Protein 5WX8 (pdb70)

InterPro domains:
  IPR005028 Herpesvirus intermediate/early protein 2/3, DNA-binding domain [PF03361] (1279-1440)
  IPR005507 Human herpesvirus 6 immediate early protein [PF03753] (4-92)

Solvent-accessible surface area: 30828 Å² total

Radius of gyration: 32.52 Å; Cα contacts (8 Å, |Δi|>4): 1127; chains: 4; bounding box: 101×60×52 Å

Secondary structure (DSSP, 8-state):
-HHHHHHHHHHHTS--TTEEE--B-S-TTHHHHHH-------TTEEEPPP---B----PPPHHHHHHHHHHHTTHHHHHHHH--------SPPBPPS-B--EEESSHHHHHHHHHHHHHHHHHSTTTB---EEEEET---SSGGGHHHHHHHHHHHHT--/-HHHHHHHHHHTTS--TTEEE--B-S-HHHHHHHH-------TTEEEPPP---B----PPPHHHHHHHHHHHTT-HHHHHHH-------SS--B----B--EEESSHHHHHHHHHHHHHHHHTSTTTB---EEEETT---SSGGGHHHHHHHHHHHHHH-/-HHHHHHHHHHHTT--TTEEE--B---HHHHHHHH-------TTEEEPPP---B----PPPHHHHHHHHHHHTTHHHHHHHH--------S--B--S-B--EEESSHHHHHHHHHHHHHHHHHSTTTB---EEEETT---SSGGGHHHHHHHHHHHHHT-/-HHHHHHHHHHTTS--TTEEE--B---HHHHHHHH-------TTEEEPPP---BPPP-PPPHHHHHHHHHHHTT-HHHHHHH--------S--B----B--EEESSHHHHHHHHHHHHHHHHHSTTTB---EEEETT---SSGGGHHHHHHHHHHHHHT-

Foldseek 3Di:
DVQVVVLCVCPVLFWFQQKKKKKFADDPCGVVLVVVVVVLVDPQKDDDPWDWKADDDDDDDPVVVVVLVVQVVVDDVSNVPVDDDDDDDPDDIHIDRMIMIMGGGTSVSSVVSLVVVVVVCVVCVVTDDMDMGGHDPGGHPPCVSVVVSVVSSVVVVVPD/DVVVVLLCVCQVQWFQQQKKKKKFALDPVLVVVVVCVVVLVDPQKDDDDWAWKDDDDDDDDPVNVVVLVVQVVVHDVSSVVPDDDDDDDDDDMDIDRMIMIMGGLTSVSSVVVCVVVVVSCVVPVPGDDMDMDGHVVGGNPPCVSVVVSVVSSVVVVVVD/DVLVVVLVVCPVLWFFQQKKKKKFFQPVVVVVVVVVVVVLVDPQKDDDDWDWKDDDDDDDDPVVVVVLVVQCVVDDVSNVVVDDDDDDDPDDMDIDRMIMIMGGLTSVSVVVSSVVVVVSCVVPVVTDDMDMDGHVVGGHPPCVSVVVSVVSSVVVVVVD/DVVVVVLCVCPVLFFFQQKKKKKFAQDPVVVVLVVVVVVLVDPQKDDDPWDWKDDDDDDDDPVVVVVLCVQCVVHDVSNVPVDDDDDDRPDDMGIDRMIMIMGGLTSVSSVVSVVVVVVSCVVCVVGDDMDMDGHVVGGHPDCVSVVVSVVSSVVVVVVD

Nearest PDB structures (foldseek):
  5wx8-assembly2_D  TM=9.947E-01  e=5.385E-28  Human herpesvirus 6 (strain Uganda-1102)
  6wi5-assembly2_B  TM=5.794E-01  e=1.045E-01  synthetic construct
  4blg-assembly1_B  TM=4.871E-01  e=3.235E-01  Murid gammaherpesvirus 4
  2yq1-assembly2_A  TM=4.935E-01  e=3.445E-01  Murid gammaherpesvirus 4
  5wx8-assembly2_D  TM=1.001E+00  e=2.521E-30  Human herpesvirus 6 (strain Uganda-1102)

Sequence (640 aa):
KNLKEAVYDICCNGLSNNAAIIYFTRSKKVAQIIKIQKELIRPNITVSEAFKNHAPPKYYDKDEIKRFIQLQKQGPQELWDKFENNTTHDLFTRHSDVKTIIYAATPIDFVGAVKTCNKYAKDNPKEIVLRVCSIIDGDNPISIYNPISKEFKSKFSTLSKNLKEAVYDICCNGLSNNAAIIYFTRSKKVAQIIKIQKELIRPNITVSEAFKNHAPPKYYDKDEIKRFIQLQKQGPQELWDKFENNTTHDLFTRHSDVKTIIYAATPIDFVGAVKTCNKYAKDNPKEIVLRVCSIIDGDNPISIYNPISKEFKSKFSTLSKNLKEAVYDICCNGLSNNAAIIYFTRSKKVAQIIKIQKELIRPNITVSEAFKNHAPPKYYDKDEIKRFIQLQKQGPQELWDKFENNTTHDLFTRHSDVKTIIYAATPIDFVGAVKTCNKYAKDNPKEIVLRVCSIIDGDNPISIYNPISKEFKSKFSTLSKNLKEAVYDICCNGLSNNAAIIYFTRSKKVAQIIKIQKELIRPNITVSEAFKNHAPPKYYDKDEIKRFIQLQKQGPQELWDKFENNTTHDLFTRHSDVKTIIYAATPIDFVGAVKTCNKYAKDNPKEIVLRVCSIIDGDNPISIYNPISKEFKSKFSTLS

B-factor: mean 27.69, std 9.18, range [7.68, 124.69]

Organism: Human herpesvirus 6A (strain Uganda-1102) (NCBI:txid10370)

Structure (mmCIF, N/CA/C/O backbone):
data_5WX8
#
_entry.id   5WX8
#
_cell.length_a   102.840
_cell.length_b   39.710
_cell.length_c   103.730
_cell.angle_alpha   90.00
_cell.angle_beta   110.80
_cell.angle_gamma   90.00
#
_symmetry.space_group_name_H-M   'P 1 21 1'
#
loop_
_entity.id
_entity.type
_entity.pdbx_description
1 polymer 'Immediate-early protein 2'
2 water water
#
loop_
_atom_site.group_PDB
_atom_site.id
_atom_site.type_symbol
_atom_site.label_atom_id
_atom_site.label_alt_id
_atom_site.label_comp_id
_atom_site.label_asym_id
_atom_site.label_entity_id
_atom_site.label_seq_id
_atom_site.pdbx_PDB_ins_code
_atom_site.Cartn_x
_atom_site.Cartn_y
_atom_site.Cartn_z
_atom_site.occupancy
_atom_site.B_iso_or_equiv
_atom_site.auth_seq_id
_atom_site.auth_comp_id
_atom_site.auth_asym_id
_atom_site.auth_atom_id
_atom_site.pdbx_PDB_model_num
ATOM 1 N N . LYS A 1 13 ? 10.948 15.647 38.368 1.00 28.45 1334 LYS A N 1
ATOM 2 C CA . LYS A 1 13 ? 11.841 14.621 37.816 1.00 38.77 1334 LYS A CA 1
ATOM 3 C C . LYS A 1 13 ? 12.345 15.016 36.431 1.00 34.54 1334 LYS A C 1
ATOM 4 O O . LYS A 1 13 ? 13.521 14.818 36.114 1.00 33.19 1334 LYS A O 1
ATOM 10 N N . ASN A 1 14 ? 11.448 15.571 35.611 1.00 35.16 1335 ASN A N 1
ATOM 11 C CA . ASN A 1 14 ? 11.845 16.068 34.292 1.00 39.43 1335 ASN A CA 1
ATOM 12 C C . ASN A 1 14 ? 12.895 17.164 34.382 1.00 29.89 1335 ASN A C 1
ATOM 13 O O . ASN A 1 14 ? 13.679 17.336 33.445 1.00 28.32 1335 ASN A O 1
ATOM 18 N N . LEU A 1 15 ? 12.902 17.931 35.481 1.00 31.62 1336 LEU A N 1
ATOM 19 C CA . LEU A 1 15 ? 13.849 19.031 35.624 1.00 22.81 1336 LEU A CA 1
ATOM 20 C C . LEU A 1 15 ? 15.246 18.504 35.883 1.00 26.04 1336 LEU A C 1
ATOM 21 O O . LEU A 1 15 ? 16.221 19.033 35.339 1.00 23.74 1336 LEU A O 1
ATOM 26 N N . LYS A 1 16 ? 15.354 17.454 36.704 1.00 25.54 1337 LYS A N 1
ATOM 27 C CA . LYS A 1 16 ? 16.646 16.832 36.973 1.00 23.41 1337 LYS A CA 1
ATOM 28 C C . LYS A 1 16 ? 17.248 16.238 35.709 1.00 26.60 1337 LYS A C 1
ATOM 29 O O . LYS A 1 16 ? 18.441 16.417 35.431 1.00 24.40 1337 LYS A O 1
ATOM 35 N N . GLU A 1 17 ? 16.438 15.511 34.936 1.00 26.44 1338 GLU A N 1
ATOM 36 C CA . GLU A 1 17 ? 16.937 14.957 33.685 1.00 21.90 1338 GLU A CA 1
ATOM 37 C C . GLU A 1 17 ? 17.344 16.068 32.726 1.00 25.54 1338 GLU A C 1
ATOM 38 O O . GLU A 1 17 ? 18.390 15.982 32.071 1.00 22.79 1338 GLU A O 1
ATOM 44 N N . ALA A 1 18 ? 16.545 17.135 32.649 1.00 22.74 1339 ALA A N 1
ATOM 45 C CA . ALA A 1 18 ? 16.858 18.216 31.720 1.00 26.57 1339 ALA A CA 1
ATOM 46 C C . ALA A 1 18 ? 18.163 18.922 32.095 1.00 18.03 1339 ALA A C 1
ATOM 47 O O . ALA A 1 18 ? 18.985 19.210 31.225 1.00 20.97 1339 ALA A O 1
ATOM 49 N N . VAL A 1 19 ? 18.372 19.187 33.384 1.00 20.21 1340 VAL A N 1
ATOM 50 C CA . VAL A 1 19 ? 19.604 19.814 33.859 1.00 24.44 1340 VAL A CA 1
ATOM 51 C C . VAL A 1 19 ? 20.805 18.893 33.632 1.00 20.90 1340 VAL A C 1
ATOM 52 O O . VAL A 1 19 ? 21.885 19.343 33.231 1.00 21.62 1340 VAL A O 1
ATOM 56 N N . TYR A 1 20 ? 20.624 17.592 33.854 1.00 19.04 1341 TYR A N 1
ATOM 57 C CA . TYR A 1 20 ? 21.653 16.606 33.517 1.00 19.55 1341 TYR A CA 1
ATOM 58 C C . TYR A 1 20 ? 22.021 16.644 32.034 1.00 20.81 1341 TYR A C 1
ATOM 59 O O . TYR A 1 20 ? 23.204 16.631 31.665 1.00 16.93 1341 TYR A O 1
ATOM 68 N N . ASP A 1 21 ? 21.025 16.659 31.166 1.00 20.35 1342 ASP A N 1
ATOM 69 C CA . ASP A 1 21 ? 21.337 16.675 29.745 1.00 20.51 1342 ASP A CA 1
ATOM 70 C C . ASP A 1 21 ? 22.087 17.941 29.355 1.00 28.34 1342 ASP A C 1
ATOM 71 O O . ASP A 1 21 ? 23.016 17.894 28.536 1.00 23.86 1342 ASP A O 1
ATOM 76 N N . ILE A 1 22 ? 21.698 19.083 29.925 1.00 21.85 1343 ILE A N 1
ATOM 77 C CA . ILE A 1 22 ? 22.373 20.338 29.596 1.00 18.83 1343 ILE A CA 1
ATOM 78 C C . ILE A 1 22 ? 23.849 20.260 29.973 1.00 15.32 1343 ILE A C 1
ATOM 79 O O . ILE A 1 22 ? 24.732 20.633 29.192 1.00 16.19 1343 ILE A O 1
ATOM 84 N N . CYS A 1 23 ? 24.133 19.753 31.177 1.00 18.97 1344 CYS A N 1
ATOM 85 C CA . CYS A 1 23 ? 25.496 19.668 31.703 1.00 22.00 1344 CYS A CA 1
ATOM 86 C C . CYS A 1 23 ? 26.336 18.585 31.046 1.00 20.92 1344 CYS A C 1
ATOM 87 O O . CYS A 1 23 ? 27.562 18.639 31.140 1.00 23.98 1344 CYS A O 1
ATOM 90 N N . CYS A 1 24 ? 25.700 17.594 30.427 1.00 23.89 1345 CYS A N 1
ATOM 91 C CA . CYS A 1 24 ? 26.386 16.371 30.016 1.00 24.55 1345 CYS A CA 1
ATOM 92 C C . CYS A 1 24 ? 27.645 16.651 29.191 1.00 26.47 1345 CYS A C 1
ATOM 93 O O . CYS A 1 24 ? 28.691 16.039 29.431 1.00 22.74 1345 CYS A O 1
ATOM 96 N N . ASN A 1 25 ? 27.575 17.585 28.228 1.00 30.74 1346 ASN A N 1
ATOM 97 C CA . ASN A 1 25 ? 28.704 17.907 27.346 1.00 23.72 1346 ASN A CA 1
ATOM 98 C C . ASN A 1 25 ? 29.721 18.893 27.962 1.00 21.07 1346 ASN A C 1
ATOM 99 O O . ASN A 1 25 ? 30.610 19.356 27.246 1.00 21.51 1346 ASN A O 1
ATOM 104 N N . GLY A 1 26 ? 29.611 19.233 29.245 1.00 22.28 1347 GLY A N 1
ATOM 105 C CA . GLY A 1 26 ? 30.510 20.171 29.887 1.00 19.49 1347 GLY A CA 1
ATOM 106 C C . GLY A 1 26 ? 30.237 21.631 29.592 1.00 22.20 1347 GLY A C 1
ATOM 107 O O . GLY A 1 26 ? 30.913 22.495 30.170 1.00 15.54 1347 GLY A O 1
ATOM 108 N N . LEU A 1 27 ? 29.267 21.929 28.723 1.00 17.35 1348 LEU A N 1
ATOM 109 C CA . LEU A 1 27 ? 28.939 23.283 28.304 1.00 19.38 1348 LEU A CA 1
ATOM 110 C C . LEU A 1 27 ? 27.533 23.677 28.752 1.00 24.43 1348 LEU A C 1
ATOM 111 O O . LEU A 1 27 ? 26.567 22.919 28.563 1.00 22.41 1348 LEU A O 1
ATOM 116 N N . SER A 1 28 ? 27.428 24.873 29.336 1.00 19.26 1349 SER A N 1
ATOM 117 C CA . SER A 1 28 ? 26.159 25.460 29.732 1.00 18.71 1349 SER A CA 1
ATOM 118 C C . SER A 1 28 ? 26.020 26.892 29.241 1.00 23.86 1349 SER A C 1
ATOM 119 O O . SER A 1 28 ? 25.099 27.597 29.674 1.00 22.53 1349 SER A O 1
ATOM 122 N N . ASN A 1 29 ? 26.924 27.349 28.375 1.00 20.39 1350 ASN A N 1
ATOM 123 C CA . ASN A 1 29 ? 26.879 28.690 27.819 1.00 18.39 1350 ASN A CA 1
ATOM 124 C C . ASN A 1 29 ? 25.792 28.836 26.789 1.00 20.41 1350 ASN A C 1
ATOM 125 O O . ASN A 1 29 ? 25.590 29.931 26.262 1.00 25.58 1350 ASN A O 1
ATOM 130 N N . ASN A 1 30 ? 25.097 27.759 26.458 1.00 21.75 1351 ASN A N 1
ATOM 131 C CA . ASN A 1 30 ? 23.963 27.880 25.560 1.00 22.40 1351 ASN A CA 1
ATOM 132 C C . ASN A 1 30 ? 22.671 27.453 26.238 1.00 22.37 1351 ASN A C 1
ATOM 133 O O . ASN A 1 30 ? 21.681 27.194 25.550 1.00 28.31 1351 ASN A O 1
ATOM 138 N N . ALA A 1 31 ? 22.655 27.378 27.567 1.00 19.72 13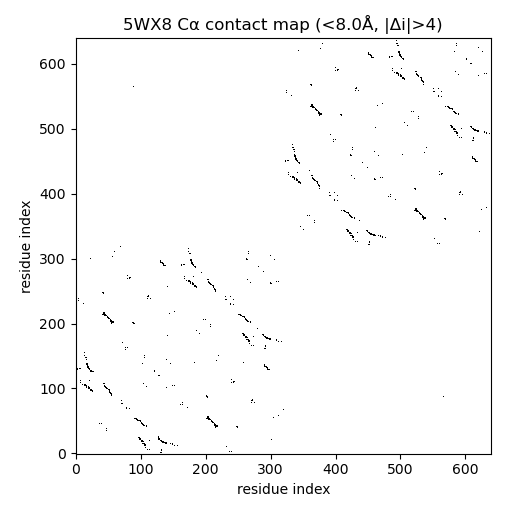52 ALA A N 1
ATOM 139 C CA . ALA A 1 31 ? 21.440 27.056 28.305 1.00 20.76 1352 ALA A CA 1
ATOM 140 C C . ALA A 1 31 ? 20.830 28.309 28.916 1.00 24.57 1352 ALA A C 1
ATOM 141 O O . ALA A 1 31 ? 21.436 29.392 28.940 1.00 19.71 1352 ALA A O 1
ATOM 143 N N . ALA A 1 32 ? 19.602 28.151 29.411 1.00 20.88 1353 ALA A N 1
ATOM 144 C CA . ALA A 1 32 ? 18.982 29.205 30.205 1.00 27.35 1353 ALA A CA 1
ATOM 145 C C . ALA A 1 32 ? 18.023 28.594 31.218 1.00 23.86 1353 ALA A C 1
ATOM 146 O O . ALA A 1 32 ? 17.711 27.402 31.185 1.00 20.54 1353 ALA A O 1
ATOM 148 N N . ILE A 1 33 ? 17.596 29.431 32.152 1.00 21.69 1354 ILE A N 1
ATOM 149 C CA . ILE A 1 33 ? 16.490 29.141 33.052 1.00 18.35 1354 ILE A CA 1
ATOM 150 C C . ILE A 1 33 ? 15.411 30.160 32.730 1.00 18.95 1354 ILE A C 1
ATOM 151 O O . ILE A 1 33 ? 15.706 31.354 32.607 1.00 22.13 1354 ILE A O 1
ATOM 156 N N . ILE A 1 34 ? 14.172 29.710 32.558 1.00 23.63 1355 ILE A N 1
ATOM 157 C CA . ILE A 1 34 ? 13.063 30.650 32.419 1.00 21.78 1355 ILE A CA 1
ATOM 158 C C . ILE A 1 34 ? 12.071 30.420 33.543 1.00 18.13 1355 ILE A C 1
ATOM 159 O O . ILE A 1 34 ? 11.710 29.274 33.841 1.00 14.38 1355 ILE A O 1
ATOM 172 N N . TYR A 1 36 ? 8.284 31.989 34.959 1.00 19.29 1357 TYR A N 1
ATOM 173 C CA . TYR A 1 36 ? 7.128 32.844 34.756 1.00 22.81 1357 TYR A CA 1
ATOM 174 C C . TYR A 1 36 ? 6.392 32.998 36.079 1.00 21.78 1357 TYR A C 1
ATOM 175 O O . TYR A 1 36 ? 6.212 32.021 36.815 1.00 17.11 1357 TYR A O 1
ATOM 184 N N . PHE A 1 37 ? 6.013 34.242 36.383 1.00 22.20 1358 PHE A N 1
ATOM 185 C CA . PHE A 1 37 ? 5.421 34.635 37.658 1.00 21.77 1358 PHE A CA 1
ATOM 186 C C . PHE A 1 37 ? 4.031 35.211 37.400 1.00 27.67 1358 PHE A C 1
ATOM 187 O O . PHE A 1 37 ? 3.885 36.164 36.617 1.00 24.88 1358 PHE A O 1
ATOM 195 N N . THR A 1 38 ? 3.015 34.643 38.064 1.00 27.97 1359 THR A N 1
ATOM 196 C CA . THR A 1 38 ? 1.669 35.207 38.025 1.00 30.71 1359 THR A CA 1
ATOM 197 C C . THR A 1 38 ? 1.625 36.506 38.828 1.00 31.32 1359 THR A C 1
ATOM 198 O O . THR A 1 38 ? 2.541 36.829 39.587 1.00 36.10 1359 THR A O 1
ATOM 202 N N . ARG A 1 39 ? 0.552 37.272 38.647 1.00 24.15 1360 ARG A N 1
ATOM 203 C CA . ARG A 1 39 ? 0.420 38.504 39.409 1.00 31.39 1360 ARG A CA 1
ATOM 204 C C . ARG A 1 39 ? 0.102 38.190 40.860 1.00 34.50 1360 ARG A C 1
ATOM 205 O O . ARG A 1 39 ? -0.832 37.437 41.159 1.00 29.34 1360 ARG A O 1
ATOM 213 N N . SER A 1 40 ? 0.857 38.801 41.764 1.00 35.43 1361 SER A N 1
ATOM 214 C CA . SER A 1 40 ? 0.655 38.525 43.173 1.00 32.19 1361 SER A CA 1
ATOM 215 C C . SER A 1 40 ? 1.319 39.612 44.008 1.00 31.81 1361 SER A C 1
ATOM 216 O O . SER A 1 40 ? 2.242 40.300 43.553 1.00 29.02 1361 SER A O 1
ATOM 219 N N . LYS A 1 41 ? 0.811 39.755 45.237 1.00 34.26 1362 LYS A N 1
ATOM 220 C CA . LYS A 1 41 ? 1.378 40.671 46.223 1.00 32.63 1362 LYS A CA 1
ATOM 221 C C . LYS A 1 41 ? 2.853 40.381 46.462 1.00 33.04 1362 LYS A C 1
ATOM 222 O O . LYS A 1 41 ? 3.688 41.291 46.457 1.00 33.38 1362 LYS A O 1
ATOM 228 N N . LYS A 1 42 ? 3.197 39.109 46.662 1.00 29.42 1363 LYS A N 1
ATOM 229 C CA . LYS A 1 42 ? 4.565 38.775 47.024 1.00 29.30 1363 LYS A CA 1
ATOM 230 C C . LYS A 1 42 ? 5.495 38.654 45.827 1.00 28.32 1363 LYS A C 1
ATOM 231 O O . LYS A 1 42 ? 6.709 38.515 46.035 1.00 25.97 1363 LYS A O 1
ATOM 237 N N . VAL A 1 43 ? 4.975 38.738 44.596 1.00 23.23 1364 VAL A N 1
ATOM 238 C CA . VAL A 1 43 ? 5.744 38.275 43.441 1.00 26.42 1364 VAL A CA 1
ATOM 239 C C . VAL A 1 43 ? 6.990 39.129 43.235 1.00 29.04 1364 VAL A C 1
ATOM 240 O O . VAL A 1 43 ? 8.104 38.602 43.137 1.00 31.07 1364 VAL A O 1
ATOM 244 N N . ALA A 1 44 ? 6.825 40.455 43.170 1.00 25.89 1365 ALA A N 1
ATOM 245 C CA . ALA A 1 44 ? 7.959 41.333 42.889 1.00 24.73 1365 ALA A CA 1
ATOM 246 C C . ALA A 1 44 ? 9.046 41.238 43.954 1.00 24.99 1365 ALA A C 1
ATOM 247 O O . ALA A 1 44 ? 10.226 41.453 43.655 1.00 23.81 1365 ALA A O 1
ATOM 249 N N . GLN A 1 45 ? 8.676 40.943 45.198 1.00 22.07 1366 GLN A N 1
ATOM 250 C CA . GLN A 1 45 ? 9.679 40.800 46.247 1.00 25.54 1366 GLN A CA 1
ATOM 251 C C . GLN A 1 45 ? 10.390 39.452 46.164 1.00 25.27 1366 GLN A C 1
ATOM 252 O O . GLN A 1 45 ? 11.587 39.371 46.458 1.00 25.36 1366 GLN A O 1
ATOM 258 N N . ILE A 1 46 ? 9.676 38.386 45.773 1.00 24.15 1367 ILE A N 1
ATOM 259 C CA . ILE A 1 46 ? 10.349 37.125 45.449 1.00 22.35 1367 ILE A CA 1
ATOM 260 C C . ILE A 1 46 ? 11.426 37.362 44.405 1.00 20.18 1367 ILE A C 1
ATOM 261 O O . ILE A 1 46 ? 12.563 36.905 44.540 1.00 23.93 1367 ILE A O 1
ATOM 266 N N . ILE A 1 47 ? 11.077 38.094 43.348 1.00 22.30 1368 ILE A N 1
ATOM 267 C CA . ILE A 1 47 ? 12.027 38.381 42.285 1.00 20.55 1368 ILE A CA 1
ATOM 268 C C . ILE A 1 47 ? 13.230 39.134 42.834 1.00 21.14 1368 ILE A C 1
ATOM 269 O O . ILE A 1 47 ? 14.383 38.801 42.532 1.00 19.84 1368 ILE A O 1
ATOM 274 N N . LYS A 1 48 ? 12.992 40.114 43.693 1.00 18.66 1369 LYS A N 1
ATOM 275 C CA . LYS A 1 48 ? 14.110 40.845 44.266 1.00 22.82 1369 LYS A CA 1
ATOM 276 C C . LYS A 1 48 ? 15.025 39.911 45.069 1.00 29.87 1369 LYS A C 1
ATOM 277 O O . LYS A 1 48 ? 16.251 39.921 44.889 1.00 31.63 1369 LYS A O 1
ATOM 283 N N . ILE A 1 49 ? 14.457 39.062 45.931 1.00 24.65 1370 ILE A N 1
ATOM 284 C CA . ILE A 1 49 ? 15.346 38.286 46.794 1.00 23.41 1370 ILE A CA 1
ATOM 285 C C . ILE A 1 49 ? 16.017 37.161 46.007 1.00 28.63 1370 ILE A C 1
ATOM 286 O O . ILE A 1 49 ? 17.167 36.796 46.293 1.00 31.46 1370 ILE A O 1
ATOM 299 N N . GLN A 1 51 ? 16.982 37.294 42.740 1.00 23.85 1372 GLN A N 1
ATOM 300 C CA . GLN A 1 51 ? 18.075 37.946 42.018 1.00 26.42 1372 GLN A CA 1
ATOM 301 C C . GLN A 1 51 ? 19.302 38.089 42.913 1.00 29.76 1372 GLN A C 1
ATOM 302 O O . GLN A 1 51 ? 20.425 37.746 42.511 1.00 26.30 1372 GLN A O 1
ATOM 308 N N . LYS A 1 52 ? 19.089 38.568 44.148 1.00 23.68 1373 LYS A N 1
ATOM 309 C CA . LYS A 1 52 ? 20.178 38.749 45.103 1.00 26.74 1373 LYS A CA 1
ATOM 310 C C . LYS A 1 52 ? 20.809 37.412 45.482 1.00 25.27 1373 LYS A C 1
ATOM 311 O O . LYS A 1 52 ? 22.033 37.254 45.407 1.00 26.53 1373 LYS A O 1
ATOM 317 N N . GLU A 1 53 ? 19.988 36.433 45.893 1.00 29.96 1374 GLU A N 1
ATOM 318 C CA . GLU A 1 53 ? 20.535 35.136 46.300 1.00 25.42 1374 GLU A CA 1
ATOM 319 C C . GLU A 1 53 ? 21.257 34.464 45.140 1.00 20.48 1374 GLU A C 1
ATOM 320 O O . GLU A 1 53 ? 22.312 33.856 45.329 1.00 20.27 1374 GLU A O 1
ATOM 326 N N . LEU A 1 54 ? 20.703 34.580 43.934 1.00 18.22 1375 LEU A N 1
ATOM 327 C CA . LEU A 1 54 ? 21.285 33.942 42.759 1.00 21.76 1375 LEU A CA 1
ATOM 328 C C . LEU A 1 54 ? 22.690 34.466 42.468 1.00 28.08 1375 LEU A C 1
ATOM 329 O O . LEU A 1 54 ? 23.568 33.712 42.030 1.00 24.98 1375 LEU A O 1
ATOM 342 N N . ILE A 1 56 ? 24.969 36.074 44.522 1.00 20.86 1377 ILE A N 1
ATOM 343 C CA . ILE A 1 56 ? 26.082 35.894 45.447 1.00 25.40 1377 ILE A CA 1
ATOM 344 C C . ILE A 1 56 ? 27.068 34.836 44.959 1.00 27.38 1377 ILE A C 1
ATOM 345 O O . ILE A 1 56 ? 28.191 34.749 45.484 1.00 24.80 1377 ILE A O 1
ATOM 350 N N . ARG A 1 57 ? 26.678 34.031 43.963 1.00 20.55 1378 ARG A N 1
ATOM 351 C CA . ARG A 1 57 ? 27.516 33.059 43.275 1.00 27.44 1378 ARG A CA 1
ATOM 352 C C . ARG A 1 57 ? 28.004 33.632 41.953 1.00 20.36 1378 ARG A C 1
ATOM 353 O O . ARG A 1 57 ? 27.246 34.313 41.259 1.00 22.53 1378 ARG A O 1
ATOM 361 N N . PRO A 1 58 ? 29.272 33.402 41.620 1.00 15.70 1379 PRO A N 1
ATOM 362 C CA . PRO A 1 58 ? 29.819 33.904 40.352 1.00 22.11 1379 PRO A CA 1
ATOM 363 C C . PRO A 1 58 ? 29.253 33.177 39.138 1.00 22.60 1379 PRO A C 1
ATOM 364 O O . PRO A 1 58 ? 28.609 32.125 39.223 1.00 21.20 1379 PRO A O 1
ATOM 368 N N . ASN A 1 59 ? 29.537 33.765 37.979 1.00 19.41 1380 ASN A N 1
ATOM 369 C CA . ASN A 1 59 ? 29.205 33.248 36.653 1.00 20.35 1380 ASN A CA 1
ATOM 370 C C . ASN A 1 59 ? 27.721 33.272 36.339 1.00 18.56 1380 ASN A C 1
ATOM 371 O O . ASN A 1 59 ? 27.319 32.734 35.299 1.00 19.57 1380 ASN A O 1
ATOM 376 N N . ILE A 1 60 ? 26.887 33.856 37.196 1.00 20.01 1381 ILE A N 1
ATOM 377 C CA . ILE A 1 60 ? 25.448 33.867 36.974 1.00 17.82 1381 ILE A CA 1
ATOM 378 C C . ILE A 1 60 ? 25.026 35.193 36.374 1.00 21.06 1381 ILE A C 1
ATOM 379 O O . ILE A 1 60 ? 25.379 36.267 36.877 1.00 17.60 1381 ILE A O 1
ATOM 384 N N . THR A 1 61 ? 24.241 35.108 35.311 1.00 21.32 1382 THR A N 1
ATOM 385 C CA . THR A 1 61 ? 23.514 36.242 34.798 1.00 13.83 1382 THR A CA 1
ATOM 386 C C . THR A 1 61 ? 22.011 36.121 35.024 1.00 15.68 1382 THR A C 1
ATOM 387 O O . THR A 1 61 ? 21.405 35.132 34.613 1.00 14.58 1382 THR A O 1
ATOM 391 N N . VAL A 1 62 ? 21.404 37.166 35.606 1.00 15.65 1383 VAL A N 1
ATOM 392 C CA . VAL A 1 62 ? 19.958 37.262 35.803 1.00 14.95 1383 VAL A CA 1
ATOM 393 C C . VAL A 1 62 ? 19.428 38.506 35.108 1.00 20.11 1383 VAL A C 1
ATOM 394 O O . VAL A 1 62 ? 20.020 39.586 35.197 1.00 23.46 1383 VAL A O 1
ATOM 398 N N . SER A 1 63 ? 18.293 38.357 34.433 1.00 19.55 1384 SER A N 1
ATOM 399 C CA . SER A 1 63 ? 17.641 39.483 33.809 1.00 16.79 1384 SER A CA 1
ATOM 400 C C . SER A 1 63 ? 16.791 40.223 34.836 1.00 20.28 1384 SER A C 1
ATOM 401 O O . SER A 1 63 ? 16.486 39.715 35.928 1.00 20.05 1384 SER A O 1
ATOM 404 N N . GLU A 1 64 ? 16.404 41.439 34.469 1.00 16.18 1385 GLU A N 1
ATOM 405 C CA . GLU A 1 64 ? 15.289 42.087 35.137 1.00 22.15 1385 GLU A CA 1
ATOM 406 C C . GLU A 1 64 ? 14.021 41.287 34.876 1.00 20.72 1385 GLU A C 1
ATOM 407 O O . GLU A 1 64 ? 13.930 40.534 33.901 1.00 19.06 1385 GLU A O 1
ATOM 413 N N . ALA A 1 65 ? 13.077 41.381 35.806 1.00 22.01 1386 ALA A N 1
ATOM 414 C CA . ALA A 1 65 ? 11.720 40.941 35.523 1.00 15.28 1386 ALA A CA 1
ATOM 415 C C . ALA A 1 65 ? 11.161 41.778 34.384 1.00 15.29 1386 ALA A C 1
ATOM 416 O O . ALA A 1 65 ? 11.369 42.993 34.335 1.00 19.86 1386 ALA A O 1
ATOM 418 N N . PHE A 1 66 ? 10.471 41.132 33.446 1.00 15.38 1387 PHE A N 1
ATOM 419 C CA . PHE A 1 66 ? 9.986 41.847 32.278 1.00 18.44 1387 PHE A CA 1
ATOM 420 C C . PHE A 1 66 ? 8.575 41.402 31.927 1.00 19.70 1387 PHE A C 1
ATOM 421 O O . PHE A 1 66 ? 8.111 40.323 32.331 1.00 17.73 1387 PHE A O 1
ATOM 429 N N . LYS A 1 67 ? 7.901 42.277 31.173 1.00 15.72 1388 LYS A N 1
ATOM 430 C CA . LYS A 1 67 ? 6.549 42.070 30.673 1.00 17.87 1388 LYS A CA 1
ATOM 431 C C . LYS A 1 67 ? 6.559 41.593 29.226 1.00 21.02 1388 LYS A C 1
ATOM 432 O O . LYS A 1 67 ? 7.565 41.667 28.509 1.00 17.49 1388 LYS A O 1
ATOM 446 N N . ASN A 1 69 ? 3.682 41.298 25.575 1.00 17.76 1390 ASN A N 1
ATOM 447 C CA . ASN A 1 69 ? 2.416 41.568 24.916 1.00 19.66 1390 ASN A CA 1
ATOM 448 C C . ASN A 1 69 ? 2.143 40.439 23.942 1.00 21.88 1390 ASN A C 1
ATOM 449 O O . ASN A 1 69 ? 3.059 39.719 23.538 1.00 22.16 1390 ASN A O 1
ATOM 454 N N . HIS A 1 70 ? 0.876 40.283 23.559 1.00 23.66 1391 HIS A N 1
ATOM 455 C CA . HIS A 1 70 ? 0.537 39.210 22.635 1.00 23.74 1391 HIS A CA 1
ATOM 456 C C . HIS A 1 70 ? -0.622 39.631 21.750 1.00 20.63 1391 HIS A C 1
ATOM 457 O O . HIS A 1 70 ? -1.422 40.495 22.100 1.00 27.71 1391 HIS A O 1
ATOM 464 N N . ALA A 1 71 ? -0.702 38.989 20.602 1.00 20.01 1392 ALA A N 1
ATOM 465 C CA . ALA A 1 71 ? -1.746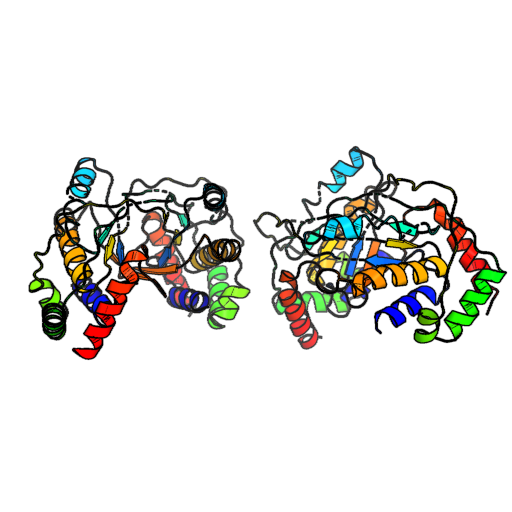 39.208 19.608 1.00 21.18 1392 ALA A CA 1
ATOM 466 C C . ALA A 1 71 ? -2.993 38.367 19.892 1.00 24.85 1392 ALA A C 1
ATOM 467 O O . ALA A 1 71 ? -2.998 37.545 20.820 1.00 22.08 1392 ALA A O 1
ATOM 469 N N . PRO A 1 72 ? -4.074 38.537 19.131 1.00 25.56 1393 PRO A N 1
ATOM 470 C CA . PRO A 1 72 ? -5.214 37.645 19.294 1.00 21.91 1393 PRO A CA 1
ATOM 471 C C . PRO A 1 72 ? -4.866 36.237 18.825 1.00 24.19 1393 PRO A C 1
ATOM 472 O O . PRO A 1 72 ? -3.947 36.051 18.015 1.00 26.08 1393 PRO A O 1
ATOM 476 N N . PRO A 1 73 ? -5.571 35.232 19.319 1.00 25.45 1394 PRO A N 1
ATOM 477 C CA . PRO A 1 73 ? -5.344 33.867 18.828 1.00 22.85 1394 PRO A CA 1
ATOM 478 C C . PRO A 1 73 ? -5.820 33.700 17.391 1.00 19.65 1394 PRO A C 1
ATOM 479 O O . PRO A 1 73 ? -6.519 34.543 16.836 1.00 25.09 1394 PRO A O 1
ATOM 483 N N . LYS A 1 74 ? -5.414 32.589 16.775 1.00 22.70 1395 LYS A N 1
ATOM 484 C CA . LYS A 1 74 ? -5.971 32.191 15.486 1.00 26.50 1395 LYS A CA 1
ATOM 485 C C . LYS A 1 74 ? -5.797 30.688 15.310 1.00 25.46 1395 LYS A C 1
ATOM 486 O O . LYS A 1 74 ? -4.709 30.163 15.565 1.00 26.51 1395 LYS A O 1
ATOM 492 N N . TYR A 1 75 ? -6.877 30.009 14.886 1.00 25.41 1396 TYR A N 1
ATOM 493 C CA . TYR A 1 75 ? -6.875 28.591 14.539 1.00 19.45 1396 TYR A CA 1
ATOM 494 C C . TYR A 1 75 ? -6.610 28.458 13.046 1.00 20.48 1396 TYR A C 1
ATOM 495 O O . TYR A 1 75 ? -7.228 29.164 12.243 1.00 26.85 1396 TYR A O 1
ATOM 504 N N . TYR A 1 76 ? -5.700 27.565 12.672 1.00 17.74 1397 TYR A N 1
ATOM 505 C CA . TYR A 1 76 ? -5.424 27.288 11.268 1.00 23.20 1397 TYR A CA 1
ATOM 506 C C . TYR A 1 76 ? -6.250 26.091 10.822 1.00 25.17 1397 TYR A C 1
ATOM 507 O O . TYR A 1 76 ? -6.388 25.115 11.565 1.00 26.73 1397 TYR A O 1
ATOM 516 N N . ASP A 1 77 ? -6.810 26.174 9.614 1.00 30.21 1398 ASP A N 1
ATOM 517 C CA . ASP A 1 77 ? -7.686 25.108 9.147 1.00 28.58 1398 ASP A CA 1
ATOM 518 C C . ASP A 1 77 ? -6.870 23.979 8.501 1.00 34.72 1398 ASP A C 1
ATOM 519 O O . ASP A 1 77 ? -5.661 24.101 8.257 1.00 27.77 1398 ASP A O 1
ATOM 524 N N . LYS A 1 78 ? -7.558 22.861 8.229 1.00 34.43 1399 LYS A N 1
ATOM 525 C CA . LYS A 1 78 ? -6.864 21.653 7.801 1.00 31.78 1399 LYS A CA 1
ATOM 526 C C . LYS A 1 78 ? -6.045 21.901 6.541 1.00 34.42 1399 LYS A C 1
ATOM 527 O O . LYS A 1 78 ? -4.894 21.456 6.445 1.00 36.93 1399 LYS A O 1
ATOM 533 N N . ASP A 1 79 ? -6.594 22.648 5.581 1.00 38.66 1400 ASP A N 1
ATOM 534 C CA . ASP A 1 79 ? -5.865 22.865 4.334 1.00 42.65 1400 ASP A CA 1
ATOM 535 C C . ASP A 1 79 ? -4.576 23.642 4.570 1.00 39.21 1400 ASP A C 1
ATOM 536 O O . ASP A 1 79 ? -3.520 23.268 4.049 1.00 40.19 1400 ASP A O 1
ATOM 541 N N . GLU A 1 80 ? -4.638 24.705 5.374 1.00 37.34 1401 GLU A N 1
ATOM 542 C CA . GLU A 1 80 ? -3.433 25.460 5.710 1.00 32.99 1401 GLU A CA 1
ATOM 543 C C . GLU A 1 80 ? -2.408 24.589 6.432 1.00 35.54 1401 GLU A C 1
ATOM 544 O O . GLU A 1 80 ? -1.198 24.693 6.174 1.00 33.57 1401 GLU A O 1
ATOM 550 N N . ILE A 1 81 ? -2.867 23.735 7.351 1.00 31.33 1402 ILE A N 1
ATOM 551 C CA . ILE A 1 81 ? -1.932 22.871 8.060 1.00 29.68 1402 ILE A CA 1
ATOM 552 C C . ILE A 1 81 ? -1.301 21.879 7.098 1.00 27.04 1402 ILE A C 1
ATOM 553 O O . ILE A 1 81 ? -0.124 21.548 7.222 1.00 30.96 1402 ILE A O 1
ATOM 558 N N . LYS A 1 82 ? -2.052 21.431 6.098 1.00 29.88 1403 LYS A N 1
ATOM 559 C CA . LYS A 1 82 ? -1.532 20.452 5.153 1.00 32.46 1403 LYS A CA 1
ATOM 560 C C . LYS A 1 82 ? -0.441 21.047 4.269 1.00 29.74 1403 LYS A C 1
ATOM 561 O O . LYS A 1 82 ? 0.578 20.398 4.004 1.00 30.60 1403 LYS A O 1
ATOM 567 N N . ARG A 1 83 ? -0.630 22.276 3.802 1.00 29.65 1404 ARG A N 1
ATOM 568 C CA . ARG A 1 83 ? 0.343 22.856 2.884 1.00 34.42 1404 ARG A CA 1
ATOM 569 C C . ARG A 1 83 ? 1.626 23.250 3.596 1.00 30.43 1404 ARG A C 1
ATOM 570 O O . ARG A 1 83 ? 2.709 23.176 3.003 1.00 33.25 1404 ARG A O 1
ATOM 578 N N . PHE A 1 84 ? 1.530 23.653 4.861 1.00 25.84 1405 PHE A N 1
ATOM 579 C CA . PHE A 1 84 ? 2.710 23.661 5.712 1.00 25.89 1405 PHE A CA 1
ATOM 580 C C . PHE A 1 84 ? 3.376 22.286 5.745 1.00 32.94 1405 PHE A C 1
ATOM 581 O O . PHE A 1 84 ? 4.608 22.188 5.737 1.00 31.68 1405 PHE A O 1
ATOM 589 N N . ILE A 1 85 ? 2.584 21.207 5.780 1.00 29.98 1406 ILE A N 1
ATOM 590 C CA . ILE A 1 85 ? 3.182 19.879 5.856 1.00 24.70 1406 ILE A CA 1
ATOM 591 C C . ILE A 1 85 ? 3.897 19.551 4.555 1.00 27.60 1406 ILE A C 1
ATOM 592 O O . ILE A 1 85 ? 5.049 19.099 4.561 1.00 25.66 1406 ILE A O 1
ATOM 597 N N . GLN A 1 86 ? 3.236 19.794 3.416 1.00 31.05 1407 GLN A N 1
ATOM 598 C CA . GLN A 1 86 ? 3.881 19.540 2.129 1.00 34.01 1407 GLN A CA 1
ATOM 599 C C . GLN A 1 86 ? 5.162 20.344 1.992 1.00 27.69 1407 GLN A C 1
ATOM 600 O O . GLN A 1 86 ? 6.158 19.861 1.442 1.00 33.34 1407 GLN A O 1
ATOM 606 N N . LEU A 1 87 ? 5.174 21.549 2.526 1.00 24.18 1408 LEU A N 1
ATOM 607 C CA . LEU A 1 87 ? 6.383 22.349 2.500 1.00 26.97 1408 LEU A CA 1
ATOM 608 C C . LEU A 1 87 ? 7.448 21.784 3.445 1.00 27.79 1408 LEU A C 1
ATOM 609 O O . LEU A 1 87 ? 8.645 21.826 3.139 1.00 30.18 1408 LEU A O 1
ATOM 614 N N . GLN A 1 88 ? 7.041 21.226 4.584 1.00 29.00 1409 GLN A N 1
ATOM 615 C CA . GLN A 1 88 ? 8.007 20.576 5.470 1.00 25.63 1409 GLN A CA 1
ATOM 616 C C . GLN A 1 88 ? 8.724 19.425 4.777 1.00 34.63 1409 GLN A C 1
ATOM 617 O O . GLN A 1 88 ? 9.940 19.261 4.934 1.00 37.09 1409 GLN A O 1
ATOM 623 N 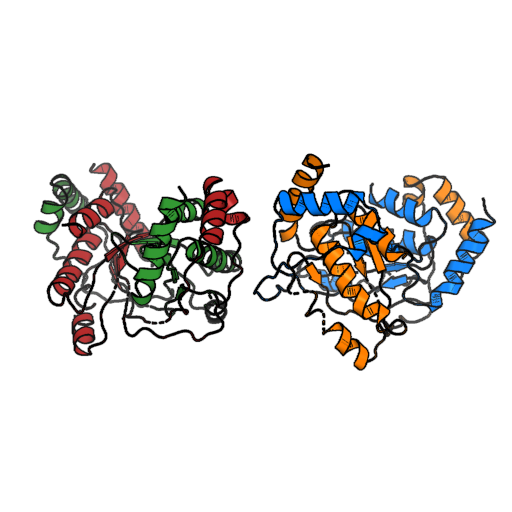N . LYS A 1 89 ? 7.990 18.600 4.017 1.00 34.02 1410 LYS A N 1
ATOM 624 C CA . LYS A 1 89 ? 8.597 17.423 3.398 1.00 29.60 1410 LYS A CA 1
ATOM 625 C C . LYS A 1 89 ? 9.693 17.784 2.402 1.00 35.76 1410 LYS A C 1
ATOM 626 O O . LYS A 1 89 ? 10.420 16.890 1.959 1.00 37.51 1410 LYS A O 1
ATOM 632 N N . GLN A 1 90 ? 9.842 19.068 2.064 1.00 33.35 1411 GLN A N 1
ATOM 633 C CA . GLN A 1 90 ? 10.888 19.549 1.173 1.00 30.23 1411 GLN A CA 1
ATOM 634 C C . GLN A 1 90 ? 12.145 19.985 1.917 1.00 39.20 1411 GLN A C 1
ATOM 635 O O . GLN A 1 90 ? 13.096 20.459 1.275 1.00 36.22 1411 GLN A O 1
ATOM 641 N N . GLY A 1 91 ? 12.167 19.846 3.246 1.00 32.55 1412 GLY A N 1
ATOM 642 C CA . GLY A 1 91 ? 13.378 20.001 4.023 1.00 35.55 1412 GLY A CA 1
ATOM 643 C C . GLY A 1 91 ? 13.671 21.416 4.498 1.00 36.09 1412 GLY A C 1
ATOM 644 O O . GLY A 1 91 ? 12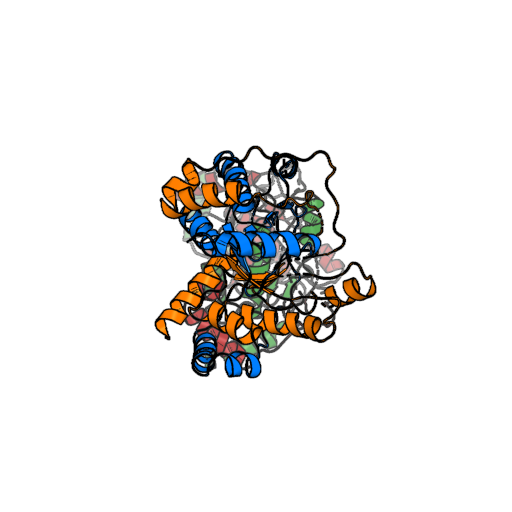.983 22.383 4.147 1.00 33.89 1412 GLY A O 1
ATOM 645 N N . PRO A 1 92 ? 14.735 21.561 5.290 1.00 28.82 1413 PRO A N 1
ATOM 646 C CA . PRO A 1 92 ? 14.993 22.866 5.930 1.00 32.37 1413 PRO A CA 1
ATOM 647 C C . PRO A 1 92 ? 15.101 24.020 4.945 1.00 33.23 1413 PRO A C 1
ATOM 648 O O . PRO A 1 92 ? 14.395 25.028 5.105 1.00 26.59 1413 PRO A O 1
ATOM 652 N N . GLN A 1 93 ? 15.952 23.889 3.916 1.00 29.29 1414 GLN A N 1
ATOM 653 C CA . GLN A 1 93 ? 16.196 24.999 2.995 1.00 30.91 1414 GLN A CA 1
ATOM 654 C C . GLN A 1 93 ? 14.906 25.470 2.327 1.00 37.39 1414 GLN A C 1
ATOM 655 O O . GLN A 1 93 ? 14.633 26.677 2.260 1.00 33.42 1414 GLN A O 1
ATOM 661 N N . GLU A 1 94 ? 14.094 24.541 1.825 1.00 31.68 1415 GLU A N 1
ATOM 662 C CA . GLU A 1 94 ? 12.912 25.005 1.117 1.00 32.90 1415 GLU A CA 1
ATOM 663 C C . GLU A 1 94 ? 11.752 25.323 2.052 1.00 40.82 1415 GLU A C 1
ATOM 664 O O . GLU A 1 94 ? 10.820 26.031 1.637 1.00 37.87 1415 GLU A O 1
ATOM 670 N N . LEU A 1 95 ? 11.798 24.859 3.307 1.00 40.38 1416 LEU A N 1
ATOM 671 C CA . LEU A 1 95 ? 10.842 25.349 4.299 1.00 32.43 1416 LEU A CA 1
ATOM 672 C C . LEU A 1 95 ? 10.997 26.851 4.490 1.00 30.74 1416 LEU A C 1
ATOM 673 O O . LEU A 1 95 ? 10.029 27.614 4.374 1.00 27.98 1416 LEU A O 1
ATOM 678 N N . TRP A 1 96 ? 12.223 27.289 4.761 1.00 28.01 1417 TRP A N 1
ATOM 679 C CA . TRP A 1 96 ? 12.499 28.707 4.963 1.00 28.16 1417 TRP A CA 1
ATOM 680 C C . TRP A 1 96 ? 12.138 29.548 3.731 1.00 35.59 1417 TRP A C 1
ATOM 681 O O . TRP A 1 96 ? 11.393 30.531 3.833 1.00 38.23 1417 TRP A O 1
ATOM 692 N N . ASP A 1 97 ? 12.640 29.166 2.551 1.00 39.63 1418 ASP A N 1
ATOM 693 C CA . ASP A 1 97 ? 12.598 30.057 1.389 1.00 32.70 1418 ASP A CA 1
ATOM 694 C C . ASP A 1 97 ? 11.197 30.250 0.826 1.00 35.01 1418 ASP A C 1
ATOM 695 O O . ASP A 1 97 ? 10.902 31.315 0.280 1.00 41.16 1418 ASP A O 1
ATOM 700 N N . LYS A 1 98 ? 10.334 29.239 0.902 1.00 38.46 1419 LYS A N 1
ATOM 701 C CA . LYS A 1 98 ? 9.057 29.288 0.201 1.00 29.98 1419 LYS A CA 1
ATOM 702 C C . LYS A 1 98 ? 7.880 29.597 1.113 1.00 39.01 1419 LYS A C 1
ATOM 703 O O . LYS A 1 98 ? 6.758 29.772 0.614 1.00 40.17 1419 LYS A O 1
ATOM 709 N N . PHE A 1 99 ? 8.110 29.659 2.426 1.00 32.37 1420 PHE A N 1
ATOM 710 C CA . PHE A 1 99 ? 7.076 30.061 3.365 1.00 23.41 1420 PHE A CA 1
ATOM 711 C C . PHE A 1 99 ? 6.560 31.452 3.019 1.00 34.47 1420 PHE A C 1
ATOM 712 O O . PHE A 1 99 ? 7.343 32.381 2.807 1.00 38.90 1420 PHE A O 1
ATOM 720 N N . GLU A 1 100 ? 5.241 31.607 2.962 1.00 33.45 1421 GLU A N 1
ATOM 721 C CA . GLU A 1 100 ? 4.671 32.940 3.045 1.00 31.49 1421 GLU A CA 1
ATOM 722 C C . GLU A 1 100 ? 3.364 32.847 3.816 1.00 35.23 1421 GLU A C 1
ATOM 723 O O . GLU A 1 100 ? 2.672 31.830 3.759 1.00 40.50 1421 GLU A O 1
ATOM 729 N N . ASN A 1 101 ? 3.057 33.897 4.581 1.00 35.57 1422 ASN A N 1
ATOM 730 C CA . ASN A 1 101 ? 1.886 33.909 5.457 1.00 38.31 1422 ASN A CA 1
ATOM 731 C C . ASN A 1 101 ? 1.271 35.300 5.488 1.00 37.78 1422 ASN A C 1
ATOM 732 O O . ASN A 1 101 ? 1.889 36.242 5.990 1.00 36.75 1422 ASN A O 1
ATOM 737 N N . ASN A 1 102 ? 0.035 35.407 5.003 1.00 36.63 1423 ASN A N 1
ATOM 738 C CA . ASN A 1 102 ? -0.641 36.681 4.809 1.00 35.53 1423 ASN A CA 1
ATOM 739 C C . ASN A 1 102 ? -1.559 37.061 5.952 1.00 33.47 1423 ASN A C 1
ATOM 740 O O . ASN A 1 102 ? -2.109 38.164 5.933 1.00 41.10 1423 ASN A O 1
ATOM 745 N N . THR A 1 103 ? -1.748 36.181 6.928 1.00 33.60 1424 THR A N 1
ATOM 746 C CA . THR A 1 103 ? -2.779 36.391 7.934 1.00 35.94 1424 THR A CA 1
ATOM 747 C C . THR A 1 103 ? -2.549 37.685 8.715 1.00 36.54 1424 THR A C 1
ATOM 748 O O . THR A 1 103 ? -1.451 37.942 9.219 1.00 35.27 1424 THR A O 1
ATOM 752 N N . THR A 1 104 ? -3.597 38.504 8.789 1.00 39.10 1425 THR A N 1
ATOM 753 C CA . THR A 1 104 ? -3.610 39.747 9.549 1.00 39.40 1425 THR A CA 1
ATOM 754 C C . THR A 1 104 ? -4.725 39.688 10.582 1.00 39.41 1425 THR A C 1
ATOM 755 O O . THR A 1 104 ? -5.746 39.025 10.379 1.00 42.20 1425 THR A O 1
ATOM 759 N N . HIS A 1 105 ? -4.518 40.378 11.696 1.00 38.89 1426 HIS A N 1
ATOM 760 C CA . HIS A 1 105 ? -5.598 40.711 12.609 1.00 32.45 1426 HIS A CA 1
ATOM 761 C C . HIS A 1 105 ? -5.616 42.216 12.765 1.00 33.25 1426 HIS A C 1
ATOM 762 O O . HIS A 1 105 ? -4.560 42.861 12.769 1.00 34.64 1426 HIS A O 1
ATOM 769 N N . ASP A 1 106 ? -6.816 42.778 12.885 1.00 36.33 1427 ASP A N 1
ATOM 770 C CA . ASP A 1 106 ? -6.997 44.217 12.753 1.00 32.04 1427 ASP A CA 1
ATOM 771 C C . ASP A 1 106 ? -7.093 44.904 14.110 1.00 35.41 1427 ASP A C 1
ATOM 772 O O . ASP A 1 106 ? -7.720 45.961 14.220 1.00 34.86 1427 ASP A O 1
ATOM 777 N N . LEU A 1 107 ? -6.433 44.338 15.132 1.00 39.39 1428 LEU A N 1
ATOM 778 C CA . LEU A 1 107 ? -6.632 44.659 16.544 1.00 30.64 1428 LEU A CA 1
ATOM 779 C C . LEU A 1 107 ? -5.325 45.064 17.213 1.00 32.55 1428 LEU A C 1
ATOM 780 O O . LEU A 1 107 ? -4.227 44.843 16.689 1.00 29.98 1428 LEU A O 1
ATOM 785 N N . PHE A 1 108 ? -5.465 45.635 18.409 1.00 31.94 1429 PHE A N 1
ATOM 786 C CA . PHE A 1 108 ? -4.341 45.984 19.265 1.00 32.44 1429 PHE A CA 1
ATOM 787 C C . PHE A 1 108 ? -3.835 44.749 20.005 1.00 37.23 1429 PHE A C 1
ATOM 788 O O . PHE A 1 108 ? -4.488 43.700 20.054 1.00 41.40 1429 PHE A O 1
ATOM 796 N N . THR A 1 109 ? -2.659 44.894 20.604 1.00 33.87 1430 THR A N 1
ATOM 797 C CA . THR A 1 109 ? -2.081 43.852 21.435 1.00 28.82 1430 THR A CA 1
ATOM 798 C C . THR A 1 109 ? -2.656 43.914 22.852 1.00 35.45 1430 THR A C 1
ATOM 799 O O . THR A 1 109 ? -3.066 44.976 23.340 1.00 29.65 1430 THR A O 1
ATOM 803 N N . ARG A 1 110 ? -2.680 42.761 23.515 1.00 30.42 1431 ARG A N 1
ATOM 804 C CA . ARG A 1 110 ? -2.996 42.688 24.933 1.00 23.94 1431 ARG A CA 1
ATOM 805 C C . ARG A 1 110 ? -1.707 42.654 25.749 1.00 21.70 1431 ARG A C 1
ATOM 806 O O . ARG A 1 110 ? -0.710 42.059 25.331 1.00 25.30 1431 ARG A O 1
ATOM 814 N N . HIS A 1 111 ? -1.734 43.309 26.902 1.00 21.44 1432 HIS A N 1
ATOM 815 C CA . HIS A 1 111 ? -0.604 43.381 27.818 1.00 25.50 1432 HIS A CA 1
ATOM 816 C C . HIS A 1 111 ? -0.791 42.319 28.895 1.00 25.69 1432 HIS A C 1
ATOM 817 O O . HIS A 1 111 ? -1.805 42.315 29.597 1.00 23.77 1432 HIS A O 1
ATOM 824 N N . SER A 1 112 ? 0.177 41.423 29.029 1.00 22.23 1433 SER A N 1
ATOM 825 C CA . SER A 1 112 ? -0.051 40.310 29.923 1.00 22.40 1433 SER A CA 1
ATOM 826 C C . SER A 1 112 ? 0.277 40.682 31.370 1.00 25.43 1433 SER A C 1
ATOM 827 O O . SER A 1 112 ? 0.989 41.647 31.654 1.00 26.36 1433 SER A O 1
ATOM 830 N N . ASP A 1 113 ? -0.295 39.893 32.290 1.00 33.21 1434 ASP A N 1
ATOM 831 C CA . ASP A 1 113 ? -0.014 39.958 33.724 1.00 33.93 1434 ASP A CA 1
ATOM 832 C C . ASP A 1 113 ? 1.291 39.269 34.089 1.00 29.19 1434 ASP A C 1
ATOM 833 O O . ASP A 1 113 ? 1.941 39.640 35.075 1.00 30.39 1434 ASP A O 1
ATOM 838 N N . VAL A 1 114 ? 1.659 38.240 33.343 1.00 27.20 1435 VAL A N 1
ATOM 839 C CA . VAL A 1 114 ? 2.712 37.345 33.789 1.00 31.39 1435 VAL A CA 1
ATOM 840 C C . VAL A 1 114 ? 4.060 38.023 33.589 1.00 28.48 1435 VAL A C 1
ATOM 841 O O . VAL A 1 114 ? 4.349 38.556 32.510 1.00 21.36 1435 VAL A O 1
ATOM 845 N N . LYS A 1 115 ? 4.870 38.024 34.646 1.00 22.96 1436 LYS A N 1
ATOM 846 C CA . LYS A 1 115 ? 6.259 38.446 34.596 1.00 22.61 1436 LYS A CA 1
ATOM 847 C C . LYS A 1 115 ? 7.159 37.268 34.231 1.00 18.34 1436 LYS A C 1
ATOM 848 O O . LYS A 1 115 ? 6.810 36.105 34.427 1.00 17.45 1436 LYS A O 1
ATOM 854 N N . THR A 1 116 ? 8.328 37.589 33.679 1.00 19.88 1437 THR A N 1
ATOM 855 C CA . THR A 1 116 ? 9.280 36.583 33.224 1.00 18.13 1437 THR A CA 1
ATOM 856 C C . THR A 1 116 ? 10.670 36.975 33.679 1.00 20.44 1437 THR A C 1
ATOM 857 O O . THR A 1 116 ? 11.010 38.160 33.675 1.00 19.58 1437 THR A O 1
ATOM 869 N N . ILE A 1 118 ? 14.883 35.602 33.207 1.00 18.07 1439 ILE A N 1
ATOM 870 C CA . ILE A 1 118 ? 15.809 34.673 32.561 1.00 19.09 1439 ILE A CA 1
ATOM 871 C C . ILE A 1 118 ? 17.102 34.619 33.354 1.00 18.49 1439 ILE A C 1
ATOM 872 O O . ILE A 1 118 ? 17.645 35.651 33.755 1.00 15.96 1439 ILE A O 1
ATOM 877 N N . ILE A 1 119 ? 17.608 33.414 33.558 1.00 20.28 1440 ILE A N 1
ATOM 878 C CA . ILE A 1 119 ? 18.864 33.203 34.262 1.00 18.95 1440 ILE A CA 1
ATOM 879 C C . ILE A 1 119 ? 19.809 32.477 33.317 1.00 17.88 1440 ILE A C 1
ATOM 880 O O . ILE A 1 119 ? 19.359 31.655 32.506 1.00 20.05 1440 ILE A O 1
ATOM 885 N N . TYR A 1 120 ? 21.105 32.811 33.387 1.00 13.58 1441 TYR A N 1
ATOM 886 C CA . TYR A 1 120 ? 22.151 32.040 32.718 1.00 15.50 1441 TYR A CA 1
ATOM 887 C C . TYR A 1 120 ? 23.302 31.744 33.676 1.00 18.70 1441 TYR A C 1
ATOM 888 O O . TYR A 1 120 ? 23.430 32.350 34.742 1.00 24.57 1441 TYR A O 1
ATOM 897 N N . ALA A 1 121 ? 24.147 30.795 33.277 1.00 17.28 1442 ALA A N 1
ATOM 898 C CA . ALA A 1 121 ? 25.309 30.403 34.061 1.00 19.51 1442 ALA A CA 1
ATOM 899 C C . ALA A 1 121 ? 26.424 30.024 33.096 1.00 20.51 1442 ALA A C 1
ATOM 900 O O . ALA A 1 121 ? 26.163 29.430 32.051 1.00 24.32 1442 ALA A O 1
ATOM 902 N N . ALA A 1 122 ? 27.665 30.354 33.441 1.00 21.37 1443 ALA A N 1
ATOM 903 C CA . ALA A 1 122 ? 28.727 30.184 32.453 1.00 17.89 1443 ALA A CA 1
ATOM 904 C C . ALA A 1 122 ? 29.224 28.747 32.361 1.00 20.15 1443 ALA A C 1
ATOM 905 O O . ALA A 1 122 ? 29.665 28.327 31.286 1.00 23.19 1443 ALA A O 1
ATOM 907 N N . THR A 1 123 ? 29.172 27.982 33.445 1.00 18.47 1444 THR A N 1
ATOM 908 C CA . THR A 1 123 ? 29.628 26.601 33.437 1.00 23.28 1444 THR A CA 1
ATOM 909 C C . THR A 1 123 ? 28.589 25.693 34.083 1.00 26.50 1444 THR A C 1
ATOM 910 O O . THR A 1 123 ? 27.705 26.155 34.816 1.00 26.37 1444 THR A O 1
ATOM 914 N N . PRO A 1 124 ? 28.663 24.391 33.815 1.00 22.97 1445 PRO A N 1
ATOM 915 C CA . PRO A 1 124 ? 27.707 23.463 34.429 1.00 16.27 1445 PRO A CA 1
ATOM 916 C C . PRO A 1 124 ? 27.636 23.542 35.944 1.00 20.88 1445 PRO A C 1
ATOM 917 O O . PRO A 1 124 ? 26.551 23.351 36.515 1.00 18.90 1445 PRO A O 1
ATOM 921 N N . ILE A 1 125 ? 28.762 23.808 36.617 1.00 23.95 1446 ILE A N 1
ATOM 922 C CA . ILE A 1 125 ? 28.749 23.961 38.075 1.00 24.81 1446 ILE A CA 1
ATOM 923 C C . ILE A 1 125 ? 27.793 25.082 38.489 1.00 24.75 1446 ILE A C 1
ATOM 924 O O . ILE A 1 125 ? 26.964 24.925 39.393 1.00 23.46 1446 ILE A O 1
ATOM 929 N N . ASP A 1 126 ? 27.893 26.232 37.828 1.00 18.75 1447 ASP A N 1
ATOM 930 C CA . ASP A 1 126 ? 27.012 27.336 38.168 1.00 20.38 1447 ASP A CA 1
ATOM 931 C C . ASP A 1 126 ? 25.568 27.022 37.799 1.00 23.14 1447 ASP A C 1
ATOM 932 O O . ASP A 1 126 ? 24.633 27.452 38.492 1.00 15.27 1447 ASP A O 1
ATOM 937 N N . PHE A 1 127 ? 25.376 26.256 36.725 1.00 20.02 1448 PHE A N 1
ATOM 938 C CA . PHE A 1 127 ? 24.035 26.005 36.233 1.00 16.70 1448 PHE A CA 1
ATOM 939 C C . PHE A 1 127 ? 23.252 25.129 37.210 1.00 18.58 1448 PHE A C 1
ATOM 940 O O . PHE A 1 127 ? 22.135 25.476 37.601 1.00 18.13 1448 PHE A O 1
ATOM 948 N N . VAL A 1 128 ? 23.839 24.005 37.636 1.00 17.73 1449 VAL A N 1
ATOM 949 C CA . VAL A 1 128 ? 23.195 23.113 38.600 1.00 13.91 1449 VAL A CA 1
ATOM 950 C C . VAL A 1 128 ? 22.756 23.892 39.829 1.00 17.11 1449 VAL A C 1
ATOM 951 O O . VAL A 1 128 ? 21.585 23.870 40.219 1.00 15.76 1449 VAL A O 1
ATOM 955 N N . GLY A 1 129 ? 23.697 24.617 40.442 1.00 22.67 1450 GLY A N 1
ATOM 956 C CA . GLY A 1 129 ? 23.440 25.408 41.635 1.00 14.01 1450 GLY A CA 1
ATOM 957 C C . GLY A 1 129 ? 22.455 26.547 41.437 1.00 17.85 1450 GLY A C 1
ATOM 958 O O . GLY A 1 129 ? 21.825 26.985 42.413 1.00 18.82 1450 GLY A O 1
ATOM 959 N N . ALA A 1 130 ? 22.295 27.031 40.207 1.00 12.53 1451 ALA A N 1
ATOM 960 C CA . ALA A 1 130 ? 21.290 28.064 39.974 1.00 12.82 1451 ALA A CA 1
ATOM 961 C C . ALA A 1 130 ? 19.899 27.463 39.827 1.00 15.93 1451 ALA A C 1
ATOM 962 O O . ALA A 1 130 ? 18.913 28.032 40.316 1.00 15.25 1451 ALA A O 1
ATOM 964 N N . VAL A 1 131 ? 19.799 26.322 39.143 1.00 15.41 1452 VAL A N 1
ATOM 965 C CA . VAL A 1 131 ? 18.498 25.691 38.965 1.00 18.40 1452 VAL A CA 1
ATOM 966 C C . VAL A 1 131 ? 17.972 25.192 40.303 1.00 16.37 1452 VAL A C 1
ATOM 967 O O . VAL A 1 131 ? 16.771 25.292 40.588 1.00 14.44 1452 VAL A O 1
ATOM 971 N N . LYS A 1 132 ? 18.867 24.687 41.158 1.00 16.19 1453 LYS A N 1
ATOM 972 C CA . LYS A 1 132 ? 18.455 24.207 42.472 1.00 16.66 1453 LYS A CA 1
ATOM 973 C C . LYS A 1 132 ? 17.919 25.341 43.326 1.00 16.48 1453 LYS A C 1
ATOM 974 O O . LYS A 1 132 ? 16.965 25.157 44.089 1.00 18.49 1453 LYS A O 1
ATOM 980 N N . THR A 1 133 ? 18.525 26.521 43.214 1.00 18.71 1454 THR A N 1
ATOM 981 C CA . THR A 1 133 ? 18.029 27.684 43.941 1.00 24.33 1454 THR A CA 1
ATOM 982 C C . THR A 1 133 ? 16.663 28.118 43.419 1.00 20.90 1454 THR A C 1
ATOM 983 O O . THR A 1 133 ? 15.742 28.387 44.198 1.00 21.91 1454 THR A O 1
ATOM 987 N N . CYS A 1 134 ? 16.527 28.200 42.095 1.00 22.32 1455 CYS A N 1
ATOM 988 C CA . CYS A 1 134 ? 15.259 28.580 41.487 1.00 18.70 1455 CYS A CA 1
ATOM 989 C C . CYS A 1 134 ? 14.172 27.584 41.817 1.00 20.42 1455 CYS A C 1
ATOM 990 O O . CYS A 1 134 ? 13.018 27.964 42.050 1.00 20.63 1455 CYS A O 1
ATOM 993 N N . ASN A 1 135 ? 14.515 26.296 41.789 1.00 22.36 1456 ASN A N 1
ATOM 994 C CA . ASN A 1 135 ? 13.561 25.259 42.135 1.00 19.87 1456 ASN A CA 1
ATOM 995 C C . ASN A 1 135 ? 13.127 25.366 43.593 1.00 18.88 1456 ASN A C 1
ATOM 996 O O . ASN A 1 135 ? 12.037 24.918 43.957 1.00 18.81 1456 ASN A O 1
ATOM 1001 N N . LYS A 1 136 ? 13.966 25.954 44.437 1.00 20.02 1457 LYS A N 1
ATOM 1002 C CA . LYS A 1 136 ? 13.631 26.111 45.844 1.00 23.83 1457 LYS A CA 1
ATOM 1003 C C . LYS A 1 136 ? 12.546 27.164 46.016 1.00 21.72 1457 LYS A C 1
ATOM 1004 O O . LYS A 1 136 ? 11.590 26.971 46.779 1.00 18.29 1457 LYS A O 1
ATOM 1010 N N . TYR A 1 137 ? 12.651 28.261 45.269 1.00 17.80 1458 TYR A N 1
ATOM 1011 C CA . TYR A 1 137 ? 11.569 29.244 45.233 1.00 22.57 1458 TYR A CA 1
ATOM 1012 C C . TYR A 1 137 ? 10.337 28.699 44.509 1.00 19.34 1458 TYR A C 1
ATOM 1013 O O . TYR A 1 137 ? 9.195 28.928 44.939 1.00 17.62 1458 TYR A O 1
ATOM 1022 N N . ALA A 1 138 ? 10.555 27.979 43.407 1.00 19.65 1459 ALA A N 1
ATOM 1023 C CA . ALA A 1 138 ? 9.446 27.388 42.667 1.00 21.52 1459 ALA A CA 1
ATOM 1024 C C . ALA A 1 138 ? 8.674 26.394 43.522 1.00 22.19 1459 ALA A C 1
ATOM 1025 O O . ALA A 1 138 ? 7.451 26.268 43.379 1.00 24.45 1459 ALA A O 1
ATOM 1027 N N . LYS A 1 139 ? 9.365 25.673 44.416 1.00 20.60 1460 LYS A N 1
ATOM 1028 C CA . LYS A 1 139 ? 8.658 24.732 45.279 1.00 20.06 1460 LYS A CA 1
ATOM 1029 C C . LYS A 1 139 ? 7.886 25.457 46.374 1.00 17.24 1460 LYS A C 1
ATOM 1030 O O . LYS A 1 139 ? 6.729 25.128 46.645 1.00 20.57 1460 LYS A O 1
ATOM 1036 N N . ASP A 1 140 ? 8.492 26.460 46.997 1.00 18.22 1461 ASP A N 1
ATOM 1037 C CA . ASP A 1 140 ? 7.820 27.153 48.092 1.00 25.26 1461 ASP A CA 1
ATOM 1038 C C . ASP A 1 140 ? 6.636 28.001 47.626 1.00 22.90 1461 ASP A C 1
ATOM 1039 O O . ASP A 1 140 ? 5.772 28.336 48.440 1.00 23.28 1461 ASP A O 1
ATOM 1044 N N . ASN A 1 141 ? 6.576 28.369 46.351 1.00 24.28 1462 ASN A N 1
ATOM 1045 C CA . ASN A 1 141 ? 5.481 29.176 45.810 1.00 21.04 1462 ASN A CA 1
ATOM 1046 C C . ASN A 1 141 ? 4.948 28.476 44.567 1.00 19.30 1462 ASN A C 1
ATOM 1047 O O . ASN A 1 141 ? 5.206 28.911 43.442 1.00 23.25 1462 ASN A O 1
ATOM 1052 N N . PRO A 1 142 ? 4.222 27.366 44.732 1.00 19.72 1463 PRO A N 1
ATOM 1053 C CA . PRO A 1 142 ? 3.852 26.552 43.559 1.00 18.37 1463 PRO A CA 1
ATOM 1054 C C . PRO A 1 142 ? 2.725 27.125 42.721 1.00 18.12 1463 PRO A C 1
ATOM 1055 O O . PRO A 1 142 ? 2.551 26.687 41.579 1.00 24.19 1463 PRO A O 1
ATOM 1059 N N . LYS A 1 143 ? 1.941 28.062 43.241 1.00 23.02 1464 LYS A N 1
ATOM 1060 C CA . LYS A 1 143 ? 0.853 28.648 42.467 1.00 24.30 1464 LYS A CA 1
ATOM 1061 C C . LYS A 1 143 ? 1.304 29.818 41.617 1.00 22.43 1464 LYS A C 1
ATOM 1062 O O . LYS A 1 143 ? 0.571 30.228 40.718 1.00 28.63 1464 LYS A O 1
ATOM 1068 N N . GLU A 1 144 ? 2.482 30.375 41.883 1.00 25.88 1465 GLU A N 1
ATOM 1069 C CA . GLU A 1 144 ? 2.875 31.639 41.296 1.00 26.87 1465 GLU A CA 1
ATOM 1070 C C . GLU A 1 144 ? 4.090 31.530 40.390 1.00 26.99 1465 GLU A C 1
ATOM 1071 O O . GLU A 1 144 ? 4.482 32.544 39.800 1.00 29.22 1465 GLU A O 1
ATOM 1077 N N . ILE A 1 145 ? 4.685 30.337 40.246 1.00 19.37 1466 ILE A N 1
ATOM 1078 C CA . ILE A 1 145 ? 5.975 30.184 39.575 1.00 19.73 1466 ILE A CA 1
ATOM 1079 C C . ILE A 1 145 ? 5.946 28.970 38.656 1.00 21.81 1466 ILE A C 1
ATOM 1080 O O . ILE A 1 145 ? 5.565 27.873 39.077 1.00 20.88 1466 ILE A O 1
ATOM 1085 N N . VAL A 1 146 ? 6.359 29.165 37.405 1.00 15.53 1467 VAL A N 1
ATOM 1086 C CA . VAL A 1 146 ? 6.635 28.079 36.477 1.00 17.35 1467 VAL A CA 1
ATOM 1087 C C . VAL A 1 146 ? 8.121 28.108 36.157 1.00 18.17 1467 VAL A C 1
ATOM 1088 O O . VAL A 1 146 ? 8.687 29.178 35.918 1.00 20.86 1467 VAL A O 1
ATOM 1092 N N . LEU A 1 147 ? 8.758 26.943 36.166 1.00 15.18 1468 LEU A N 1
ATOM 1093 C CA . LEU A 1 147 ? 10.203 26.865 36.026 1.00 16.70 1468 LEU A CA 1
ATOM 1094 C C . LEU A 1 147 ? 10.575 25.871 34.930 1.00 18.29 1468 LEU A C 1
ATOM 1095 O O . LEU A 1 147 ? 10.156 24.712 34.960 1.00 25.12 1468 LEU A O 1
ATOM 1100 N N . ARG A 1 148 ? 11.369 26.332 33.970 1.00 17.77 1469 ARG A N 1
ATOM 1101 C CA . ARG A 1 148 ? 11.717 25.578 32.781 1.00 14.11 1469 ARG A CA 1
ATOM 1102 C C . ARG A 1 148 ? 13.168 25.857 32.439 1.00 14.89 1469 ARG A C 1
ATOM 1103 O O . ARG A 1 148 ? 13.725 26.888 32.820 1.00 18.37 1469 ARG A O 1
ATOM 1111 N N . VAL A 1 149 ? 13.779 24.945 31.693 1.00 17.16 1470 VAL A N 1
ATOM 1112 C CA . VAL A 1 149 ? 15.137 25.157 31.211 1.00 12.48 1470 VAL A CA 1
ATOM 1113 C C . VAL A 1 149 ? 15.114 25.255 29.690 1.00 18.40 1470 VAL A C 1
ATOM 1114 O O . VAL A 1 149 ? 14.249 24.680 29.016 1.00 17.76 1470 VAL A O 1
ATOM 1118 N N . CYS A 1 150 ? 16.074 26.006 29.152 1.00 19.40 1471 CYS A N 1
ATOM 1119 C CA . CYS A 1 150 ? 16.169 26.330 27.735 1.00 24.61 1471 CYS A CA 1
ATOM 1120 C C . CYS A 1 150 ? 17.536 25.877 27.227 1.00 23.24 1471 CYS A C 1
ATOM 1121 O O . CYS A 1 150 ? 18.535 25.988 27.942 1.00 26.77 1471 CYS A O 1
ATOM 1124 N N . SER A 1 151 ? 17.575 25.331 26.014 1.00 23.34 1472 SER A N 1
ATOM 1125 C CA . SER A 1 151 ? 18.812 25.118 25.261 1.00 24.66 1472 SER A CA 1
ATOM 1126 C C . SER A 1 151 ? 18.772 26.014 24.038 1.00 23.92 1472 SER A C 1
ATOM 1127 O O . SER A 1 151 ? 17.897 25.849 23.178 1.00 20.94 1472 SER A O 1
ATOM 1130 N N . ILE A 1 152 ? 19.717 26.947 23.959 1.00 22.64 1473 ILE A N 1
ATOM 1131 C CA . ILE A 1 152 ? 19.775 27.898 22.856 1.00 26.55 1473 ILE A CA 1
ATOM 1132 C C . ILE A 1 152 ? 20.638 27.310 21.754 1.00 23.92 1473 ILE A C 1
ATOM 1133 O O . ILE A 1 152 ? 21.836 27.063 21.950 1.00 27.47 1473 ILE A O 1
ATOM 1138 N N . ILE A 1 153 ? 20.030 27.096 20.589 1.00 23.11 1474 ILE A N 1
ATOM 1139 C CA . ILE A 1 153 ? 20.742 26.490 19.473 1.00 28.07 1474 ILE A CA 1
ATOM 1140 C C . ILE A 1 153 ? 21.810 27.468 18.994 1.00 23.31 1474 ILE A C 1
ATOM 1141 O O . ILE A 1 153 ? 21.496 28.591 18.580 1.00 21.49 1474 ILE A O 1
ATOM 1146 N N . ASP A 1 154 ? 23.083 27.057 19.114 1.00 23.17 1475 ASP A N 1
ATOM 1147 C CA . ASP A 1 154 ? 24.268 27.861 18.776 1.00 23.13 1475 ASP A CA 1
ATOM 1148 C C . ASP A 1 154 ? 24.389 29.078 19.671 1.00 28.32 1475 ASP A C 1
ATOM 1149 O O . ASP A 1 154 ? 24.852 30.136 19.235 1.00 26.65 1475 ASP A O 1
ATOM 1154 N N . GLY A 1 155 ? 23.951 28.952 20.911 1.00 25.28 1476 GLY A N 1
ATOM 1155 C CA . GLY A 1 155 ? 24.019 30.074 21.809 1.00 18.81 1476 GLY A CA 1
ATOM 1156 C C . GLY A 1 155 ? 25.389 30.198 22.420 1.00 21.99 1476 GLY A C 1
ATOM 1157 O O . G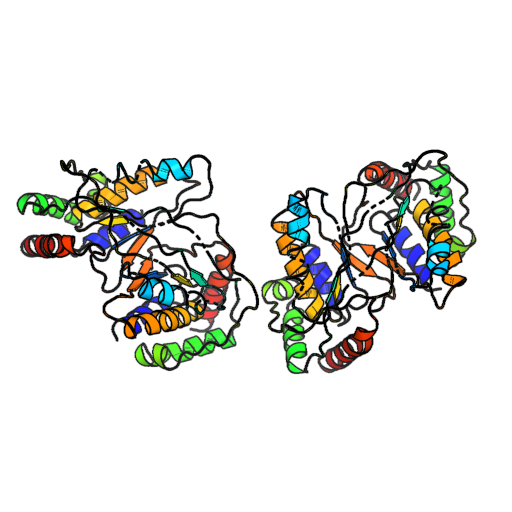LY A 1 155 ? 26.224 29.299 22.360 1.00 18.90 1476 GLY A O 1
ATOM 1158 N N . ASP A 1 156 ? 25.619 31.351 23.027 1.00 21.53 1477 ASP A N 1
ATOM 1159 C CA . ASP A 1 156 ? 26.829 31.588 23.786 1.00 23.34 1477 ASP A CA 1
ATOM 1160 C C . ASP A 1 156 ? 26.433 32.386 25.018 1.00 17.03 1477 ASP A C 1
ATOM 1161 O O . ASP A 1 156 ? 25.259 32.686 25.229 1.00 19.68 1477 ASP A O 1
ATOM 1166 N N . ASN A 1 157 ? 27.400 32.687 25.857 1.00 17.65 1478 ASN A N 1
ATOM 1167 C CA . ASN A 1 157 ? 27.153 33.594 26.958 1.00 18.93 1478 ASN A CA 1
ATOM 1168 C C . ASN A 1 157 ? 26.669 34.927 26.405 1.00 21.29 1478 ASN A C 1
ATOM 1169 O O . ASN A 1 157 ? 27.340 35.512 25.545 1.00 20.71 1478 ASN A O 1
ATOM 1174 N N . PRO A 1 158 ? 25.493 35.405 26.811 1.00 25.49 1479 PRO A N 1
ATOM 1175 C CA . PRO A 1 158 ? 25.124 36.794 26.475 1.00 20.02 1479 PRO A CA 1
ATOM 1176 C C . PRO A 1 158 ? 26.149 37.805 26.971 1.00 22.01 1479 PRO A C 1
ATOM 1177 O O . PRO A 1 158 ? 26.501 38.744 26.246 1.00 21.13 1479 PRO A O 1
ATOM 1181 N N . ILE A 1 159 ? 26.647 37.628 28.193 1.00 20.92 1480 ILE A N 1
ATOM 1182 C CA . ILE A 1 159 ? 27.763 38.423 28.701 1.00 20.56 1480 ILE A CA 1
ATOM 1183 C C . ILE A 1 159 ? 29.067 37.825 28.164 1.00 19.67 1480 ILE A C 1
ATOM 1184 O O . ILE A 1 159 ? 29.519 36.774 28.629 1.00 18.14 1480 ILE A O 1
ATOM 1189 N N . SER A 1 160 ? 29.687 38.496 27.186 1.00 20.36 1481 SER A N 1
ATOM 1190 C CA . SER A 1 160 ? 30.823 37.889 26.483 1.00 20.55 1481 SER A CA 1
ATOM 1191 C C . SER A 1 160 ? 32.062 37.687 27.360 1.00 17.23 1481 SER A C 1
ATOM 1192 O O . SER A 1 160 ? 32.911 36.858 27.007 1.00 16.02 1481 SER A O 1
ATOM 1195 N N . ILE A 1 161 ? 32.184 38.387 28.496 1.00 18.60 1482 ILE A N 1
ATOM 1196 C CA . ILE A 1 161 ? 33.376 38.216 29.337 1.00 21.43 1482 ILE A CA 1
ATOM 1197 C C . ILE A 1 161 ? 33.458 36.817 29.922 1.00 20.76 1482 ILE A C 1
ATOM 1198 O O . ILE A 1 161 ? 34.512 36.433 30.433 1.00 24.98 1482 ILE A O 1
ATOM 1203 N N . TYR A 1 162 ? 32.353 36.066 29.916 1.00 20.31 1483 TYR A N 1
ATOM 1204 C CA . TYR A 1 162 ? 32.342 34.719 30.474 1.00 18.97 1483 TYR A CA 1
ATOM 1205 C C . TYR A 1 162 ? 32.930 33.685 29.525 1.00 17.95 1483 TYR A C 1
ATOM 1206 O O . TYR A 1 162 ? 33.246 32.571 29.959 1.00 18.24 1483 TYR A O 1
ATOM 1215 N N . ASN A 1 163 ? 33.045 34.020 28.239 1.00 17.87 1484 ASN A N 1
ATOM 1216 C CA . ASN A 1 163 ? 33.511 33.070 27.231 1.00 18.89 1484 ASN A CA 1
ATOM 1217 C C . ASN A 1 163 ? 34.827 32.379 27.583 1.00 20.24 1484 ASN A C 1
ATOM 1218 O O . ASN A 1 163 ? 34.889 31.144 27.473 1.00 20.51 1484 ASN A O 1
ATOM 1223 N N . PRO A 1 164 ? 35.891 33.070 28.011 1.00 18.38 1485 PRO A N 1
ATOM 1224 C CA . PRO A 1 164 ? 37.107 32.325 28.384 1.00 15.12 1485 PRO A CA 1
ATOM 1225 C C . PRO A 1 164 ? 36.884 31.380 29.535 1.00 17.36 1485 PRO A C 1
ATOM 1226 O O . PRO A 1 164 ? 37.556 30.347 29.624 1.00 21.55 1485 PRO A O 1
ATOM 1230 N N . ILE A 1 165 ? 35.916 31.674 30.401 1.00 20.57 1486 ILE A N 1
ATOM 1231 C CA . ILE A 1 165 ? 35.639 30.797 31.538 1.00 20.88 1486 ILE A CA 1
ATOM 1232 C C . ILE A 1 165 ? 34.984 29.501 31.062 1.00 22.72 1486 ILE A C 1
ATOM 1233 O O . ILE A 1 165 ? 35.319 28.408 31.534 1.00 22.62 1486 ILE A O 1
ATOM 1238 N N . SER A 1 166 ? 34.051 29.594 30.115 1.00 21.09 1487 SER A N 1
ATOM 1239 C CA . SER A 1 166 ? 33.383 28.389 29.648 1.00 21.32 1487 SER A CA 1
ATOM 1240 C C . SER A 1 166 ? 34.319 27.570 28.784 1.00 20.57 1487 SER A C 1
ATOM 1241 O O . SER A 1 166 ? 34.468 26.361 28.987 1.00 15.52 1487 SER A O 1
ATOM 1244 N N . LYS A 1 167 ? 34.978 28.220 27.819 1.00 25.14 1488 LYS A N 1
ATOM 1245 C CA . LYS A 1 167 ? 35.927 27.489 26.988 1.00 22.56 1488 LYS A CA 1
ATOM 1246 C C . LYS A 1 167 ? 36.978 26.806 27.842 1.00 20.18 1488 LYS A C 1
ATOM 1247 O O . LYS A 1 167 ? 37.310 25.639 27.613 1.00 23.50 1488 LYS A O 1
ATOM 1253 N N . GLU A 1 168 ? 37.479 27.502 28.868 1.00 23.16 1489 GLU A N 1
ATOM 1254 C CA . GLU A 1 168 ? 38.468 26.891 29.755 1.00 25.86 1489 GLU A CA 1
ATOM 1255 C C . GLU A 1 168 ? 37.883 25.739 30.572 1.00 26.33 1489 GLU A C 1
ATOM 1256 O O . GLU A 1 168 ? 38.553 24.719 30.789 1.00 27.10 1489 GLU A O 1
ATOM 1262 N N . PHE A 1 169 ? 36.669 25.915 31.095 1.00 26.10 1490 PHE A N 1
ATOM 1263 C CA . PHE A 1 169 ? 36.005 24.826 31.794 1.00 24.62 1490 PHE A CA 1
ATOM 1264 C C . PHE A 1 169 ? 35.871 23.601 30.894 1.00 22.81 1490 PHE A C 1
ATOM 1265 O O . PHE A 1 169 ? 36.190 22.477 31.298 1.00 27.63 1490 PHE A O 1
ATOM 1273 N N . LYS A 1 170 ? 35.389 23.802 29.671 1.00 18.22 1491 LYS A N 1
ATOM 1274 C CA . LYS A 1 170 ? 35.268 22.682 28.748 1.00 24.59 1491 LYS A CA 1
ATOM 1275 C C . LYS A 1 170 ? 36.626 22.013 28.493 1.00 35.45 1491 LYS A C 1
ATOM 1276 O O . LYS A 1 170 ? 36.713 20.779 28.445 1.00 37.17 1491 LYS A O 1
ATOM 1282 N N . SER A 1 171 ? 37.698 22.805 28.352 1.00 29.99 1492 SER A N 1
ATOM 1283 C CA . SER A 1 171 ? 39.034 22.244 28.146 1.00 29.32 1492 SER A CA 1
ATOM 1284 C C . SER A 1 171 ? 39.377 21.225 29.224 1.00 33.72 1492 SER A C 1
ATOM 1285 O O . SER A 1 171 ? 39.622 20.048 28.930 1.00 37.92 1492 SER A O 1
ATOM 1288 N N . LYS A 1 172 ? 39.400 21.672 30.489 1.00 35.22 1493 LYS A N 1
ATOM 1289 C CA . LYS A 1 172 ? 39.725 20.777 31.596 1.00 29.25 1493 LYS A CA 1
ATOM 1290 C C . LYS A 1 172 ? 38.739 19.626 31.663 1.00 34.09 1493 LYS A C 1
ATOM 1291 O O . LYS A 1 172 ? 39.138 18.470 31.844 1.00 37.44 1493 LYS A O 1
ATOM 1297 N N . PHE A 1 173 ? 37.446 19.930 31.500 1.00 34.26 1494 PHE A N 1
ATOM 1298 C CA . PHE A 1 173 ? 36.410 18.905 31.460 1.00 33.25 1494 PHE A CA 1
ATOM 1299 C C . PHE A 1 173 ? 36.785 17.769 30.522 1.00 30.67 1494 PHE A C 1
ATOM 1300 O O . PHE A 1 173 ? 36.741 16.592 30.895 1.00 29.13 1494 PHE A O 1
ATOM 1308 N N . SER A 1 174 ? 37.172 18.116 29.295 1.00 33.22 1495 SER A N 1
ATOM 1309 C CA . SER A 1 174 ? 37.351 17.111 28.254 1.00 41.38 1495 SER A CA 1
ATOM 1310 C C . SER A 1 174 ? 38.499 16.166 28.570 1.00 39.72 1495 SER A C 1
ATOM 1311 O O . SER A 1 174 ? 38.376 14.951 28.389 1.00 48.26 1495 SER A O 1
ATOM 1314 N N . THR A 1 175 ? 39.613 16.697 29.049 1.00 37.67 1496 THR A N 1
ATOM 1315 C CA . THR A 1 175 ? 40.728 15.840 29.427 1.00 39.41 1496 THR A CA 1
ATOM 1316 C C . THR A 1 175 ? 40.414 14.929 30.602 1.00 36.36 1496 THR A C 1
ATOM 1317 O O . THR A 1 175 ? 41.290 14.150 30.984 1.00 41.94 1496 THR A O 1
ATOM 1321 N N . LEU A 1 176 ? 39.224 15.014 31.193 1.00 34.34 1497 LEU A N 1
ATOM 1322 C CA . LEU A 1 176 ? 38.845 14.171 32.327 1.00 34.68 1497 LEU A CA 1
ATOM 1323 C C . LEU A 1 176 ? 37.684 13.283 31.888 1.00 37.09 1497 LEU A C 1
ATOM 1324 O O . LEU A 1 176 ? 36.526 13.709 31.906 1.00 42.55 1497 LEU A O 1
ATOM 1329 N N . SER A 1 177 ? 37.992 12.052 31.495 1.00 48.53 1498 SER A N 1
ATOM 1330 C CA . SER A 1 177 ? 36.980 11.144 30.956 1.00 56.65 1498 SER A CA 1
ATOM 1331 C C . SER A 1 177 ? 37.443 9.692 31.057 1.00 50.48 1498 SER A C 1
ATOM 1332 O O . SER A 1 177 ? 37.966 9.281 32.091 1.00 53.30 1498 SER A O 1
ATOM 1335 N N . LYS B 1 13 ? 22.266 29.695 7.544 1.00 40.25 1334 LYS B N 1
ATOM 1336 C CA . LYS B 1 13 ? 21.836 28.343 7.186 1.00 43.70 1334 LYS B CA 1
ATOM 1337 C C . LYS B 1 13 ? 21.692 27.469 8.433 1.00 46.47 1334 LYS B C 1
ATOM 1338 O O . LYS B 1 13 ? 20.900 26.523 8.445 1.00 41.08 1334 LYS B O 1
ATOM 1344 N N . ASN B 1 14 ? 22.461 27.767 9.484 1.00 50.06 1335 ASN B N 1
ATOM 1345 C CA . ASN B 1 14 ? 22.194 27.116 10.762 1.00 40.52 1335 ASN B CA 1
ATOM 1346 C C . ASN B 1 14 ? 20.789 27.461 11.242 1.00 39.16 1335 ASN B C 1
ATOM 1347 O O . ASN B 1 14 ? 20.075 26.608 11.790 1.00 37.12 1335 ASN B O 1
ATOM 1352 N N . LEU B 1 15 ? 20.356 28.697 10.989 1.00 32.14 1336 LEU B N 1
ATOM 1353 C CA . LEU B 1 15 ? 19.041 29.127 11.438 1.00 29.53 1336 LEU B CA 1
ATOM 1354 C C . LEU B 1 15 ? 17.935 28.348 10.745 1.00 28.87 1336 LEU B C 1
ATOM 1355 O O . LEU B 1 15 ? 16.955 27.957 11.386 1.00 33.11 1336 LEU B O 1
ATOM 1360 N N . LYS B 1 16 ? 18.077 28.104 9.439 1.00 29.43 1337 LYS B N 1
ATOM 1361 C CA . LYS B 1 16 ? 17.048 27.377 8.705 1.00 27.86 1337 LYS B CA 1
ATOM 1362 C C . LYS B 1 16 ? 16.826 25.995 9.303 1.00 32.08 1337 LYS B C 1
ATOM 1363 O O . LYS B 1 16 ? 15.683 25.531 9.411 1.00 27.75 1337 LYS B O 1
ATOM 1369 N N . GLU B 1 17 ? 17.906 25.338 9.737 1.00 31.69 1338 GLU B N 1
ATOM 1370 C CA . GLU B 1 17 ? 17.796 23.957 10.187 1.00 32.38 1338 GLU B CA 1
ATOM 1371 C C . GLU B 1 17 ? 17.286 23.874 11.615 1.00 27.63 1338 GLU B C 1
ATOM 1372 O O . GLU B 1 17 ? 16.644 22.882 11.980 1.00 22.18 1338 GLU B O 1
ATOM 1378 N N . ALA B 1 18 ? 17.563 24.894 12.433 1.00 22.90 1339 ALA B N 1
ATOM 1379 C CA . ALA B 1 18 ? 17.002 24.924 13.779 1.00 25.06 1339 ALA B CA 1
ATOM 1380 C C . ALA B 1 18 ? 15.505 25.215 13.745 1.00 29.08 1339 ALA B C 1
ATOM 1381 O O . ALA B 1 18 ? 14.725 24.600 14.489 1.00 22.75 1339 ALA B O 1
ATOM 1383 N N . VAL B 1 19 ? 15.091 26.146 12.878 1.00 24.41 1340 VAL B N 1
ATOM 1384 C CA . VAL B 1 19 ? 13.668 26.393 12.649 1.00 25.56 1340 VAL B CA 1
ATOM 1385 C C . VAL B 1 19 ? 12.969 25.121 12.175 1.00 27.71 1340 VAL B C 1
ATOM 1386 O O . VAL B 1 19 ? 11.877 24.783 12.647 1.00 23.05 1340 VAL B O 1
ATOM 1390 N N . TYR B 1 20 ? 13.595 24.391 11.239 1.00 29.59 1341 TYR B N 1
ATOM 1391 C CA . TYR B 1 20 ? 13.008 23.147 10.743 1.00 25.34 1341 TYR B CA 1
ATOM 1392 C C . TYR B 1 20 ? 12.914 22.090 11.835 1.00 27.24 1341 TYR B C 1
ATOM 1393 O O . TYR B 1 20 ? 11.947 21.315 11.877 1.00 27.72 1341 TYR B O 1
ATOM 1402 N N . ASP B 1 21 ? 13.916 22.022 12.709 1.00 23.70 1342 ASP B N 1
ATOM 1403 C CA . ASP B 1 21 ? 13.867 21.036 13.781 1.00 21.30 1342 ASP B CA 1
ATOM 1404 C C . ASP B 1 21 ? 12.824 21.415 14.838 1.00 29.56 1342 ASP B C 1
ATOM 1405 O O . ASP B 1 21 ? 12.167 20.544 15.431 1.00 24.65 1342 ASP B O 1
ATOM 1410 N N . ILE B 1 22 ? 12.658 22.708 15.104 1.00 27.42 1343 ILE B N 1
ATOM 1411 C CA . ILE B 1 22 ? 11.701 23.082 16.141 1.00 25.20 1343 ILE B CA 1
ATOM 1412 C C . ILE B 1 22 ? 10.274 22.786 15.708 1.00 25.14 1343 ILE B C 1
ATOM 1413 O O . ILE B 1 22 ? 9.419 22.468 16.545 1.00 25.71 1343 ILE B O 1
ATOM 1418 N N . CYS B 1 23 ? 9.999 22.863 14.408 1.00 23.60 1344 CYS B N 1
ATOM 1419 C CA . CYS B 1 23 ? 8.671 22.657 13.853 1.00 23.45 1344 CYS B CA 1
ATOM 1420 C C . CYS B 1 23 ? 8.414 21.216 13.431 1.00 26.33 1344 CYS B C 1
ATOM 1421 O O . CYS B 1 23 ? 7.274 20.881 13.089 1.00 29.76 1344 CYS B O 1
ATOM 1424 N N . CYS B 1 24 ? 9.442 20.370 13.459 1.00 24.67 1345 CYS B N 1
ATOM 1425 C CA . CYS B 1 24 ? 9.377 19.044 12.855 1.00 25.83 1345 CYS B CA 1
ATOM 1426 C C . CYS B 1 24 ? 8.164 18.250 13.320 1.00 26.24 1345 CYS B C 1
ATOM 1427 O O . CYS B 1 24 ? 7.640 17.419 12.573 1.00 27.86 1345 CYS B O 1
ATOM 1430 N N . ASN B 1 25 ? 7.687 18.509 14.534 1.00 25.63 1346 ASN B N 1
ATOM 1431 C CA . ASN B 1 25 ? 6.654 17.688 15.143 1.00 23.97 1346 ASN B CA 1
ATOM 1432 C C . ASN B 1 25 ? 5.375 18.462 15.435 1.00 25.54 1346 ASN B C 1
ATOM 1433 O O . ASN B 1 25 ? 4.568 18.025 16.265 1.00 28.02 1346 ASN B O 1
ATOM 1438 N N . GLY B 1 26 ? 5.161 19.592 14.761 1.00 24.84 1347 GLY B N 1
ATOM 1439 C CA . GLY B 1 26 ? 3.921 20.333 14.921 1.00 21.81 1347 GLY B CA 1
ATOM 1440 C C . GLY B 1 26 ? 3.731 20.999 16.264 1.00 17.23 1347 GLY B C 1
ATOM 1441 O O . GLY B 1 26 ? 2.597 21.265 16.659 1.00 20.43 1347 GLY B O 1
ATOM 1442 N N . LEU B 1 27 ? 4.810 21.276 16.987 1.00 18.43 1348 LEU B N 1
ATOM 1443 C CA . LEU B 1 27 ? 4.733 21.968 18.267 1.00 20.02 1348 LEU B CA 1
ATOM 1444 C C . LEU B 1 27 ? 5.726 23.118 18.250 1.00 22.09 1348 LEU B C 1
ATOM 1445 O O . LEU B 1 27 ? 6.918 22.898 18.005 1.00 21.46 1348 LEU B O 1
ATOM 1450 N N . SER B 1 28 ? 5.232 24.344 18.487 1.00 19.81 1349 SER B N 1
ATOM 1451 C CA . SER B 1 28 ? 6.096 25.504 18.707 1.00 23.01 1349 SER B CA 1
ATOM 1452 C C . SER B 1 28 ? 5.947 26.093 20.097 1.00 22.85 1349 SER B C 1
ATOM 1453 O O . SER B 1 28 ? 6.783 26.909 20.500 1.00 22.20 1349 SER B O 1
ATOM 1456 N N . ASN B 1 29 ? 4.927 25.683 20.849 1.00 19.33 1350 ASN B N 1
ATOM 1457 C CA . ASN B 1 29 ? 4.683 26.217 22.176 1.00 21.28 1350 ASN B CA 1
ATOM 1458 C C . ASN B 1 29 ? 5.797 25.895 23.174 1.00 21.92 1350 ASN B C 1
ATOM 1459 O O . ASN B 1 29 ? 5.765 26.414 24.292 1.00 22.50 1350 ASN B O 1
ATOM 1464 N N . ASN B 1 30 ? 6.768 25.055 22.810 1.00 23.84 1351 ASN B N 1
ATOM 1465 C CA . ASN B 1 30 ? 7.949 24.789 23.625 1.00 21.50 1351 ASN B CA 1
ATOM 1466 C C . ASN B 1 30 ? 9.175 25.493 23.080 1.00 22.87 1351 ASN B C 1
ATOM 1467 O O . ASN B 1 30 ? 10.302 25.078 23.385 1.00 20.73 1351 ASN B O 1
ATOM 1472 N N . ALA B 1 31 ? 8.977 26.527 22.257 1.00 22.48 1352 ALA B N 1
ATOM 1473 C CA . ALA B 1 31 ? 10.054 27.165 21.509 1.00 19.20 1352 ALA B CA 1
ATOM 1474 C C . ALA B 1 31 ? 10.048 28.663 21.745 1.00 19.68 1352 ALA B C 1
ATOM 1475 O O . ALA B 1 31 ? 9.043 29.239 22.165 1.00 24.80 1352 ALA B O 1
ATOM 1477 N N . ALA B 1 32 ? 11.182 29.292 21.445 1.00 18.88 1353 ALA B N 1
ATOM 1478 C CA . ALA B 1 32 ? 11.311 30.738 21.575 1.00 20.00 1353 ALA B CA 1
ATOM 1479 C C . ALA B 1 32 ? 12.339 31.255 20.576 1.00 23.25 1353 ALA B C 1
ATOM 1480 O O . ALA B 1 32 ? 13.303 30.567 20.230 1.00 19.93 1353 ALA B O 1
ATOM 1482 N N . ILE B 1 33 ? 12.092 32.477 20.113 1.00 22.43 1354 ILE B N 1
ATOM 1483 C CA . ILE B 1 33 ? 13.055 33.302 19.403 1.00 17.58 1354 ILE B CA 1
ATOM 1484 C C . ILE B 1 33 ? 13.657 34.251 20.425 1.00 20.34 1354 ILE B C 1
ATOM 1485 O O . ILE B 1 33 ? 12.925 34.986 21.096 1.00 19.35 1354 ILE B O 1
ATOM 1490 N N . ILE B 1 34 ? 14.980 34.257 20.544 1.00 20.55 1355 ILE B N 1
ATOM 1491 C CA . ILE B 1 34 ? 15.673 35.201 21.409 1.00 18.80 1355 ILE B CA 1
ATOM 1492 C C . ILE B 1 34 ? 16.569 36.078 20.554 1.00 17.87 1355 ILE B C 1
ATOM 1493 O O . ILE B 1 34 ? 17.250 35.587 19.647 1.00 20.99 1355 ILE B O 1
ATOM 1506 N N . TYR B 1 36 ? 19.447 39.545 20.941 1.00 15.30 1357 TYR B N 1
ATOM 1507 C CA . TYR B 1 36 ? 20.292 40.411 21.757 1.00 21.65 1357 TYR B CA 1
ATOM 1508 C C . TYR B 1 36 ? 20.748 41.616 20.934 1.00 25.46 1357 TYR B C 1
ATOM 1509 O O . TYR B 1 36 ? 21.218 41.451 19.801 1.00 29.80 1357 TYR B O 1
ATOM 1518 N N . PHE B 1 37 ? 20.640 42.823 21.495 1.00 17.76 1358 PHE B N 1
ATOM 1519 C CA . PHE B 1 37 ? 21.121 43.979 20.755 1.00 18.63 1358 PHE B CA 1
ATOM 1520 C C . PHE B 1 37 ? 21.826 44.987 21.664 1.00 28.22 1358 PHE B C 1
ATOM 1521 O O . PHE B 1 37 ? 21.662 45.005 22.889 1.00 25.34 1358 PHE B O 1
ATOM 1529 N N . THR B 1 38 ? 22.637 45.829 21.024 1.00 30.46 1359 THR B N 1
ATOM 1530 C CA . THR B 1 38 ? 23.370 46.885 21.696 1.00 28.04 1359 THR B CA 1
ATOM 1531 C C . THR B 1 38 ? 22.432 48.018 22.126 1.00 36.39 1359 THR B C 1
ATOM 1532 O O . THR B 1 38 ? 21.282 48.132 21.673 1.00 29.73 1359 THR B O 1
ATOM 1536 N N . ARG B 1 39 ? 22.968 48.882 23.004 1.00 41.25 1360 ARG B N 1
ATOM 1537 C CA . ARG B 1 39 ? 22.293 50.042 23.587 1.00 35.76 1360 ARG B CA 1
ATOM 1538 C C . ARG B 1 39 ? 21.985 51.157 22.578 1.00 42.36 1360 ARG B C 1
ATOM 1539 O O . ARG B 1 39 ? 21.275 52.101 22.938 1.00 39.22 1360 ARG B O 1
ATOM 1547 N N . SER B 1 40 ? 22.499 51.085 21.346 1.00 39.62 1361 SER B N 1
ATOM 1548 C CA . SER B 1 40 ? 22.338 52.172 20.385 1.00 33.37 1361 SER B CA 1
ATOM 1549 C C . SER B 1 40 ? 20.880 52.619 20.271 1.00 38.06 1361 SER B C 1
ATOM 1550 O O . SER B 1 40 ? 19.964 51.793 20.184 1.00 40.51 1361 SER B O 1
ATOM 1553 N N . LYS B 1 41 ? 20.671 53.941 20.285 1.00 39.62 1362 LYS B N 1
ATOM 1554 C CA . LYS B 1 41 ? 19.349 54.508 20.009 1.00 36.74 1362 LYS B CA 1
ATOM 1555 C C . LYS B 1 41 ? 18.933 54.282 18.560 1.00 33.87 1362 LYS B C 1
ATOM 1556 O O . LYS B 1 41 ? 17.739 54.158 18.264 1.00 27.38 1362 LYS B O 1
ATOM 1562 N N . LYS B 1 42 ? 19.893 54.237 17.640 1.00 31.24 1363 LYS B N 1
ATOM 1563 C CA . LYS B 1 42 ? 19.528 53.857 16.292 1.00 33.31 1363 LYS B CA 1
ATOM 1564 C C . LYS B 1 42 ? 19.092 52.396 16.219 1.00 39.14 1363 LYS B C 1
ATOM 1565 O O . LYS B 1 42 ? 18.311 52.044 15.332 1.00 39.19 1363 LYS B O 1
ATOM 1571 N N . VAL B 1 43 ? 19.521 51.568 17.169 1.00 38.62 1364 VAL B N 1
ATOM 1572 C CA . VAL B 1 43 ? 19.135 50.159 17.232 1.00 34.50 1364 VAL B CA 1
ATOM 1573 C C . VAL B 1 43 ? 17.789 49.971 17.927 1.00 33.31 1364 VAL B C 1
ATOM 1574 O O . VAL B 1 43 ? 16.992 49.120 17.523 1.00 35.10 1364 VAL B O 1
ATOM 1578 N N . ALA B 1 44 ? 17.512 50.738 18.986 1.00 28.08 1365 ALA B N 1
ATOM 1579 C CA . ALA B 1 44 ? 16.199 50.657 19.617 1.00 28.39 1365 ALA B CA 1
ATOM 1580 C C . ALA B 1 44 ? 15.095 51.071 18.650 1.00 34.21 1365 ALA B C 1
ATOM 1581 O O . ALA B 1 44 ? 13.944 50.626 18.776 1.00 35.19 1365 ALA B O 1
ATOM 1583 N N . GLN B 1 45 ? 15.424 51.928 17.686 1.00 33.43 1366 GLN B N 1
ATOM 1584 C CA . GLN B 1 45 ? 14.439 52.302 16.685 1.00 33.17 1366 GLN B CA 1
ATOM 1585 C C . GLN B 1 45 ? 14.154 51.153 15.734 1.00 32.63 1366 GLN B C 1
ATOM 1586 O O . GLN B 1 45 ? 13.001 50.957 15.330 1.00 35.73 1366 GLN B O 1
ATOM 1592 N N . ILE B 1 46 ? 15.176 50.380 15.359 1.00 28.64 1367 ILE B N 1
ATOM 1593 C CA . ILE B 1 46 ? 14.879 49.288 14.439 1.00 34.28 1367 ILE B CA 1
ATOM 1594 C C . ILE B 1 46 ? 14.144 48.168 15.159 1.00 30.44 1367 ILE B C 1
ATOM 1595 O O . ILE B 1 46 ? 13.351 47.449 14.544 1.00 30.48 1367 ILE B O 1
ATOM 1600 N N . ILE B 1 47 ? 14.355 48.026 16.463 1.00 27.65 1368 ILE B N 1
ATOM 1601 C CA . ILE B 1 47 ? 13.623 47.013 17.210 1.00 27.59 1368 ILE B CA 1
ATOM 1602 C C . ILE B 1 47 ? 12.140 47.320 17.176 1.00 27.68 1368 ILE B C 1
ATOM 1603 O O . ILE B 1 47 ? 11.302 46.418 17.050 1.00 29.12 1368 ILE B O 1
ATOM 1608 N N . LYS B 1 48 ? 11.793 48.601 17.291 1.00 28.38 1369 LYS B N 1
ATOM 1609 C CA . LYS B 1 48 ? 10.392 48.972 17.377 1.00 32.85 1369 LYS B CA 1
ATOM 1610 C C . LYS B 1 48 ? 9.684 48.699 16.060 1.00 30.25 1369 LYS B C 1
ATOM 1611 O O . LYS B 1 48 ? 8.561 48.185 16.054 1.00 29.34 1369 LYS B O 1
ATOM 1617 N N . ILE B 1 49 ? 10.334 49.018 14.937 1.00 31.88 1370 ILE B N 1
ATOM 1618 C CA . ILE B 1 49 ? 9.789 48.672 13.623 1.00 25.74 1370 ILE B CA 1
ATOM 1619 C C . ILE B 1 49 ? 9.475 47.180 13.567 1.00 30.89 1370 ILE B C 1
ATOM 1620 O O . ILE B 1 49 ? 8.375 46.767 13.174 1.00 29.93 1370 ILE B O 1
ATOM 1633 N N . GLN B 1 51 ? 8.911 45.117 16.062 1.00 24.18 1372 GLN B N 1
ATOM 1634 C CA . GLN B 1 51 ? 7.764 44.766 16.895 1.00 31.75 1372 GLN B CA 1
ATOM 1635 C C . GLN B 1 51 ? 6.449 45.103 16.214 1.00 32.24 1372 GLN B C 1
ATOM 1636 O O . GLN B 1 51 ? 5.449 44.414 16.433 1.00 37.04 1372 GLN B O 1
ATOM 1642 N N . LYS B 1 52 ? 6.421 46.180 15.429 1.00 27.17 1373 LYS B N 1
ATOM 1643 C CA . LYS B 1 52 ? 5.223 46.515 14.676 1.00 33.56 1373 LYS B CA 1
ATOM 1644 C C . LYS B 1 52 ? 4.917 45.422 13.668 1.00 32.87 1373 LYS B C 1
ATOM 1645 O O . LYS B 1 52 ? 3.772 44.968 13.549 1.00 31.55 1373 LYS B O 1
ATOM 1651 N N . GLU B 1 53 ? 5.941 44.979 12.936 1.00 34.50 1374 GLU B N 1
ATOM 1652 C CA . GLU B 1 53 ? 5.758 43.874 12.008 1.00 31.74 1374 GLU B CA 1
ATOM 1653 C C . GLU B 1 53 ? 5.268 42.631 12.736 1.00 32.80 1374 GLU B C 1
ATOM 1654 O O . GLU B 1 53 ? 4.364 41.940 12.256 1.00 43.30 1374 GLU B O 1
ATOM 1660 N N . LEU B 1 54 ? 5.844 42.334 13.900 1.00 29.44 1375 LEU B N 1
ATOM 1661 C CA . LEU B 1 54 ? 5.524 41.085 14.580 1.00 31.50 1375 LEU B CA 1
ATOM 1662 C C . LEU B 1 54 ? 4.082 41.084 15.068 1.00 34.23 1375 LEU B C 1
ATOM 1663 O O . LEU B 1 54 ? 3.367 40.086 14.925 1.00 31.50 1375 LEU B O 1
ATOM 1676 N N . ILE B 1 56 ? 1.289 42.548 14.136 1.00 36.39 1377 ILE B N 1
ATOM 1677 C CA . ILE B 1 56 ? 0.168 42.424 13.205 1.00 36.99 1377 ILE B CA 1
ATOM 1678 C C . ILE B 1 56 ? -0.154 40.979 12.846 1.00 31.94 1377 ILE B C 1
ATOM 1679 O O . ILE B 1 56 ? -1.152 40.727 12.158 1.00 33.15 1377 ILE B O 1
ATOM 1684 N N . ARG B 1 57 ? 0.661 40.032 13.287 1.00 30.62 1378 ARG B N 1
ATOM 1685 C CA . ARG B 1 57 ? 0.415 38.609 13.104 1.00 30.83 1378 ARG B CA 1
ATOM 1686 C C . ARG B 1 57 ? -0.299 38.031 14.310 1.00 27.80 1378 ARG B C 1
ATOM 1687 O O . ARG B 1 57 ? -0.009 38.420 15.444 1.00 32.50 1378 ARG B O 1
ATOM 1695 N N . PRO B 1 58 ? -1.200 37.080 14.115 1.00 26.12 1379 PRO B N 1
ATOM 1696 C CA . PRO B 1 58 ? -1.812 36.403 15.257 1.00 25.26 1379 PRO B CA 1
ATOM 1697 C C . PRO B 1 58 ? -0.874 35.358 15.856 1.00 23.32 1379 PRO B C 1
ATOM 1698 O O . PRO B 1 58 ? 0.135 34.964 15.259 1.00 24.71 1379 PRO B O 1
ATOM 1702 N N . ASN B 1 59 ? -1.205 34.946 17.084 1.00 21.09 1380 ASN B N 1
ATOM 1703 C CA . ASN B 1 59 ? -0.525 33.865 17.806 1.00 24.13 1380 ASN B CA 1
ATOM 1704 C C . ASN B 1 59 ? 0.906 34.195 18.221 1.00 20.39 1380 ASN B C 1
ATOM 1705 O O . ASN B 1 59 ? 1.683 33.289 18.534 1.00 19.84 1380 ASN B O 1
ATOM 1710 N N . ILE B 1 60 ? 1.276 35.469 18.256 1.00 22.03 1381 ILE B N 1
ATOM 1711 C CA . ILE B 1 60 ? 2.646 35.882 18.514 1.00 20.05 1381 ILE B CA 1
ATOM 1712 C C . ILE B 1 60 ? 2.693 36.666 19.817 1.00 21.33 1381 ILE B C 1
ATOM 1713 O O . ILE B 1 60 ? 1.971 37.659 19.981 1.00 19.36 1381 ILE B O 1
ATOM 1718 N N . THR B 1 61 ? 3.565 36.231 20.725 1.00 19.93 1382 THR B N 1
ATOM 1719 C CA . THR B 1 61 ? 3.847 36.935 21.963 1.00 17.73 1382 THR B CA 1
ATOM 1720 C C . THR B 1 61 ? 5.223 37.594 21.833 1.00 23.98 1382 THR B C 1
ATOM 1721 O O . THR B 1 61 ? 6.174 36.962 21.354 1.00 23.70 1382 THR B O 1
ATOM 1725 N N . VAL B 1 62 ? 5.331 38.866 22.231 1.00 22.04 1383 VAL B N 1
ATOM 1726 C CA . VAL B 1 62 ? 6.599 39.591 22.145 1.00 22.50 1383 VAL B CA 1
ATOM 1727 C C . VAL B 1 62 ? 6.854 40.284 23.467 1.00 20.39 1383 VAL B C 1
ATOM 1728 O O . VAL B 1 62 ? 6.096 41.179 23.857 1.00 22.43 1383 VAL B O 1
ATOM 1732 N N . SER B 1 63 ? 7.940 39.911 24.130 1.00 15.67 1384 SER B N 1
ATOM 1733 C CA . SER B 1 63 ? 8.247 40.579 25.380 1.00 20.68 1384 SER B CA 1
ATOM 1734 C C . SER B 1 63 ? 8.765 41.979 25.101 1.00 18.31 1384 SER B C 1
ATOM 1735 O O . SER B 1 63 ? 9.109 42.333 23.973 1.00 16.58 1384 SER B O 1
ATOM 1738 N N . GLU B 1 64 ? 8.810 42.779 26.160 1.00 19.97 1385 GLU B N 1
ATOM 1739 C CA . GLU B 1 64 ? 9.469 44.066 26.100 1.00 15.27 1385 GLU B CA 1
ATOM 1740 C C . GLU B 1 64 ? 10.971 43.860 25.961 1.00 14.40 1385 GLU B C 1
ATOM 1741 O O . GLU B 1 64 ? 11.511 42.808 26.306 1.00 16.54 1385 GLU B O 1
ATOM 1747 N N . ALA B 1 65 ? 11.651 44.854 25.405 1.00 16.35 1386 ALA B N 1
ATOM 1748 C CA . ALA B 1 65 ? 13.104 44.851 25.495 1.00 15.53 1386 ALA B CA 1
ATOM 1749 C C . ALA B 1 65 ? 13.478 44.952 26.961 1.00 14.15 1386 ALA B C 1
ATOM 1750 O O . ALA B 1 65 ? 12.945 45.797 27.678 1.00 20.19 1386 ALA B O 1
ATOM 1752 N N . PHE B 1 66 ? 14.364 44.074 27.423 1.00 18.75 1387 PHE B N 1
ATOM 1753 C CA . PHE B 1 66 ? 14.705 44.036 28.839 1.00 15.92 1387 PHE B CA 1
ATOM 1754 C C . PHE B 1 66 ? 16.215 43.948 29.016 1.00 15.73 1387 PHE B C 1
ATOM 1755 O O . PHE B 1 66 ? 16.948 43.574 28.100 1.00 16.15 1387 PHE B O 1
ATOM 1763 N N . LYS B 1 67 ? 16.665 44.293 30.220 1.00 19.45 1388 LYS B N 1
ATOM 1764 C CA . LYS B 1 67 ? 18.073 44.419 30.569 1.00 18.97 1388 LYS B CA 1
ATOM 1765 C C . LYS B 1 67 ? 18.480 43.302 31.520 1.00 17.45 1388 LYS B C 1
ATOM 1766 O O . LYS B 1 67 ? 17.641 42.601 32.083 1.00 20.83 1388 LYS B O 1
ATOM 1780 N N . ASN B 1 69 ? 21.611 41.760 34.565 1.00 18.78 1390 ASN B N 1
ATOM 1781 C CA . ASN B 1 69 ? 22.764 41.910 35.443 1.00 24.16 1390 ASN B CA 1
ATOM 1782 C C . ASN B 1 69 ? 23.494 40.582 35.615 1.00 21.23 1390 ASN B C 1
ATOM 1783 O O . ASN B 1 69 ? 22.959 39.521 35.315 1.00 20.79 1390 ASN B O 1
ATOM 1788 N N . HIS B 1 70 ? 24.714 40.640 36.160 1.00 23.58 1391 HIS B N 1
ATOM 1789 C CA . HIS B 1 70 ? 25.527 39.435 36.291 1.00 20.70 1391 HIS B CA 1
ATOM 1790 C C . HIS B 1 70 ? 26.585 39.599 37.372 1.00 22.15 1391 HIS B C 1
ATOM 1791 O O . HIS B 1 70 ? 26.932 40.711 37.782 1.00 20.66 1391 HIS B O 1
ATOM 1798 N N . ALA B 1 71 ? 27.125 38.458 37.785 1.00 26.70 1392 ALA B N 1
ATOM 1799 C CA . ALA B 1 71 ? 28.110 38.337 38.854 1.00 22.37 1392 ALA B CA 1
ATOM 1800 C C . ALA B 1 71 ? 29.527 38.422 38.290 1.00 24.63 1392 ALA B C 1
ATOM 1801 O O . ALA B 1 71 ? 29.731 38.516 37.070 1.00 20.10 1392 ALA B O 1
ATOM 1803 N N . PRO B 1 72 ? 30.551 38.423 39.154 1.00 21.33 1393 PRO B N 1
ATOM 1804 C CA . PRO B 1 72 ? 31.917 38.293 38.648 1.00 27.14 1393 PRO B CA 1
ATOM 1805 C C . PRO B 1 72 ? 32.143 36.916 38.077 1.00 25.61 1393 PRO B C 1
ATOM 1806 O O . PRO B 1 72 ? 31.473 35.939 38.469 1.00 19.78 1393 PRO B O 1
ATOM 1810 N N . PRO B 1 73 ? 33.086 36.762 37.146 1.00 24.69 1394 PRO B N 1
ATOM 1811 C CA . PRO B 1 73 ? 33.414 35.441 36.614 1.00 20.69 1394 PRO B CA 1
ATOM 1812 C C . PRO B 1 73 ? 34.364 34.687 37.536 1.00 19.80 1394 PRO B C 1
ATOM 1813 O O . PRO B 1 73 ? 35.044 35.267 38.383 1.00 24.47 1394 PRO B O 1
ATOM 1817 N N . LYS B 1 74 ? 34.357 33.360 37.400 1.00 19.41 1395 LYS B N 1
ATOM 1818 C CA . LYS B 1 74 ? 35.281 32.517 38.150 1.00 22.39 1395 LYS B CA 1
ATOM 1819 C C . LYS B 1 74 ? 35.769 31.354 37.295 1.00 26.17 1395 LYS B C 1
ATOM 1820 O O . LYS B 1 74 ? 34.966 30.655 36.670 1.00 26.37 1395 LYS B O 1
ATOM 1826 N N . TYR B 1 75 ? 37.081 31.151 37.265 1.00 24.74 1396 TYR B N 1
ATOM 1827 C CA . TYR B 1 75 ? 37.653 29.973 36.629 1.00 26.87 1396 TYR B CA 1
ATOM 1828 C C . TYR B 1 75 ? 37.685 28.849 37.655 1.00 27.58 1396 TYR B C 1
ATOM 1829 O O . TYR B 1 75 ? 38.256 29.005 38.735 1.00 28.25 1396 TYR B O 1
ATOM 1838 N N . TYR B 1 76 ? 37.090 27.718 37.319 1.00 34.65 1397 TYR B N 1
ATOM 1839 C CA . TYR B 1 76 ? 37.075 26.624 38.266 1.00 30.11 1397 TYR B CA 1
ATOM 1840 C C . TYR B 1 76 ? 38.363 25.821 38.190 1.00 26.27 1397 TYR B C 1
ATOM 1841 O O . TYR B 1 76 ? 38.976 25.656 37.132 1.00 29.93 1397 TYR B O 1
ATOM 1850 N N . ASP B 1 77 ? 38.771 25.342 39.348 1.00 30.56 1398 ASP B N 1
ATOM 1851 C CA . ASP B 1 77 ? 40.050 24.681 39.513 1.00 37.80 1398 ASP B CA 1
ATOM 1852 C C . ASP B 1 77 ? 39.925 23.245 39.008 1.00 36.98 1398 ASP B C 1
ATOM 1853 O O . ASP B 1 77 ? 38.950 22.556 39.329 1.00 31.95 1398 ASP B O 1
ATOM 1858 N N . LYS B 1 78 ? 40.880 22.821 38.169 1.00 33.17 1399 LYS B N 1
ATOM 1859 C CA . LYS B 1 78 ? 40.847 21.518 37.503 1.00 36.39 1399 LYS B CA 1
ATOM 1860 C C . LYS B 1 78 ? 40.406 20.409 38.458 1.00 37.82 1399 LYS B C 1
ATOM 1861 O O . LYS B 1 78 ? 39.747 19.440 38.059 1.00 35.06 1399 LYS B O 1
ATOM 1867 N N . ASP B 1 79 ? 40.740 20.569 39.733 1.00 35.71 1400 ASP B N 1
ATOM 1868 C CA . ASP B 1 79 ? 40.354 19.607 40.753 1.00 32.91 1400 ASP B CA 1
ATOM 1869 C C . ASP B 1 79 ? 38.882 19.753 41.145 1.00 37.18 1400 ASP B C 1
ATOM 1870 O O . ASP B 1 79 ? 38.192 18.753 41.354 1.00 34.12 1400 ASP B O 1
ATOM 1875 N N . GLU B 1 80 ? 38.377 20.985 41.261 1.00 43.58 1401 GLU B N 1
ATOM 1876 C CA . GLU B 1 80 ? 36.944 21.171 41.481 1.00 38.24 1401 GLU B CA 1
ATOM 1877 C C . GLU B 1 80 ? 36.125 20.596 40.327 1.00 30.49 1401 GLU B C 1
ATOM 1878 O O . GLU B 1 80 ? 35.049 20.026 40.545 1.00 28.48 1401 GLU B O 1
ATOM 1884 N N . ILE B 1 81 ? 36.612 20.748 39.089 1.00 26.69 1402 ILE B N 1
ATOM 1885 C CA . ILE B 1 81 ? 35.886 20.237 37.932 1.00 27.31 1402 ILE B CA 1
ATOM 1886 C C . ILE B 1 81 ? 35.799 18.718 37.991 1.00 28.06 1402 ILE B C 1
ATOM 1887 O O . ILE B 1 81 ? 34.763 18.126 37.669 1.00 25.13 1402 ILE B O 1
ATOM 1892 N N . LYS B 1 82 ? 36.877 18.066 38.418 1.00 27.97 1403 LYS B N 1
ATOM 1893 C CA . LYS B 1 82 ? 36.840 16.625 38.619 1.00 27.00 1403 LYS B CA 1
ATOM 1894 C C . LYS B 1 82 ? 35.694 16.218 39.556 1.00 29.04 1403 LYS B C 1
ATOM 1895 O O . LYS B 1 82 ? 34.908 15.321 39.236 1.00 23.65 1403 LYS B O 1
ATOM 1901 N N . ARG B 1 83 ? 35.568 16.873 40.717 1.00 26.99 1404 ARG B N 1
ATOM 1902 C CA . ARG B 1 83 ? 34.571 16.413 41.687 1.00 27.94 1404 ARG B CA 1
ATOM 1903 C C . ARG B 1 83 ? 33.154 16.573 41.155 1.00 31.24 1404 ARG B C 1
ATOM 1904 O O . ARG B 1 83 ? 32.269 15.784 41.510 1.00 32.38 1404 ARG B O 1
ATOM 1912 N N . PHE B 1 84 ? 32.926 17.576 40.299 1.00 28.01 1405 PHE B N 1
ATOM 1913 C CA . PHE B 1 84 ? 31.666 17.695 39.576 1.00 22.08 1405 PHE B CA 1
ATOM 1914 C C . PHE B 1 84 ? 31.453 16.529 38.603 1.00 28.74 1405 PHE B C 1
ATOM 1915 O O . PHE B 1 84 ? 30.311 16.089 38.385 1.00 25.58 1405 PHE B O 1
ATOM 1923 N N . ILE B 1 85 ? 32.534 16.021 38.005 1.00 27.76 1406 ILE B N 1
ATOM 1924 C CA . ILE B 1 85 ? 32.428 14.918 37.055 1.00 26.36 1406 ILE B CA 1
ATOM 1925 C C . ILE B 1 85 ? 32.061 13.620 37.771 1.00 23.25 1406 ILE B C 1
ATOM 1926 O O . ILE B 1 85 ? 31.231 12.841 37.287 1.00 25.65 1406 ILE B O 1
ATOM 1931 N N . GLN B 1 86 ? 32.658 13.373 38.939 1.00 23.04 1407 GLN B N 1
ATOM 1932 C CA . GLN B 1 86 ? 32.263 12.226 39.742 1.00 20.41 1407 GLN B CA 1
ATOM 1933 C C . GLN B 1 86 ? 30.781 12.243 40.061 1.00 21.98 1407 GLN B C 1
ATOM 1934 O O . GLN B 1 86 ? 30.216 11.193 40.349 1.00 23.20 1407 GLN B O 1
ATOM 1940 N N . LEU B 1 87 ? 30.145 13.409 40.054 1.00 23.53 1408 LEU B N 1
ATOM 1941 C CA . LEU B 1 87 ? 28.724 13.451 40.351 1.00 25.71 1408 LEU B CA 1
ATOM 1942 C C . LEU B 1 87 ? 27.885 13.225 39.102 1.00 26.13 1408 LEU B C 1
ATOM 1943 O O . LEU B 1 87 ? 27.002 12.360 39.102 1.00 27.09 1408 LEU B O 1
ATOM 1948 N N . GLN B 1 88 ? 28.129 14.013 38.054 1.00 21.20 1409 GLN B N 1
ATOM 1949 C CA . GLN B 1 88 ? 27.578 13.747 36.730 1.00 22.88 1409 GLN B CA 1
ATOM 1950 C C . GLN B 1 88 ? 27.482 12.259 36.434 1.00 24.14 1409 GLN B C 1
ATOM 1951 O O . GLN B 1 88 ? 26.417 11.750 36.070 1.00 28.41 1409 GLN B O 1
ATOM 1957 N N . LYS B 1 89 ? 28.598 11.556 36.594 1.00 19.93 1410 LYS B N 1
ATOM 1958 C CA . LYS B 1 89 ? 28.639 10.143 36.253 1.00 23.76 1410 LYS B CA 1
ATOM 1959 C C . LYS B 1 89 ? 27.708 9.281 37.106 1.00 26.79 1410 LYS B C 1
ATOM 1960 O O . LYS B 1 89 ? 27.309 8.201 36.655 1.00 29.09 1410 LYS B O 1
ATOM 1966 N N . GLN B 1 90 ? 27.353 9.699 38.322 1.00 21.03 1411 GLN B N 1
ATOM 1967 C CA . GLN B 1 90 ? 26.401 8.880 39.067 1.00 22.06 1411 GLN B CA 1
ATOM 1968 C C . GLN B 1 90 ? 24.955 9.057 38.614 1.00 21.09 1411 GLN B C 1
ATOM 1969 O O . GLN B 1 90 ? 24.100 8.288 39.055 1.00 21.87 1411 GLN B O 1
ATOM 1975 N N . GLY B 1 91 ? 24.658 10.044 37.773 1.00 16.35 1412 GLY B N 1
ATOM 1976 C CA . GLY B 1 91 ? 23.370 10.132 37.142 1.00 15.57 1412 GLY B CA 1
ATOM 1977 C C . GLY B 1 91 ? 22.577 11.378 37.468 1.00 19.02 1412 GLY B C 1
ATOM 1978 O O . GLY B 1 91 ? 22.946 12.187 38.324 1.00 17.55 1412 GLY B O 1
ATOM 1979 N N . PRO B 1 92 ? 21.439 11.532 36.786 1.00 20.91 1413 PRO B N 1
ATOM 1980 C CA . PRO B 1 92 ? 20.584 12.712 37.023 1.00 18.70 1413 PRO B CA 1
ATOM 1981 C C . PRO B 1 92 ? 20.110 12.866 38.455 1.00 21.35 1413 PRO B C 1
ATOM 1982 O O . PRO B 1 92 ? 20.055 14.001 38.945 1.00 24.90 1413 PRO B O 1
ATOM 1986 N N . GLN B 1 93 ? 19.729 11.775 39.135 1.00 25.24 1414 GLN B N 1
ATOM 1987 C CA . GLN B 1 93 ? 19.256 11.888 40.516 1.00 25.21 1414 GLN B CA 1
ATOM 1988 C C . GLN B 1 93 ? 20.376 12.317 41.442 1.00 22.57 1414 GLN B C 1
ATOM 1989 O O . GLN B 1 93 ? 20.237 13.283 42.206 1.00 16.49 1414 GLN B O 1
ATOM 1995 N N . GLU B 1 94 ? 21.495 11.596 41.392 1.00 21.99 1415 GLU B N 1
ATOM 1996 C CA . GLU B 1 94 ? 22.550 11.814 42.368 1.00 23.00 1415 GLU B CA 1
ATOM 1997 C C . GLU B 1 94 ? 23.255 13.142 42.130 1.00 21.79 1415 GLU B C 1
ATOM 1998 O O . GLU B 1 94 ? 23.688 13.795 43.085 1.00 28.03 1415 GLU B O 1
ATOM 2004 N N . LEU B 1 95 ? 23.385 13.556 40.873 1.00 24.48 1416 LEU B N 1
ATOM 2005 C CA . LEU B 1 95 ? 23.949 14.870 40.592 1.00 24.51 1416 LEU B CA 1
ATOM 2006 C C . LEU B 1 95 ? 23.175 15.943 41.335 1.00 25.95 1416 LEU B C 1
ATOM 2007 O O . LEU B 1 95 ? 23.768 16.833 41.952 1.00 26.81 1416 LEU B O 1
ATOM 2012 N N . TRP B 1 96 ? 21.844 15.833 41.342 1.00 23.87 1417 TRP B N 1
ATOM 2013 C CA . TRP B 1 96 ? 20.999 16.884 41.900 1.00 22.74 1417 TRP B CA 1
ATOM 2014 C C . TRP B 1 96 ? 21.039 16.879 43.430 1.00 24.98 1417 TRP B C 1
ATOM 2015 O O . TRP B 1 96 ? 21.196 17.931 44.070 1.00 25.11 1417 TRP B O 1
ATOM 2026 N N . ASP B 1 97 ? 20.908 15.697 44.030 1.00 25.96 1418 ASP B N 1
ATOM 2027 C CA . ASP B 1 97 ? 20.869 15.576 45.486 1.00 30.45 1418 ASP B CA 1
ATOM 2028 C C . ASP B 1 97 ? 22.200 15.966 46.124 1.00 33.00 1418 ASP B C 1
ATOM 2029 O O . ASP B 1 97 ? 22.228 16.551 47.215 1.00 35.41 1418 ASP B O 1
ATOM 2034 N N . LYS B 1 98 ? 23.312 15.615 45.481 1.00 27.96 1419 LYS B N 1
ATOM 2035 C CA . LYS B 1 98 ? 24.613 15.685 46.123 1.00 28.91 1419 LYS B CA 1
ATOM 2036 C C . LYS B 1 98 ? 25.345 16.979 45.832 1.00 24.87 1419 LYS B C 1
ATOM 2037 O O . LYS B 1 98 ? 26.283 17.326 46.565 1.00 26.61 1419 LYS B O 1
ATOM 2043 N N . PHE B 1 99 ? 24.949 17.693 44.790 1.00 21.86 1420 PHE B N 1
ATOM 2044 C CA . PHE B 1 99 ? 25.691 18.882 44.403 1.00 29.47 1420 PHE B CA 1
ATOM 2045 C C . PHE B 1 99 ? 25.578 19.959 45.476 1.00 30.73 1420 PHE B C 1
ATOM 2046 O O . PHE B 1 99 ? 24.497 20.207 46.026 1.00 27.11 1420 PHE B O 1
ATOM 2054 N N . GLU B 1 100 ? 26.708 20.571 45.794 1.00 26.11 1421 GLU B N 1
ATOM 2055 C CA . GLU B 1 100 ? 26.741 21.737 46.650 1.00 30.84 1421 GLU B CA 1
ATOM 2056 C C . GLU B 1 100 ? 27.821 22.647 46.106 1.00 32.88 1421 GLU B C 1
ATOM 2057 O O . GLU B 1 100 ? 28.805 22.190 45.514 1.00 29.70 1421 GLU B O 1
ATOM 2063 N N . ASN B 1 101 ? 27.582 23.943 46.246 1.00 40.25 1422 ASN B N 1
ATOM 2064 C CA . ASN B 1 101 ? 28.549 24.961 45.865 1.00 40.78 1422 ASN B CA 1
ATOM 2065 C C . ASN B 1 101 ? 28.443 26.102 46.863 1.00 45.45 1422 ASN B C 1
ATOM 2066 O O . ASN B 1 101 ? 27.370 26.702 47.017 1.00 41.78 1422 ASN B O 1
ATOM 2071 N N . ASN B 1 102 ? 29.558 26.381 47.542 1.00 40.58 1423 ASN B N 1
ATOM 2072 C CA . ASN B 1 102 ? 29.646 27.449 48.527 1.00 44.39 1423 ASN B CA 1
ATOM 2073 C C . ASN B 1 102 ? 30.625 28.543 48.099 1.00 42.76 1423 ASN B C 1
ATOM 2074 O O . ASN B 1 102 ? 31.271 29.177 48.935 1.00 44.79 1423 ASN B O 1
ATOM 2079 N N . THR B 1 103 ? 30.720 28.780 46.791 1.00 39.22 1424 THR B N 1
ATOM 2080 C CA . THR B 1 103 ? 31.598 29.798 46.231 1.00 33.18 1424 THR B CA 1
ATOM 2081 C C . THR B 1 103 ? 30.937 31.172 46.288 1.00 36.46 1424 THR B C 1
ATOM 2082 O O . THR B 1 103 ? 29.791 31.341 45.855 1.00 35.71 1424 THR B O 1
ATOM 2086 N N . THR B 1 104 ? 31.659 32.156 46.807 1.00 30.41 1425 THR B N 1
ATOM 2087 C CA . THR B 1 104 ? 31.208 33.539 46.835 1.00 29.54 1425 THR B CA 1
ATOM 2088 C C . THR B 1 104 ? 32.202 34.414 46.066 1.00 28.22 1425 THR B C 1
ATOM 2089 O O . THR B 1 104 ? 33.170 33.925 45.484 1.00 32.22 1425 THR B O 1
ATOM 2093 N N . HIS B 1 105 ? 31.944 35.722 46.053 1.00 30.02 1426 HIS B N 1
ATOM 2094 C CA . HIS B 1 105 ? 32.845 36.699 45.445 1.00 27.43 1426 HIS B CA 1
ATOM 2095 C C . HIS B 1 105 ? 32.711 38.005 46.211 1.00 29.27 1426 HIS B C 1
ATOM 2096 O O . HIS B 1 105 ? 31.687 38.265 46.846 1.00 32.09 1426 HIS B O 1
ATOM 2103 N N . ASP B 1 106 ? 33.746 38.841 46.139 1.00 36.01 1427 ASP B N 1
ATOM 2104 C CA . ASP B 1 106 ? 33.807 40.034 46.978 1.00 41.42 1427 ASP B CA 1
ATOM 2105 C C . ASP B 1 106 ? 33.377 41.300 46.252 1.00 40.20 1427 ASP B C 1
ATOM 2106 O O . ASP B 1 106 ? 33.650 42.401 46.735 1.00 39.11 1427 ASP B O 1
ATOM 2111 N N . LEU B 1 107 ? 32.705 41.173 45.119 1.00 34.90 1428 LEU B N 1
ATOM 2112 C CA . LEU B 1 107 ? 32.463 42.316 44.257 1.00 33.45 1428 LEU B CA 1
ATOM 2113 C C . LEU B 1 107 ? 30.971 42.651 44.203 1.00 33.03 1428 LEU B C 1
ATOM 2114 O O . LEU B 1 107 ? 30.144 42.091 44.934 1.00 30.05 1428 LEU B O 1
ATOM 2119 N N . PHE B 1 108 ? 30.639 43.590 43.328 1.00 37.63 1429 PHE B N 1
ATOM 2120 C CA . PHE B 1 108 ? 29.270 44.026 43.122 1.00 35.29 1429 PHE B CA 1
ATOM 2121 C C . PHE B 1 108 ? 28.704 43.474 41.821 1.00 30.51 1429 PHE B C 1
ATOM 2122 O O . PHE B 1 108 ? 29.425 43.128 40.879 1.00 22.06 1429 PHE B O 1
ATOM 2130 N N . THR B 1 109 ? 27.378 43.434 41.775 1.00 33.15 1430 THR B N 1
ATOM 2131 C CA . THR B 1 109 ? 26.681 43.083 40.550 1.00 29.27 1430 THR B CA 1
ATOM 2132 C C . THR B 1 109 ? 26.936 44.136 39.482 1.00 27.64 1430 THR B C 1
ATOM 2133 O O . THR B 1 109 ? 26.940 45.340 39.753 1.00 30.86 1430 THR B O 1
ATOM 2137 N N . ARG B 1 110 ? 27.156 43.677 38.263 1.00 25.59 1431 ARG B N 1
ATOM 2138 C CA . ARG B 1 110 ? 27.376 44.551 37.125 1.00 28.89 1431 ARG B CA 1
ATOM 2139 C C . ARG B 1 110 ? 26.136 44.569 36.228 1.00 30.44 1431 ARG B C 1
ATOM 2140 O O . ARG B 1 110 ? 25.438 43.558 36.080 1.00 28.80 1431 ARG B O 1
ATOM 2148 N N . HIS B 1 111 ? 25.855 45.733 35.658 1.00 28.93 1432 HIS B N 1
ATOM 2149 C CA . HIS B 1 111 ? 24.724 45.949 34.767 1.00 24.62 1432 HIS B CA 1
ATOM 2150 C C . HIS B 1 111 ? 25.210 45.879 33.326 1.00 23.56 1432 HIS B C 1
ATOM 2151 O O . HIS B 1 111 ? 26.084 46.652 32.929 1.00 30.15 1432 HIS B O 1
ATOM 2158 N N . SER B 1 112 ? 24.652 44.963 32.547 1.00 19.04 1433 SER B N 1
ATOM 2159 C CA . SER B 1 112 ? 25.011 44.895 31.145 1.00 22.02 1433 SER B CA 1
ATOM 2160 C C . SER B 1 112 ? 24.293 45.986 30.361 1.00 27.84 1433 SER B C 1
ATOM 2161 O O . SER B 1 112 ? 23.237 46.489 30.756 1.00 26.61 1433 SER B O 1
ATOM 2164 N N . ASP B 1 113 ? 24.874 46.352 29.227 1.00 22.93 1434 ASP B N 1
ATOM 2165 C CA . ASP B 1 113 ? 24.168 47.204 28.297 1.00 25.97 1434 ASP B CA 1
ATOM 2166 C C . ASP B 1 113 ? 23.663 46.434 27.102 1.00 26.72 1434 ASP B C 1
ATOM 2167 O O . ASP B 1 113 ? 23.194 47.050 26.144 1.00 30.32 1434 ASP B O 1
ATOM 2172 N N . VAL B 1 114 ? 23.763 45.107 27.125 1.00 21.98 1435 VAL B N 1
ATOM 2173 C CA . VAL B 1 114 ? 23.111 44.291 26.111 1.00 25.46 1435 VAL B CA 1
ATOM 2174 C C . VAL B 1 114 ? 21.629 44.223 26.457 1.00 24.25 1435 VAL B C 1
ATOM 2175 O O . VAL B 1 114 ? 21.269 43.925 27.597 1.00 26.06 1435 VAL B O 1
ATOM 2179 N N . LYS B 1 115 ? 20.776 44.570 25.503 1.00 22.91 1436 LYS B N 1
ATOM 2180 C CA . LYS B 1 115 ? 19.344 44.404 25.667 1.00 16.46 1436 LYS B CA 1
ATOM 2181 C C . LYS B 1 115 ? 18.935 43.038 25.149 1.00 16.84 1436 LYS B C 1
ATOM 2182 O O . LYS B 1 115 ? 19.672 42.394 24.409 1.00 20.70 1436 LYS B O 1
ATOM 2188 N N . THR B 1 116 ? 17.754 42.587 25.548 1.00 15.01 1437 THR B N 1
ATOM 2189 C CA . THR B 1 116 ? 17.277 41.288 25.099 1.00 12.62 1437 THR B CA 1
ATOM 2190 C C . THR B 1 116 ? 15.786 41.366 24.818 1.00 16.78 1437 THR B C 1
ATOM 2191 O O . THR B 1 116 ? 15.053 42.159 25.419 1.00 16.48 1437 THR B O 1
ATOM 2203 N N . ILE B 1 118 ? 12.451 38.449 23.769 1.00 15.02 1439 ILE B N 1
ATOM 2204 C CA . ILE B 1 118 ? 12.024 37.084 23.494 1.00 14.82 1439 ILE B CA 1
ATOM 2205 C C . ILE B 1 118 ? 10.686 37.141 22.787 1.00 16.40 1439 ILE B C 1
ATOM 2206 O O . ILE B 1 118 ? 9.826 37.951 23.139 1.00 17.22 1439 ILE B O 1
ATOM 2211 N N . ILE B 1 119 ? 10.523 36.274 21.789 1.00 19.81 1440 ILE B N 1
ATOM 2212 C CA . ILE B 1 119 ? 9.322 36.161 20.976 1.00 17.95 1440 ILE B CA 1
ATOM 2213 C C . ILE B 1 119 ? 8.848 34.710 21.029 1.00 19.46 1440 ILE B C 1
ATOM 2214 O O . ILE B 1 119 ? 9.661 33.778 21.017 1.00 16.95 1440 ILE B O 1
ATOM 2219 N N . TYR B 1 120 ? 7.530 34.525 21.142 1.00 16.66 1441 TYR B N 1
ATOM 2220 C CA . TYR B 1 120 ? 6.885 33.220 21.152 1.00 21.09 1441 TYR B CA 1
ATOM 2221 C C . TYR B 1 120 ? 5.856 33.149 20.024 1.00 22.15 1441 TYR B C 1
ATOM 2222 O O . TYR B 1 120 ? 5.425 34.172 19.485 1.00 24.48 1441 TYR B O 1
ATOM 2231 N N . ALA B 1 121 ? 5.461 31.933 19.655 1.00 17.93 1442 ALA B N 1
ATOM 2232 C CA . ALA B 1 121 ? 4.531 31.770 18.545 1.00 15.84 1442 ALA B CA 1
ATOM 2233 C C . ALA B 1 121 ? 3.773 30.460 18.685 1.00 21.53 1442 ALA B C 1
ATOM 2234 O O . ALA B 1 121 ? 4.394 29.399 18.800 1.00 15.85 1442 ALA B O 1
ATOM 2236 N N . ALA B 1 122 ? 2.435 30.539 18.621 1.00 21.20 1443 ALA B N 1
ATOM 2237 C CA . ALA B 1 122 ? 1.604 29.456 19.137 1.00 19.22 1443 ALA B CA 1
ATOM 2238 C C . ALA B 1 122 ? 1.660 28.211 18.264 1.00 18.00 1443 ALA B C 1
ATOM 2239 O O . ALA B 1 122 ? 1.399 27.108 18.759 1.00 22.43 1443 ALA B O 1
ATOM 2241 N N . THR B 1 123 ? 1.971 28.350 16.979 1.00 17.93 1444 THR B N 1
ATOM 2242 C CA . THR B 1 123 ? 2.032 27.198 16.089 1.00 18.46 1444 THR B CA 1
ATOM 2243 C C . THR B 1 123 ? 3.264 27.273 15.201 1.00 21.25 1444 THR B C 1
ATOM 2244 O O . THR B 1 123 ? 3.791 28.362 14.934 1.00 19.20 1444 THR B O 1
ATOM 2248 N N . PRO B 1 124 ? 3.757 26.137 14.760 1.00 20.78 1445 PRO B N 1
ATOM 2249 C CA . PRO B 1 124 ? 4.819 26.136 13.747 1.00 23.23 1445 PRO B CA 1
ATOM 2250 C C . PRO B 1 124 ? 4.585 27.125 12.600 1.00 24.48 1445 PRO B C 1
ATOM 2251 O O . PRO B 1 124 ? 5.542 27.771 12.153 1.00 22.15 1445 PRO B O 1
ATOM 2255 N N . ILE B 1 125 ? 3.342 27.287 12.125 1.00 22.15 1446 ILE B N 1
ATOM 2256 C CA . ILE B 1 125 ? 3.101 28.244 11.040 1.00 21.12 1446 ILE B CA 1
ATOM 2257 C C . ILE B 1 125 ? 3.448 29.663 11.482 1.00 21.24 1446 ILE B C 1
ATOM 2258 O O . ILE B 1 125 ? 4.079 30.424 10.735 1.00 21.79 1446 ILE B O 1
ATOM 2263 N N . ASP B 1 126 ? 3.054 30.039 12.707 1.00 18.94 1447 ASP B N 1
ATOM 2264 C CA . ASP B 1 126 ? 3.385 31.359 13.244 1.00 19.97 1447 ASP B CA 1
ATOM 2265 C C . ASP B 1 126 ? 4.849 31.478 13.651 1.00 19.96 1447 ASP B C 1
ATOM 2266 O O . ASP B 1 126 ? 5.413 32.572 13.587 1.00 18.49 1447 ASP B O 1
ATOM 2271 N N . PHE B 1 127 ? 5.457 30.378 14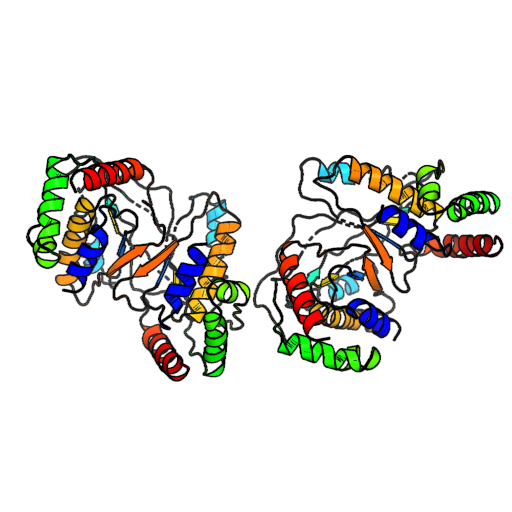.106 1.00 17.40 1448 PHE B N 1
ATOM 2272 C CA . PHE B 1 127 ? 6.863 30.400 14.478 1.00 16.51 1448 PHE B CA 1
ATOM 2273 C C . PHE B 1 127 ? 7.752 30.688 13.271 1.00 19.36 1448 PHE B C 1
ATOM 2274 O O . PHE B 1 127 ? 8.675 31.506 13.362 1.00 20.18 1448 PHE B O 1
ATOM 2282 N N . VAL B 1 128 ? 7.488 30.042 12.128 1.00 17.27 1449 VAL B N 1
ATOM 2283 C CA . VAL B 1 128 ? 8.340 30.244 10.961 1.00 14.23 1449 VAL B CA 1
ATOM 2284 C C . VAL B 1 128 ? 8.216 31.673 10.460 1.00 18.00 1449 VAL B C 1
ATOM 2285 O O . VAL B 1 128 ? 9.215 32.336 10.165 1.00 21.69 1449 VAL B O 1
ATOM 2289 N N . GLY B 1 129 ? 6.993 32.175 10.367 1.00 14.97 1450 GLY B N 1
ATOM 2290 C CA . GLY B 1 129 ? 6.815 33.543 9.928 1.00 13.67 1450 GLY B CA 1
ATOM 2291 C C . GLY B 1 129 ? 7.438 34.573 10.847 1.00 21.49 1450 GLY B C 1
ATOM 2292 O O . GLY B 1 129 ? 7.859 35.643 10.388 1.00 23.51 1450 GLY B O 1
ATOM 2293 N N . ALA B 1 130 ? 7.518 34.275 12.150 1.00 21.27 1451 ALA B N 1
ATOM 2294 C CA . ALA B 1 130 ? 8.153 35.213 13.078 1.00 17.97 1451 ALA B CA 1
ATOM 2295 C C . ALA B 1 130 ? 9.683 35.136 13.033 1.00 21.85 1451 ALA B C 1
ATOM 2296 O O . ALA B 1 130 ? 10.357 36.165 13.120 1.00 24.33 1451 ALA B O 1
ATOM 2298 N N . VAL B 1 131 ? 10.267 33.946 12.904 1.00 21.53 1452 VAL B N 1
ATOM 2299 C CA . VAL B 1 131 ? 11.714 33.901 12.720 1.00 19.32 1452 VAL B CA 1
ATOM 2300 C C . VAL B 1 131 ? 12.101 34.638 11.447 1.00 23.07 1452 VAL B C 1
ATOM 2301 O O . VAL B 1 131 ? 13.080 35.392 11.422 1.00 23.46 1452 VAL B O 1
ATOM 2305 N N . LYS B 1 132 ? 11.338 34.440 10.369 1.00 23.02 1453 LYS B N 1
ATOM 2306 C CA . LYS B 1 132 ? 11.678 35.106 9.113 1.00 26.23 1453 LYS B CA 1
ATOM 2307 C C . LYS B 1 132 ? 11.595 36.625 9.244 1.00 29.08 1453 LYS B C 1
ATOM 2308 O O . LYS B 1 132 ? 12.392 37.350 8.637 1.00 26.26 1453 LYS B O 1
ATOM 2314 N N . THR B 1 133 ? 10.636 37.119 10.030 1.00 27.16 1454 THR B N 1
ATOM 2315 C CA . THR B 1 133 ? 10.547 38.545 10.292 1.00 26.06 1454 THR B CA 1
ATOM 2316 C C . THR B 1 133 ? 11.712 39.019 11.149 1.00 30.07 1454 THR B C 1
ATOM 2317 O O . THR B 1 133 ? 12.380 40.001 10.818 1.00 31.00 1454 THR B O 1
ATOM 2321 N N . CYS B 1 134 ? 11.952 38.350 12.276 1.00 27.85 1455 CYS B N 1
ATOM 2322 C CA . CYS B 1 134 ? 13.052 38.761 13.136 1.00 25.77 1455 CYS B CA 1
ATOM 2323 C C . CYS B 1 134 ? 14.379 38.699 12.400 1.00 29.73 1455 CYS B C 1
ATOM 2324 O O . CYS B 1 134 ? 15.244 39.558 12.595 1.00 40.64 1455 CYS B O 1
ATOM 2327 N N . ASN B 1 135 ? 14.556 37.704 11.537 1.00 25.22 1456 ASN B N 1
ATOM 2328 C CA . ASN B 1 135 ? 15.873 37.510 10.955 1.00 28.38 1456 ASN B CA 1
ATOM 2329 C C . ASN B 1 135 ? 16.226 38.585 9.931 1.00 29.13 1456 ASN B C 1
ATOM 2330 O O . ASN B 1 135 ? 17.411 38.853 9.717 1.00 29.21 1456 ASN B O 1
ATOM 2335 N N . LYS B 1 136 ? 15.242 39.200 9.269 1.00 27.83 1457 LYS B N 1
ATOM 2336 C CA . LYS B 1 136 ? 15.588 40.283 8.355 1.00 31.71 1457 LYS B CA 1
ATOM 2337 C C . LYS B 1 136 ? 16.356 41.378 9.100 1.00 38.65 1457 LYS B C 1
ATOM 2338 O O . LYS B 1 136 ? 17.404 41.840 8.628 1.00 39.41 1457 LYS B O 1
ATOM 2344 N N . TYR B 1 137 ? 15.897 41.746 10.315 1.00 32.98 1458 TYR B N 1
ATOM 2345 C CA . TYR B 1 137 ? 16.538 42.810 11.092 1.00 30.64 1458 TYR B CA 1
ATOM 2346 C C . TYR B 1 137 ? 17.879 42.388 11.678 1.00 29.80 1458 TYR B C 1
ATOM 2347 O O . TYR B 1 137 ? 18.694 43.253 12.000 1.00 27.85 1458 TYR B O 1
ATOM 2356 N N . ALA B 1 138 ? 18.128 41.088 11.821 1.00 33.28 1459 ALA B N 1
ATOM 2357 C CA . ALA B 1 138 ? 19.422 40.612 12.292 1.00 28.88 1459 ALA B CA 1
ATOM 2358 C C . ALA B 1 138 ? 20.470 40.664 11.185 1.00 35.99 1459 ALA B C 1
ATOM 2359 O O . ALA B 1 138 ? 21.593 41.128 11.409 1.00 35.17 1459 ALA B O 1
ATOM 2361 N N . LYS B 1 139 ? 20.124 40.176 9.985 1.00 37.37 1460 LYS B N 1
ATOM 2362 C CA . LYS B 1 139 ? 21.074 40.198 8.873 1.00 35.21 1460 LYS B CA 1
ATOM 2363 C C . LYS B 1 139 ? 21.356 41.618 8.419 1.00 37.95 1460 LYS B C 1
ATOM 2364 O O . LYS B 1 139 ? 22.482 41.936 8.021 1.00 38.19 1460 LYS B O 1
ATOM 2370 N N . ASP B 1 140 ? 20.343 42.476 8.460 1.00 35.56 1461 ASP B N 1
ATOM 2371 C CA . ASP B 1 140 ? 20.507 43.879 8.143 1.00 35.88 1461 ASP B CA 1
ATOM 2372 C C . ASP B 1 140 ? 21.393 44.622 9.141 1.00 42.79 1461 ASP B C 1
ATOM 2373 O O . ASP B 1 140 ? 21.780 45.761 8.858 1.00 48.58 1461 ASP B O 1
ATOM 2378 N N . ASN B 1 141 ? 21.724 44.029 10.294 1.00 33.05 1462 ASN B N 1
ATOM 2379 C CA . ASN B 1 141 ? 22.480 44.753 11.309 1.00 28.93 1462 ASN B CA 1
ATOM 2380 C C . ASN B 1 141 ? 23.346 43.787 12.097 1.00 32.61 1462 ASN B C 1
ATOM 2381 O O . ASN B 1 141 ? 23.281 43.765 13.335 1.00 31.22 1462 ASN B O 1
ATOM 2386 N N . PRO B 1 142 ? 24.193 43.001 11.428 1.00 36.21 1463 PRO B N 1
ATOM 2387 C CA . PRO B 1 142 ? 24.769 41.809 12.084 1.00 28.26 1463 PRO B CA 1
ATOM 2388 C C . PRO B 1 142 ? 25.716 42.116 13.243 1.00 32.47 1463 PRO B C 1
ATOM 2389 O O . PRO B 1 142 ? 26.060 41.190 13.993 1.00 25.28 1463 PRO B O 1
ATOM 2393 N N . LYS B 1 143 ? 26.152 43.374 13.397 1.00 33.96 1464 LYS B N 1
ATOM 2394 C CA . LYS B 1 143 ? 27.049 43.804 14.466 1.00 31.17 1464 LYS B CA 1
ATOM 2395 C C . LYS B 1 143 ? 26.307 44.254 15.716 1.00 35.51 1464 LYS B C 1
ATOM 2396 O O . LYS B 1 143 ? 26.859 44.169 16.818 1.00 38.50 1464 LYS B O 1
ATOM 2402 N N . GLU B 1 144 ? 25.074 44.739 15.571 1.00 34.48 1465 GLU B N 1
ATOM 2403 C CA . GLU B 1 144 ? 24.304 45.254 16.690 1.00 27.45 1465 GLU B CA 1
ATOM 2404 C C . GLU B 1 144 ? 23.168 44.340 17.131 1.00 29.78 1465 GLU B C 1
ATOM 2405 O O . GLU B 1 144 ? 22.613 44.564 18.206 1.00 29.33 1465 GLU B O 1
ATOM 2411 N N . ILE B 1 145 ? 22.794 43.330 16.340 1.00 36.95 1466 ILE B N 1
ATOM 2412 C CA . ILE B 1 145 ? 21.709 42.411 16.686 1.00 32.44 1466 ILE B CA 1
ATOM 2413 C C . ILE B 1 145 ? 22.145 40.975 16.435 1.00 28.66 1466 ILE B C 1
ATOM 2414 O O . ILE B 1 145 ? 22.628 40.648 15.345 1.00 25.07 1466 ILE B O 1
ATOM 2419 N N . VAL B 1 146 ? 21.918 40.111 17.425 1.00 28.74 1467 VAL B N 1
ATOM 2420 C CA . VAL B 1 146 ? 22.195 38.683 17.326 1.00 28.43 1467 VAL B CA 1
ATOM 2421 C C . VAL B 1 146 ? 20.898 37.932 17.594 1.00 24.50 1467 VAL B C 1
ATOM 2422 O O . VAL B 1 146 ? 20.154 38.283 18.515 1.00 23.14 1467 VAL B O 1
ATOM 2426 N N . LEU B 1 147 ? 20.590 36.982 16.781 1.00 23.59 1468 LEU B N 1
ATOM 2427 C CA . LEU B 1 147 ? 19.291 36.315 16.734 1.00 22.83 1468 LEU B CA 1
ATOM 2428 C C . LEU B 1 147 ? 19.487 34.843 17.059 1.00 28.18 1468 LEU B C 1
ATOM 2429 O O . LEU B 1 147 ? 20.354 34.193 16.457 1.00 23.90 1468 LEU B O 1
ATOM 2434 N N . ARG B 1 148 ? 18.674 34.246 17.926 1.00 23.17 1469 ARG B N 1
ATOM 2435 C CA . ARG B 1 148 ? 18.754 32.833 18.289 1.00 23.92 1469 ARG B CA 1
ATOM 2436 C C . ARG B 1 148 ? 17.376 32.178 18.322 1.00 23.02 1469 ARG B C 1
ATOM 2437 O O . ARG B 1 148 ? 16.329 32.826 18.415 1.00 20.27 1469 ARG B O 1
ATOM 2445 N N . VAL B 1 149 ? 17.413 30.858 18.272 1.00 22.95 1470 VAL B N 1
ATOM 2446 C CA . VAL B 1 149 ? 16.239 30.005 18.356 1.00 25.08 1470 VAL B CA 1
ATOM 2447 C C . VAL B 1 149 ? 16.420 29.083 19.558 1.00 22.25 1470 VAL B C 1
ATOM 2448 O O . VAL B 1 149 ? 17.524 28.576 19.782 1.00 20.15 1470 VAL B O 1
ATOM 2452 N N . CYS B 1 150 ? 15.366 28.927 20.379 1.00 20.68 1471 CYS B N 1
ATOM 2453 C CA . CYS B 1 150 ? 15.464 28.201 21.644 1.00 20.85 1471 CYS B CA 1
ATOM 2454 C C . CYS B 1 150 ? 14.398 27.127 21.754 1.00 22.98 1471 CYS B C 1
ATOM 2455 O O . CYS B 1 150 ? 13.272 27.285 21.282 1.00 26.83 1471 CYS B O 1
ATOM 2458 N N . SER B 1 151 ? 14.752 26.063 22.458 1.00 18.96 1472 SER B N 1
ATOM 2459 C CA . SER B 1 151 ? 13.845 24.972 22.772 1.00 24.25 1472 SER B CA 1
ATOM 2460 C C . SER B 1 151 ? 13.708 24.864 24.295 1.00 27.49 1472 SER B C 1
ATOM 2461 O O . SER B 1 151 ? 14.710 24.680 25.001 1.00 22.04 1472 SER B O 1
ATOM 2464 N N . ILE B 1 152 ? 12.477 24.991 24.801 1.00 20.16 1473 ILE B N 1
ATOM 2465 C CA . ILE B 1 152 ? 12.198 24.971 26.237 1.00 18.30 1473 ILE B CA 1
ATOM 2466 C C . ILE B 1 152 ? 11.634 23.600 26.624 1.00 24.01 1473 ILE B C 1
ATOM 2467 O O . ILE B 1 152 ? 10.582 23.176 26.121 1.00 21.21 1473 ILE B O 1
ATOM 2472 N N . ILE B 1 153 ? 12.333 22.905 27.519 1.00 17.56 1474 ILE B N 1
ATOM 2473 C CA . ILE B 1 153 ? 11.939 21.555 27.898 1.00 20.52 1474 ILE B CA 1
ATOM 2474 C C . ILE B 1 153 ? 10.618 21.628 28.656 1.00 21.56 1474 ILE B C 1
ATOM 2475 O O . ILE B 1 153 ? 10.510 22.331 29.668 1.00 18.65 1474 ILE B O 1
ATOM 2480 N N . ASP B 1 154 ? 9.607 20.907 28.153 1.00 23.69 1475 ASP B N 1
ATOM 2481 C CA . ASP B 1 154 ? 8.261 20.844 28.735 1.00 25.55 1475 ASP B CA 1
ATOM 2482 C C . ASP B 1 154 ? 7.602 22.212 28.753 1.00 27.46 1475 ASP B C 1
ATOM 2483 O O . ASP B 1 154 ? 6.780 22.517 29.629 1.00 28.03 1475 ASP B O 1
ATOM 2488 N N . GLY B 1 155 ? 7.965 23.045 27.792 1.00 19.22 1476 GLY B N 1
ATOM 2489 C CA . GLY B 1 155 ? 7.424 24.375 27.751 1.00 19.78 1476 GLY B CA 1
ATOM 2490 C C . GLY B 1 155 ? 5.982 24.356 27.322 1.00 20.05 1476 GLY B C 1
ATOM 2491 O O . GLY B 1 155 ? 5.516 23.410 26.700 1.00 20.00 1476 GLY B O 1
ATOM 2492 N N . ASP B 1 156 ? 5.257 25.411 27.680 1.00 18.89 1477 ASP B N 1
ATOM 2493 C CA . ASP B 1 156 ? 3.970 25.661 27.055 1.00 23.56 1477 ASP B CA 1
ATOM 2494 C C . ASP B 1 156 ? 3.893 27.128 26.657 1.00 19.42 1477 ASP B C 1
ATOM 2495 O O . ASP B 1 156 ? 4.770 27.931 26.999 1.00 19.15 1477 ASP B O 1
ATOM 2500 N N . ASN B 1 157 ? 2.855 27.451 25.889 1.00 16.79 1478 ASN B N 1
ATOM 2501 C CA . ASN B 1 157 ? 2.555 28.828 25.527 1.00 20.78 1478 ASN B CA 1
ATOM 2502 C C . ASN B 1 157 ? 2.608 29.693 26.778 1.00 18.37 1478 ASN B C 1
ATOM 2503 O O . ASN B 1 157 ? 1.853 29.436 27.724 1.00 18.86 1478 ASN B O 1
ATOM 2508 N N . PRO B 1 158 ? 3.491 30.692 26.839 1.00 17.39 1479 PRO B N 1
ATOM 2509 C CA . PRO B 1 158 ? 3.525 31.558 28.036 1.00 21.73 1479 PRO B CA 1
ATOM 2510 C C . PRO B 1 158 ? 2.195 32.219 28.319 1.00 18.82 1479 PRO B C 1
ATOM 2511 O O . PRO B 1 158 ? 1.845 32.390 29.490 1.00 20.66 1479 PRO B O 1
ATOM 2515 N N . ILE B 1 159 ? 1.444 32.568 27.277 1.00 20.09 1480 ILE B N 1
ATOM 2516 C CA . ILE B 1 159 ? 0.092 33.113 27.373 1.00 25.66 1480 ILE B CA 1
ATOM 2517 C C . ILE B 1 159 ? -0.894 31.950 27.210 1.00 25.12 1480 ILE B C 1
ATOM 2518 O O . ILE B 1 159 ? -0.997 31.356 26.133 1.00 22.43 1480 ILE B O 1
ATOM 2523 N N . SER B 1 160 ? -1.642 31.642 28.277 1.00 27.29 1481 SER B N 1
ATOM 2524 C CA . SER B 1 160 ? -2.418 30.400 28.340 1.00 25.21 1481 SER B CA 1
ATOM 2525 C C . SER B 1 160 ? -3.507 30.328 27.276 1.00 25.25 1481 SER B C 1
ATOM 2526 O O . SER B 1 160 ? -3.846 29.233 26.812 1.00 25.39 1481 SER B O 1
ATOM 2529 N N . ILE B 1 161 ? -4.050 31.480 26.871 1.00 25.23 1482 ILE B N 1
ATOM 2530 C CA . ILE B 1 161 ? -5.131 31.564 25.895 1.00 23.55 1482 ILE B CA 1
ATOM 2531 C C . ILE B 1 161 ? -4.788 30.874 24.582 1.00 26.70 1482 ILE B C 1
ATOM 2532 O O . ILE B 1 161 ? -5.683 30.597 23.774 1.00 24.43 1482 ILE B O 1
ATOM 2537 N N . TYR B 1 162 ? -3.513 30.599 24.330 1.00 24.91 1483 TYR B N 1
ATOM 2538 C CA . TYR B 1 162 ? -3.132 29.961 23.077 1.00 24.38 1483 TYR B CA 1
ATOM 2539 C C . TYR B 1 162 ? -3.198 28.443 23.128 1.00 23.15 1483 TYR B C 1
ATOM 2540 O O . TYR B 1 162 ? -3.162 27.807 22.065 1.00 21.94 1483 TYR B O 1
ATOM 2549 N N . ASN B 1 163 ? -3.269 27.856 24.327 1.00 23.31 1484 ASN B N 1
ATOM 2550 C CA . ASN B 1 163 ? -3.216 26.398 24.465 1.00 25.54 1484 ASN B CA 1
ATOM 2551 C C . ASN B 1 163 ? -4.209 25.666 23.571 1.00 18.89 1484 ASN B C 1
ATOM 2552 O O . ASN B 1 163 ? -3.804 24.691 22.914 1.00 16.52 1484 ASN B O 1
ATOM 2557 N N . PRO B 1 164 ? -5.486 26.066 23.479 1.00 21.20 1485 PRO B N 1
ATOM 2558 C CA . PRO B 1 164 ? -6.387 25.366 22.554 1.00 17.74 1485 PRO B CA 1
ATOM 2559 C C . PRO B 1 164 ? -5.941 25.483 21.120 1.00 19.06 1485 PRO B C 1
ATOM 2560 O O . PRO B 1 164 ? -6.145 24.549 20.341 1.00 25.69 1485 PRO B O 1
ATOM 2564 N N . ILE B 1 165 ? -5.325 26.602 20.745 1.00 21.10 1486 ILE B N 1
ATOM 2565 C CA . ILE B 1 165 ? -4.888 26.769 19.364 1.00 19.91 1486 ILE B CA 1
ATOM 2566 C C . ILE B 1 165 ? -3.716 25.846 19.068 1.00 19.58 1486 ILE B C 1
ATOM 2567 O O . ILE B 1 165 ? -3.687 25.182 18.032 1.00 17.47 1486 ILE B O 1
ATOM 2572 N N . SER B 1 166 ? -2.751 25.766 19.980 1.00 15.74 1487 SER B N 1
ATOM 2573 C CA . SER B 1 166 ? -1.665 24.810 19.812 1.00 18.15 1487 SER B CA 1
ATOM 2574 C C . SER B 1 166 ? -2.170 23.370 19.820 1.00 21.93 1487 SER B C 1
ATOM 2575 O O . SER B 1 166 ? -1.713 22.549 19.018 1.00 20.00 1487 SER B O 1
ATOM 2578 N N . LYS B 1 167 ? -3.091 23.031 20.731 1.00 22.45 1488 LYS B N 1
ATOM 2579 C CA . LYS B 1 167 ? -3.539 21.639 20.819 1.00 21.87 1488 LYS B CA 1
ATOM 2580 C C . LYS B 1 167 ? -4.352 21.236 19.595 1.00 24.47 1488 LYS B C 1
ATOM 2581 O O . LYS B 1 167 ? -4.302 20.078 19.162 1.00 25.43 1488 LYS B O 1
ATOM 2587 N N . GLU B 1 168 ? -5.112 22.174 19.025 1.00 21.34 1489 GLU B N 1
ATOM 2588 C CA . GLU B 1 168 ? -5.846 21.881 17.799 1.00 25.00 1489 GLU B CA 1
ATOM 2589 C C . GLU B 1 168 ? -4.894 21.629 16.636 1.00 26.60 1489 GLU B C 1
ATOM 2590 O O . GLU B 1 168 ? -5.035 20.647 15.890 1.00 25.85 1489 GLU B O 1
ATOM 2596 N N . PHE B 1 169 ? -3.942 22.544 16.443 1.00 22.07 1490 PHE B N 1
ATOM 2597 C CA . PHE B 1 169 ? -2.958 22.410 15.374 1.00 20.32 1490 PHE B CA 1
ATOM 2598 C C . PHE B 1 169 ? -2.262 21.055 15.446 1.00 21.18 1490 PHE B C 1
ATOM 2599 O O . PHE B 1 169 ? -2.092 20.376 14.427 1.00 18.73 1490 PHE B O 1
ATOM 2607 N N . LYS B 1 170 ? -1.867 20.642 16.657 1.00 19.68 1491 LYS B N 1
ATOM 2608 C CA . LYS B 1 170 ? -1.168 19.371 16.821 1.00 23.56 1491 LYS B CA 1
ATOM 2609 C C . LYS B 1 170 ? -2.069 18.189 16.464 1.00 23.36 1491 LYS B C 1
ATOM 2610 O O . LYS B 1 170 ? -1.643 17.272 15.757 1.00 27.09 1491 LYS B O 1
ATOM 2616 N N . SER B 1 171 ? -3.315 18.193 16.954 1.00 24.75 1492 SER B N 1
ATOM 2617 C CA . SER B 1 171 ? -4.308 17.187 16.573 1.00 22.68 1492 SER B CA 1
ATOM 2618 C C . SER B 1 171 ? -4.393 17.038 15.061 1.00 28.33 1492 SER B C 1
ATOM 2619 O O . SER B 1 171 ? -4.295 15.926 14.523 1.00 26.67 1492 SER B O 1
ATOM 2622 N N . LYS B 1 172 ? -4.598 18.153 14.360 1.00 23.77 1493 LYS B N 1
ATOM 2623 C CA . LYS B 1 172 ? -4.762 18.077 12.914 1.00 29.49 1493 LYS B CA 1
ATOM 2624 C C . LYS B 1 172 ? -3.469 17.633 12.252 1.00 37.02 1493 LYS B C 1
ATOM 2625 O O . LYS B 1 172 ? -3.482 16.820 11.313 1.00 37.95 1493 LYS B O 1
ATOM 2631 N N . PHE B 1 173 ? -2.341 18.142 12.755 1.00 34.76 1494 PHE B N 1
ATOM 2632 C CA . PHE B 1 173 ? -1.041 17.833 12.173 1.00 30.97 1494 PHE B CA 1
ATOM 2633 C C . PHE B 1 173 ? -0.729 16.345 12.294 1.00 33.65 1494 PHE B C 1
ATOM 2634 O O . PHE B 1 173 ? -0.191 15.744 11.358 1.00 41.71 1494 PHE B O 1
ATOM 2642 N N . SER B 1 174 ? -1.064 15.724 13.432 1.00 30.24 1495 SER B N 1
ATOM 2643 C CA . SER B 1 174 ? -0.812 14.293 13.564 1.00 33.55 1495 SER B CA 1
ATOM 2644 C C . SER B 1 174 ? -1.744 13.464 12.680 1.00 38.31 1495 SER B C 1
ATOM 2645 O O . SER B 1 174 ? -1.351 12.391 12.209 1.00 39.62 1495 SER B O 1
ATOM 2648 N N . THR B 1 175 ? -2.964 13.944 12.424 1.00 33.85 1496 THR B N 1
ATOM 2649 C CA .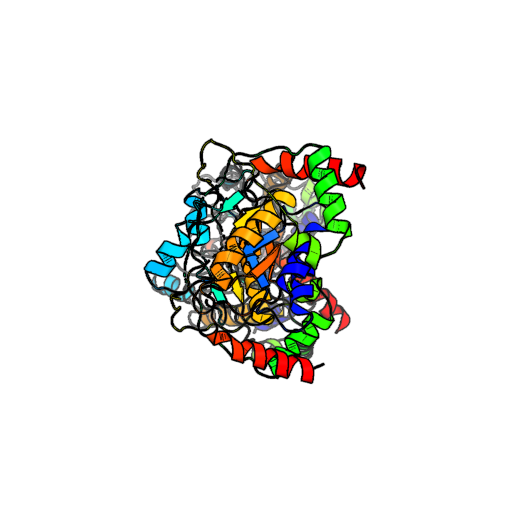 THR B 1 175 ? -3.836 13.288 11.449 1.00 36.15 1496 THR B CA 1
ATOM 2650 C C . THR B 1 175 ? -3.297 13.427 10.027 1.00 39.48 1496 THR B C 1
ATOM 2651 O O . THR B 1 175 ? -3.433 12.509 9.212 1.00 43.99 1496 THR B O 1
ATOM 2655 N N . LEU B 1 176 ? -2.664 14.547 9.708 1.00 38.85 1497 LEU B N 1
ATOM 2656 C CA . LEU B 1 176 ? -2.237 14.780 8.336 1.00 39.49 1497 LEU B CA 1
ATOM 2657 C C . LEU B 1 176 ? -0.820 14.298 8.030 1.00 41.84 1497 LEU B C 1
ATOM 2658 O O . LEU B 1 176 ? -0.403 14.349 6.865 1.00 49.76 1497 LEU B O 1
ATOM 2663 N N . SER B 1 177 ? -0.069 13.837 9.020 1.00 44.99 1498 SER B N 1
ATOM 2664 C CA . SER B 1 177 ? 1.294 13.370 8.764 1.00 46.94 1498 SER B CA 1
ATOM 2665 C C . SER B 1 177 ? 1.302 12.014 8.049 1.00 44.58 1498 SER B C 1
ATOM 2666 O O . SER B 1 177 ? 0.449 11.152 8.297 1.00 44.24 1498 SER B O 1
ATOM 2669 N N . LYS C 1 13 ? -23.188 29.755 28.352 1.00 46.79 1334 LYS C N 1
ATOM 2670 C CA . LYS C 1 13 ? -22.952 29.360 26.966 1.00 36.52 1334 LYS C CA 1
ATOM 2671 C C . LYS C 1 13 ? -24.253 29.119 26.231 1.00 39.09 1334 LYS C C 1
ATOM 2672 O O . LYS C 1 13 ? -24.275 28.544 25.143 1.00 35.55 1334 LYS C O 1
ATOM 2678 N N . ASN C 1 14 ? -25.347 29.568 26.848 1.00 37.91 1335 ASN C N 1
ATOM 2679 C CA . ASN C 1 14 ? -26.521 29.922 26.070 1.00 37.28 1335 ASN C CA 1
ATOM 2680 C C . ASN C 1 14 ? -26.199 31.030 25.079 1.00 34.30 1335 ASN C C 1
ATOM 2681 O O . ASN C 1 14 ? -26.924 31.202 24.091 1.00 32.51 1335 ASN C O 1
ATOM 2686 N N . LEU C 1 15 ? -25.127 31.785 25.327 1.00 31.91 1336 LEU C N 1
ATOM 2687 C CA . LEU C 1 15 ? -24.711 32.820 24.389 1.00 29.54 1336 LEU C CA 1
ATOM 2688 C C . LEU C 1 15 ? -24.349 32.214 23.041 1.00 29.86 1336 LEU C C 1
ATOM 2689 O O . LEU C 1 15 ? -24.811 32.679 21.987 1.00 20.02 1336 LEU C O 1
ATOM 2694 N N . LYS C 1 16 ? -23.529 31.160 23.057 1.00 32.52 1337 LYS C N 1
ATOM 2695 C CA . LYS C 1 16 ? -23.067 30.593 21.797 1.00 33.53 1337 LYS C CA 1
ATOM 2696 C C . LYS C 1 16 ? -24.241 30.052 21.001 1.00 25.82 1337 LYS C C 1
ATOM 2697 O O . LYS C 1 16 ? -24.371 30.326 19.802 1.00 23.38 1337 LYS C O 1
ATOM 2703 N N . GLU C 1 17 ? -25.144 29.330 21.667 1.00 31.00 1338 GLU C N 1
ATOM 2704 C CA . GLU C 1 17 ? -26.291 28.776 20.951 1.00 30.57 1338 GLU C CA 1
ATOM 2705 C C . GLU C 1 17 ? -27.327 29.846 20.610 1.00 25.97 1338 GLU C C 1
ATOM 2706 O O . GLU C 1 17 ? -28.043 29.707 19.614 1.00 18.92 1338 GLU C O 1
ATOM 2712 N N . ALA C 1 18 ? -27.442 30.915 21.407 1.00 24.30 1339 ALA C N 1
ATOM 2713 C CA . ALA C 1 18 ? -28.361 31.980 20.999 1.00 25.60 1339 ALA C CA 1
ATOM 2714 C C . ALA C 1 18 ? -27.822 32.723 19.781 1.00 21.08 1339 ALA C C 1
ATOM 2715 O O . ALA C 1 18 ? -28.570 33.010 18.839 1.00 15.81 1339 ALA C O 1
ATOM 2717 N N . VAL C 1 19 ? -26.513 32.989 19.765 1.00 20.96 1340 VAL C N 1
ATOM 2718 C CA . VAL C 1 19 ? -25.860 33.531 18.573 1.00 16.54 1340 VAL C CA 1
ATOM 2719 C C . VAL C 1 19 ? -26.050 32.593 17.389 1.00 18.71 1340 VAL C C 1
ATOM 2720 O O . VAL C 1 19 ? -26.418 33.028 16.289 1.00 21.34 1340 VAL C O 1
ATOM 2724 N N . TYR C 1 20 ? -25.800 31.289 17.590 1.00 19.85 1341 TYR C N 1
ATOM 2725 C CA . TYR C 1 20 ? -25.948 30.329 16.491 1.00 21.00 1341 TYR C CA 1
ATOM 2726 C C . TYR C 1 20 ? -27.392 30.277 15.987 1.00 19.97 1341 TYR C C 1
ATOM 2727 O O . TYR C 1 20 ? -27.641 30.067 14.795 1.00 22.19 1341 TYR C O 1
ATOM 2736 N N . ASP C 1 21 ? -28.357 30.458 16.881 1.00 18.54 1342 ASP C N 1
ATOM 2737 C CA . ASP C 1 21 ? -29.762 30.443 16.481 1.00 27.68 1342 ASP C CA 1
ATOM 2738 C C . ASP C 1 21 ? -30.125 31.687 15.689 1.00 26.69 1342 ASP C C 1
ATOM 2739 O O . ASP C 1 21 ? -30.797 31.603 14.646 1.00 25.52 1342 ASP C O 1
ATOM 2744 N N . ILE C 1 22 ? -29.659 32.849 16.173 1.00 28.80 1343 ILE C N 1
ATOM 2745 C CA . ILE C 1 22 ? -29.886 34.092 15.444 1.00 21.91 1343 ILE C CA 1
ATOM 2746 C C . ILE C 1 22 ? -29.421 33.987 14.001 1.00 19.89 1343 ILE C C 1
ATOM 2747 O O . ILE C 1 22 ? -30.097 34.456 13.077 1.00 20.10 1343 ILE C O 1
ATOM 2752 N N . CYS C 1 23 ? -28.292 33.317 13.784 1.00 17.74 1344 CYS C N 1
ATOM 2753 C CA . CYS C 1 23 ? -27.691 33.239 12.458 1.00 23.43 1344 CYS C CA 1
ATOM 2754 C C . CYS C 1 23 ? -28.239 32.109 11.604 1.00 24.66 1344 CYS C C 1
ATOM 2755 O O . CYS C 1 23 ? -27.934 32.072 10.409 1.00 29.21 1344 CYS C O 1
ATOM 2758 N N . CYS C 1 24 ? -29.022 31.194 12.179 1.00 28.38 1345 CYS C N 1
ATOM 2759 C CA . CYS C 1 24 ? -29.451 30.004 11.446 1.00 31.01 1345 CYS C CA 1
ATOM 2760 C C . CYS C 1 24 ? -30.140 30.362 10.131 1.00 33.44 1345 CYS C C 1
ATOM 2761 O O . CYS C 1 24 ? -29.906 29.707 9.107 1.00 33.09 1345 CYS C O 1
ATOM 2764 N N . ASN C 1 25 ? -30.985 31.399 10.124 1.00 25.90 1346 ASN C N 1
ATOM 2765 C CA . ASN C 1 25 ? -31.742 31.699 8.916 1.00 28.51 1346 ASN C CA 1
ATOM 2766 C C . ASN C 1 25 ? -31.110 32.787 8.054 1.00 27.78 1346 ASN C C 1
ATOM 2767 O O . ASN C 1 25 ? -31.718 33.204 7.064 1.00 28.85 1346 ASN C O 1
ATOM 2772 N N . GLY C 1 26 ? -29.897 33.229 8.371 1.00 22.95 1347 GLY C N 1
ATOM 2773 C CA . GLY C 1 26 ? -29.245 34.199 7.518 1.00 23.04 1347 GLY C CA 1
ATOM 2774 C C . GLY C 1 26 ? -29.727 35.617 7.691 1.00 18.52 1347 GLY C C 1
ATOM 2775 O O . GLY C 1 26 ? -29.457 36.461 6.833 1.00 20.19 1347 GLY C O 1
ATOM 2776 N N . LEU C 1 27 ? -30.435 35.906 8.772 1.00 18.39 1348 LEU C N 1
ATOM 2777 C CA . LEU C 1 27 ? -30.942 37.238 9.047 1.00 22.64 1348 LEU C CA 1
ATOM 2778 C C . LEU C 1 27 ? -30.577 37.616 10.478 1.00 22.15 1348 LEU C C 1
ATOM 2779 O O . LEU C 1 27 ? -30.675 36.790 11.393 1.00 20.55 1348 LEU C O 1
ATOM 2784 N N . SER C 1 28 ? -30.127 38.864 10.650 1.00 16.96 1349 SER C N 1
ATOM 2785 C CA . SER C 1 28 ? -29.777 39.436 11.942 1.00 19.51 1349 SER C CA 1
ATOM 2786 C C . SER C 1 28 ? -30.348 40.832 12.107 1.00 23.95 1349 SER C C 1
ATOM 2787 O O . SER C 1 28 ? -30.088 41.475 13.131 1.00 24.57 1349 SER C O 1
ATOM 2790 N N . ASN C 1 29 ? -31.079 41.332 11.107 1.00 22.34 1350 ASN C N 1
ATOM 2791 C CA . ASN C 1 29 ? -31.636 42.675 11.141 1.00 21.87 1350 ASN C CA 1
ATOM 2792 C C . ASN C 1 29 ? -32.625 42.854 12.272 1.00 26.71 1350 ASN C C 1
ATOM 2793 O O . ASN C 1 29 ? -32.994 43.988 12.581 1.00 30.03 1350 ASN C O 1
ATOM 2798 N N . ASN C 1 30 ? -33.062 41.769 12.893 1.00 26.86 1351 ASN C N 1
ATOM 2799 C CA . ASN C 1 30 ? -33.979 41.834 14.014 1.00 24.50 1351 ASN C CA 1
ATOM 2800 C C . ASN C 1 30 ? -33.318 41.340 15.287 1.00 26.07 1351 ASN C C 1
ATOM 2801 O O . ASN C 1 30 ? -34.009 40.872 16.200 1.00 27.55 1351 ASN C O 1
ATOM 2806 N N . ALA C 1 31 ? -31.991 41.417 15.355 1.00 20.22 1352 ALA C N 1
ATOM 2807 C CA . ALA C 1 31 ? -31.239 40.957 16.512 1.00 23.99 1352 ALA C CA 1
ATOM 2808 C C . ALA C 1 31 ? -30.537 42.139 17.179 1.00 20.17 1352 ALA C C 1
ATOM 2809 O O . ALA C 1 31 ? -30.430 43.236 16.619 1.00 20.36 1352 ALA C O 1
ATOM 2811 N N . ALA C 1 32 ? -30.055 41.907 18.396 1.00 18.79 1353 ALA C N 1
ATOM 2812 C CA . ALA C 1 32 ? -29.448 42.995 19.148 1.00 23.15 1353 ALA C CA 1
ATOM 2813 C C . ALA C 1 32 ? -28.645 42.438 20.321 1.00 25.15 1353 ALA C C 1
ATOM 2814 O O . ALA C 1 32 ? -28.984 41.395 20.892 1.00 20.16 1353 ALA C O 1
ATOM 2816 N N . ILE C 1 33 ? -27.562 43.147 20.651 1.00 22.63 1354 ILE C N 1
ATOM 2817 C CA . ILE C 1 33 ? -26.756 42.894 21.837 1.00 23.99 1354 ILE C CA 1
ATOM 2818 C C . ILE C 1 33 ? -27.079 43.991 22.829 1.00 20.67 1354 ILE C C 1
ATOM 2819 O O . ILE C 1 33 ? -26.961 45.179 22.515 1.00 24.13 1354 ILE C O 1
ATOM 2824 N N . ILE C 1 34 ? -27.487 43.607 24.028 1.00 21.85 1355 ILE C N 1
ATOM 2825 C CA . ILE C 1 34 ? -27.757 44.562 25.104 1.00 20.69 1355 ILE C CA 1
ATOM 2826 C C . ILE C 1 34 ? -26.750 44.317 26.211 1.00 19.97 1355 ILE C C 1
ATOM 2827 O O . ILE C 1 34 ? -26.520 43.167 26.609 1.00 16.53 1355 ILE C O 1
ATOM 2840 N N . TYR C 1 36 ? -25.482 45.912 30.077 1.00 21.63 1357 TYR C N 1
ATOM 2841 C CA . TYR C 1 36 ? -25.722 46.744 31.240 1.00 23.50 1357 TYR C CA 1
ATOM 2842 C C . TYR C 1 36 ? -24.423 46.835 32.030 1.00 24.24 1357 TYR C C 1
ATOM 2843 O O . TYR C 1 36 ? -23.676 45.847 32.145 1.00 23.10 1357 TYR C O 1
ATOM 2852 N N . PHE C 1 37 ? -24.126 48.017 32.553 1.00 17.30 1358 PHE C N 1
ATOM 2853 C CA . PHE C 1 37 ? -22.891 48.116 33.308 1.00 32.17 1358 PHE C CA 1
ATOM 2854 C C . PHE C 1 37 ? -23.019 49.179 34.381 1.00 33.60 1358 PHE C C 1
ATOM 2855 O O . PHE C 1 37 ? -23.847 50.093 34.295 1.00 30.78 1358 PHE C O 1
ATOM 2863 N N . THR C 1 38 ? -22.193 49.010 35.412 1.00 37.25 1359 THR C N 1
ATOM 2864 C CA . THR C 1 38 ? -22.125 49.941 36.523 1.00 40.47 1359 THR C CA 1
ATOM 2865 C C . THR C 1 38 ? -21.630 51.299 36.023 1.00 39.53 1359 THR C C 1
ATOM 2866 O O . THR C 1 38 ? -21.087 51.428 34.922 1.00 36.59 1359 THR C O 1
ATOM 2870 N N . ARG C 1 39 ? -21.864 52.333 36.828 1.00 42.88 1360 ARG C N 1
ATOM 2871 C CA . ARG C 1 39 ? -21.587 53.700 36.408 1.00 41.33 1360 ARG C CA 1
ATOM 2872 C C . ARG C 1 39 ? -20.222 54.196 36.853 1.00 42.71 1360 ARG C C 1
ATOM 2873 O O . ARG C 1 39 ? -19.980 55.406 36.802 1.00 47.22 1360 ARG C O 1
ATOM 2881 N N . SER C 1 40 ? -19.327 53.295 37.268 1.00 44.37 1361 SER C N 1
ATOM 2882 C CA . SER C 1 40 ? -17.970 53.680 37.646 1.00 40.20 1361 SER C CA 1
ATOM 2883 C C . SER C 1 40 ? -17.213 54.196 36.428 1.00 41.39 1361 SER C C 1
ATOM 2884 O O . SER C 1 40 ? -16.965 53.450 35.479 1.00 44.27 1361 SER C O 1
ATOM 2887 N N . LYS C 1 41 ? -16.824 55.470 36.452 1.00 42.21 1362 LYS C N 1
ATOM 2888 C CA . LYS C 1 41 ? -16.127 56.030 35.302 1.00 40.93 1362 LYS C CA 1
ATOM 2889 C C . LYS C 1 41 ? -14.847 55.278 34.953 1.00 35.67 1362 LYS C C 1
ATOM 2890 O O . LYS C 1 41 ? -14.304 55.502 33.867 1.00 33.35 1362 LYS C O 1
ATOM 2896 N N . LYS C 1 42 ? -14.358 54.383 35.813 1.00 37.14 1363 LYS C N 1
ATOM 2897 C CA . LYS C 1 42 ? -13.458 53.350 35.312 1.00 38.06 1363 LYS C CA 1
ATOM 2898 C C . LYS C 1 42 ? -14.119 52.605 34.164 1.00 40.90 1363 LYS C C 1
ATOM 2899 O O . LYS C 1 42 ? -13.658 52.660 33.014 1.00 39.51 1363 LYS C O 1
ATOM 2905 N N . VAL C 1 43 ? -15.246 51.945 34.446 1.00 40.42 1364 VAL C N 1
ATOM 2906 C CA . VAL C 1 43 ? -15.905 51.188 33.386 1.00 39.42 1364 VAL C CA 1
ATOM 2907 C C . VAL C 1 43 ? -16.534 52.064 32.305 1.00 36.39 1364 VAL C C 1
ATOM 2908 O O . VAL C 1 43 ? -16.912 51.533 31.254 1.00 36.08 1364 VAL C O 1
ATOM 2912 N N . ALA C 1 44 ? -16.646 53.376 32.514 1.00 37.21 1365 ALA C N 1
ATOM 2913 C CA . ALA C 1 44 ? -17.124 54.242 31.439 1.00 33.56 1365 ALA C CA 1
ATOM 2914 C C . ALA C 1 44 ? -16.090 54.395 30.332 1.00 38.30 1365 ALA C C 1
ATOM 2915 O O . ALA C 1 44 ? -16.457 54.600 29.169 1.00 41.57 1365 ALA C O 1
ATOM 2917 N N . GLN C 1 45 ? -14.801 54.318 30.659 1.00 31.53 1366 GLN C N 1
ATOM 2918 C CA . GLN C 1 45 ? -13.820 54.356 29.588 1.00 37.41 1366 GLN C CA 1
ATOM 2919 C C . GLN C 1 45 ? -13.591 52.989 28.955 1.00 39.89 1366 GLN C C 1
ATOM 2920 O O . GLN C 1 45 ? -13.120 52.934 27.813 1.00 32.29 1366 GLN C O 1
ATOM 2926 N N . ILE C 1 46 ? -13.895 51.894 29.670 1.00 35.66 1367 ILE C N 1
ATOM 2927 C CA . ILE C 1 46 ? -13.991 50.589 29.015 1.00 32.95 1367 ILE C CA 1
ATOM 2928 C C . ILE C 1 46 ? -15.028 50.637 27.901 1.00 33.32 1367 ILE C C 1
ATOM 2929 O O . ILE C 1 46 ? -14.757 50.233 26.764 1.00 38.10 1367 ILE C O 1
ATOM 2934 N N . ILE C 1 47 ? -16.221 51.153 28.208 1.00 28.44 1368 ILE C N 1
ATOM 2935 C CA . ILE C 1 47 ? -17.266 51.337 27.200 1.00 30.85 1368 ILE C CA 1
ATOM 2936 C C . ILE C 1 47 ? -16.713 52.059 25.976 1.00 32.57 1368 ILE C C 1
ATOM 2937 O O . ILE C 1 47 ? -16.790 51.557 24.846 1.00 34.68 1368 ILE C O 1
ATOM 2942 N N . LYS C 1 48 ? -16.157 53.260 26.184 1.00 34.11 1369 LYS C N 1
ATOM 2943 C CA . LYS C 1 48 ? -15.672 54.068 25.063 1.00 31.68 1369 LYS C CA 1
ATOM 2944 C C . LYS C 1 48 ? -14.692 53.288 24.185 1.00 30.51 1369 LYS C C 1
ATOM 2945 O O . LYS C 1 48 ? -14.765 53.357 22.951 1.00 30.82 1369 LYS C O 1
ATOM 2951 N N . ILE C 1 49 ? -13.788 52.520 24.808 1.00 28.58 1370 ILE C N 1
ATOM 2952 C CA . ILE C 1 49 ? -12.811 51.722 24.068 1.00 29.03 1370 ILE C CA 1
ATOM 2953 C C . ILE C 1 49 ? -13.511 50.648 23.243 1.00 32.17 1370 ILE C C 1
ATOM 2954 O O . ILE C 1 49 ? -13.166 50.407 22.076 1.00 31.41 1370 ILE C O 1
ATOM 2967 N N . GLN C 1 51 ? -16.702 50.616 21.989 1.00 28.93 1372 GLN C N 1
ATOM 2968 C CA . GLN C 1 51 ? -17.459 51.105 20.832 1.00 26.35 1372 GLN C CA 1
ATOM 2969 C C . GLN C 1 51 ? -16.544 51.318 19.646 1.00 29.44 1372 GLN C C 1
ATOM 2970 O O . GLN C 1 51 ? -16.910 51.014 18.501 1.00 30.11 1372 GLN C O 1
ATOM 2976 N N . LYS C 1 52 ? -15.369 51.896 19.904 1.00 32.25 1373 LYS C N 1
ATOM 2977 C CA . LYS C 1 52 ? -14.359 52.061 18.871 1.00 33.99 1373 LYS C CA 1
ATOM 2978 C C . LYS C 1 52 ? -14.074 50.730 18.210 1.00 27.46 1373 LYS C C 1
ATOM 2979 O O . LYS C 1 52 ? -14.357 50.537 17.023 1.00 28.07 1373 LYS C O 1
ATOM 2985 N N . GLU C 1 53 ? -13.527 49.787 18.993 1.00 28.02 1374 GLU C N 1
ATOM 2986 C CA . GLU C 1 53 ? -13.168 48.477 18.471 1.00 28.37 1374 GLU C CA 1
ATOM 2987 C C . GLU C 1 53 ? -14.359 47.812 17.803 1.00 29.72 1374 GLU C C 1
ATOM 2988 O O . GLU C 1 53 ? -14.212 47.138 16.770 1.00 31.07 1374 GLU C O 1
ATOM 2994 N N . LEU C 1 54 ? -15.553 48.017 18.369 1.00 30.65 1375 LEU C N 1
ATOM 2995 C CA . LEU C 1 54 ? -16.781 47.504 17.770 1.00 28.14 1375 LEU C CA 1
ATOM 2996 C C . LEU C 1 54 ? -16.994 48.090 16.381 1.00 25.84 1375 LEU C C 1
ATOM 2997 O O . LEU C 1 54 ? -17.298 47.374 15.421 1.00 26.13 1375 LEU C O 1
ATOM 3010 N N . ILE C 1 56 ? -14.888 49.631 14.242 1.00 29.27 1377 ILE C N 1
ATOM 3011 C CA . ILE C 1 56 ? -13.929 49.555 13.149 1.00 25.90 1377 ILE C CA 1
ATOM 3012 C C . ILE C 1 56 ? -14.420 48.603 12.077 1.00 26.91 1377 ILE C C 1
ATOM 3013 O O . ILE C 1 56 ? -13.976 48.712 10.929 1.00 30.34 1377 ILE C O 1
ATOM 3018 N N . ARG C 1 57 ? -15.343 47.664 12.421 1.00 24.62 1378 ARG C N 1
ATOM 3019 C CA . ARG C 1 57 ? -15.937 46.762 11.441 1.00 22.90 1378 ARG C CA 1
ATOM 3020 C C . ARG C 1 57 ? -17.129 47.425 10.772 1.00 19.51 1378 ARG C C 1
ATOM 3021 O O . ARG C 1 57 ? -17.728 48.344 11.325 1.00 19.50 1378 ARG C O 1
ATOM 3029 N N . PRO C 1 58 ? -17.493 47.004 9.568 1.00 22.76 1379 PRO C N 1
ATOM 3030 C CA . PRO C 1 58 ? -18.636 47.615 8.884 1.00 21.12 1379 PRO C CA 1
ATOM 3031 C C . PRO C 1 58 ? -19.961 47.004 9.337 1.00 21.16 1379 PRO C C 1
ATOM 3032 O O . PRO C 1 58 ? -20.007 45.975 10.022 1.00 17.95 1379 PRO C O 1
ATOM 3036 N N . ASN C 1 59 ? -21.053 47.669 8.928 1.00 16.25 1380 ASN C N 1
ATOM 3037 C CA . ASN C 1 59 ? -22.433 47.211 9.113 1.00 17.78 1380 ASN C CA 1
ATOM 3038 C C . ASN C 1 59 ? -22.892 47.225 10.585 1.00 18.04 1380 ASN C C 1
ATOM 3039 O O . ASN C 1 59 ? -23.923 46.628 10.914 1.00 15.85 1380 ASN C O 1
ATOM 3044 N N . ILE C 1 60 ? -22.185 47.917 11.484 1.00 16.31 1381 ILE C N 1
ATOM 3045 C CA . ILE C 1 60 ? -22.447 47.852 12.923 1.00 16.05 1381 ILE C CA 1
ATOM 3046 C C . ILE C 1 60 ? -23.059 49.166 13.400 1.00 20.11 1381 ILE C C 1
ATOM 3047 O O . ILE C 1 60 ? -22.498 50.252 13.169 1.00 12.31 1381 ILE C O 1
ATOM 3052 N N . THR C 1 61 ? -24.190 49.058 14.102 1.00 20.50 1382 THR C N 1
ATOM 3053 C CA . THR C 1 61 ? -24.829 50.177 14.782 1.00 14.15 1382 THR C CA 1
ATOM 3054 C C . THR C 1 61 ? -24.621 50.049 16.291 1.00 17.36 1382 THR C C 1
ATOM 3055 O O . THR C 1 61 ? -24.936 49.002 16.877 1.00 18.09 1382 THR C O 1
ATOM 3059 N N . VAL C 1 62 ? -24.079 51.102 16.919 1.00 13.68 1383 VAL C N 1
ATOM 3060 C CA . VAL C 1 62 ? -23.879 51.144 18.370 1.00 17.31 1383 VAL C CA 1
ATOM 3061 C C . VAL C 1 62 ? -24.558 52.387 18.939 1.00 16.50 1383 VAL C C 1
ATOM 3062 O O . VAL C 1 62 ? -24.397 53.493 18.414 1.00 15.58 1383 VAL C O 1
ATOM 3066 N N . SER C 1 63 ? -25.331 52.200 20.004 1.00 23.16 1384 SER C N 1
ATOM 3067 C CA . SER C 1 63 ? -26.019 53.300 20.662 1.00 23.12 1384 SER C CA 1
ATOM 3068 C C . SER C 1 63 ? -25.077 54.024 21.611 1.00 21.72 1384 SER C C 1
ATOM 3069 O O . SER C 1 63 ? -23.999 53.538 21.963 1.00 23.83 1384 SER C O 1
ATOM 3072 N N . GLU C 1 64 ? -25.509 55.191 22.052 1.00 20.09 1385 GLU C N 1
ATOM 3073 C CA . GLU C 1 64 ? -24.809 55.802 23.159 1.00 22.84 1385 GLU C CA 1
ATOM 3074 C C . GLU C 1 64 ? -25.171 55.047 24.431 1.00 26.05 1385 GLU C C 1
ATOM 3075 O O . GLU C 1 64 ? -26.214 54.388 24.510 1.00 24.37 1385 GLU C O 1
ATOM 3081 N N . ALA C 1 65 ? -24.281 55.101 25.419 1.00 21.25 1386 ALA C N 1
ATOM 3082 C CA . ALA C 1 65 ? -24.620 54.568 26.735 1.00 20.53 1386 ALA C CA 1
ATOM 3083 C C . ALA C 1 65 ? -25.722 55.420 27.357 1.00 23.89 1386 ALA C C 1
ATOM 3084 O O . ALA C 1 65 ? -25.571 56.642 27.483 1.00 27.39 1386 ALA C O 1
ATOM 3086 N N . PHE C 1 66 ? -26.830 54.799 27.753 1.00 23.69 1387 PHE C N 1
ATOM 3087 C CA . PHE C 1 66 ? -27.982 55.580 28.180 1.00 19.23 1387 PHE C CA 1
ATOM 3088 C C . PHE C 1 66 ? -28.461 55.149 29.556 1.00 21.74 1387 PHE C C 1
ATOM 3089 O O . PHE C 1 66 ? -28.148 54.057 30.042 1.00 21.61 1387 PHE C O 1
ATOM 3097 N N . LYS C 1 67 ? -29.274 56.019 30.157 1.00 23.91 1388 LYS C N 1
ATOM 3098 C CA . LYS C 1 67 ? -29.725 55.880 31.532 1.00 25.78 1388 LYS C CA 1
ATOM 3099 C C . LYS C 1 67 ? -31.187 55.454 31.590 1.00 26.59 1388 LYS C C 1
ATOM 3100 O O . LYS C 1 67 ? -31.922 55.494 30.596 1.00 21.63 1388 LYS C O 1
ATOM 3114 N N . ASN C 1 69 ? -34.964 55.267 34.117 1.00 27.05 1390 ASN C N 1
ATOM 3115 C CA . ASN C 1 69 ? -35.848 55.669 35.205 1.00 27.53 1390 ASN C CA 1
ATOM 3116 C C . ASN C 1 69 ? -36.916 54.607 35.453 1.00 24.94 1390 ASN C C 1
ATOM 3117 O O . ASN C 1 69 ? -37.416 53.971 34.522 1.00 24.08 1390 ASN C O 1
ATOM 3122 N N . HIS C 1 70 ? -37.286 54.416 36.715 1.00 27.73 1391 HIS C N 1
ATOM 3123 C CA . HIS C 1 70 ? -38.255 53.377 37.019 1.00 24.59 1391 HIS C CA 1
ATOM 3124 C C . HIS C 1 70 ? -39.189 53.798 38.138 1.00 24.04 1391 HIS C C 1
ATOM 3125 O O . HIS C 1 70 ? -38.936 54.751 38.880 1.00 33.98 1391 HIS C O 1
ATOM 3132 N N . ALA C 1 71 ? -40.263 53.049 38.251 1.00 17.72 1392 ALA C N 1
ATOM 3133 C CA . ALA C 1 71 ? -41.381 53.355 39.113 1.00 24.50 1392 ALA C CA 1
ATOM 3134 C C . ALA C 1 71 ? -41.404 52.441 40.340 1.00 22.06 1392 ALA C C 1
ATOM 3135 O O . ALA C 1 71 ? -40.746 51.392 40.366 1.00 17.58 1392 ALA C O 1
ATOM 3137 N N . PRO C 1 72 ? -42.155 52.804 41.374 1.00 18.06 1393 PRO C N 1
ATOM 3138 C CA . PRO C 1 72 ? -42.214 51.961 42.573 1.00 23.54 1393 PRO C CA 1
ATOM 3139 C C . PRO C 1 72 ? -42.692 50.556 42.238 1.00 23.85 1393 PRO C C 1
ATOM 3140 O O . PRO C 1 72 ? -43.503 50.367 41.316 1.00 20.88 1393 PRO C O 1
ATOM 3144 N N . PRO C 1 73 ? -42.178 49.536 42.923 1.00 20.19 1394 PRO C N 1
ATOM 3145 C CA . PRO C 1 73 ? -42.638 48.168 42.669 1.00 16.83 1394 PRO C CA 1
ATOM 3146 C C . PRO C 1 73 ? -43.977 47.882 43.341 1.00 24.42 1394 PRO C C 1
ATOM 3147 O O . PRO C 1 73 ? -44.404 48.578 44.269 1.00 27.71 1394 PRO C O 1
ATOM 3151 N N . LYS C 1 74 ? -44.653 46.841 42.844 1.00 20.52 1395 LYS C N 1
ATOM 3152 C CA . LYS C 1 74 ? -45.948 46.461 43.401 1.00 23.36 1395 LYS C CA 1
ATOM 3153 C C . LYS C 1 74 ? -46.201 44.964 43.247 1.00 19.75 1395 LYS C C 1
ATOM 3154 O O . LYS C 1 74 ? -45.999 44.386 42.171 1.00 15.57 1395 LYS C O 1
ATOM 3160 N N . TYR C 1 75 ? -46.646 44.345 44.335 1.00 17.60 1396 TYR C N 1
ATOM 3161 C CA . TYR C 1 75 ? -47.026 42.944 44.327 1.00 17.04 1396 TYR C CA 1
ATOM 3162 C C . TYR C 1 75 ? -48.466 42.806 43.888 1.00 19.85 1396 TYR C C 1
ATOM 3163 O O . TYR C 1 75 ? -49.335 43.543 44.351 1.00 23.03 1396 TYR C O 1
ATOM 3172 N N . TYR C 1 76 ? -48.714 41.846 43.010 1.00 24.55 1397 TYR C N 1
ATOM 3173 C CA . TYR C 1 76 ? -50.072 41.516 42.614 1.00 25.89 1397 TYR C CA 1
ATOM 3174 C C . TYR C 1 76 ? -50.616 40.406 43.503 1.00 21.09 1397 TYR C C 1
ATOM 3175 O O . TYR C 1 76 ? -49.865 39.583 44.032 1.00 22.09 1397 TYR C O 1
ATOM 3184 N N . ASP C 1 77 ? -51.933 40.404 43.681 1.00 23.61 1398 ASP C N 1
ATOM 3185 C CA . ASP C 1 77 ? -52.602 39.402 44.500 1.00 26.65 1398 ASP C CA 1
ATOM 3186 C C . ASP C 1 77 ? -53.180 38.295 43.624 1.00 24.46 1398 ASP C C 1
ATOM 3187 O O . ASP C 1 77 ? -53.256 38.408 42.395 1.00 24.00 1398 ASP C O 1
ATOM 3192 N N . LYS C 1 78 ? -53.615 37.218 44.282 1.00 25.20 1399 LYS C N 1
ATOM 3193 C CA . LYS C 1 78 ? -54.120 36.058 43.551 1.00 25.27 1399 LYS C CA 1
ATOM 3194 C C . LYS C 1 78 ? -55.323 36.410 42.688 1.00 23.42 1399 LYS C C 1
ATOM 3195 O O . LYS C 1 78 ? -55.458 35.917 41.561 1.00 22.74 1399 LYS C O 1
ATOM 3201 N N . ASP C 1 79 ? -56.200 37.274 43.189 1.00 25.69 1400 ASP C N 1
ATOM 3202 C CA . ASP C 1 79 ? -57.399 37.608 42.432 1.00 29.22 1400 ASP C CA 1
ATOM 3203 C C . ASP C 1 79 ? -57.052 38.322 41.126 1.00 24.84 1400 ASP C C 1
ATOM 3204 O O . ASP C 1 79 ? -57.613 38.010 40.079 1.00 24.97 1400 ASP C O 1
ATOM 3209 N N . GLU C 1 80 ? -56.111 39.256 41.154 1.00 28.04 1401 GLU C N 1
ATOM 3210 C CA . GLU C 1 80 ? -55.827 39.960 39.913 1.00 25.37 1401 GLU C CA 1
ATOM 3211 C C . GLU C 1 80 ? -54.935 39.136 38.976 1.00 20.05 1401 GLU C C 1
ATOM 3212 O O . GLU C 1 80 ? -55.092 39.224 37.754 1.00 21.85 1401 GLU C O 1
ATOM 3218 N N . ILE C 1 81 ? -54.059 38.283 39.511 1.00 18.32 1402 ILE C N 1
ATOM 3219 C CA . ILE C 1 81 ? -53.319 37.373 38.642 1.00 17.90 1402 ILE C CA 1
ATOM 3220 C C . ILE C 1 81 ? -54.265 36.377 37.992 1.00 21.20 1402 ILE C C 1
ATOM 3221 O O . ILE C 1 81 ? -54.177 36.102 36.790 1.00 22.74 1402 ILE C O 1
ATOM 3226 N N . LYS C 1 82 ? -55.192 35.824 38.769 1.00 22.19 1403 LYS C N 1
ATOM 3227 C CA . LYS C 1 82 ? -56.119 34.848 38.205 1.00 26.49 1403 LYS C CA 1
ATOM 3228 C C . LYS C 1 82 ? -56.976 35.464 37.103 1.00 25.32 1403 LYS C C 1
ATOM 3229 O O . LYS C 1 82 ? -57.179 34.846 36.052 1.00 22.71 1403 LYS C O 1
ATOM 3235 N N . ARG C 1 83 ? -57.482 36.687 37.324 1.00 21.18 1404 ARG C N 1
ATOM 3236 C CA . ARG C 1 83 ? -58.207 37.409 36.275 1.00 23.97 1404 ARG C CA 1
ATOM 3237 C C . ARG C 1 83 ? -57.352 37.585 35.028 1.00 25.80 1404 ARG C C 1
ATOM 3238 O O . ARG C 1 83 ? -57.826 37.377 33.901 1.00 21.66 1404 ARG C O 1
ATOM 3246 N N . PHE C 1 84 ? -56.084 37.964 35.207 1.00 19.39 1405 PHE C N 1
ATOM 3247 C CA . PHE C 1 84 ? -55.186 38.010 34.061 1.00 20.08 1405 PHE C CA 1
ATOM 3248 C C . PHE C 1 84 ? -55.103 36.651 33.378 1.00 23.63 1405 PHE C C 1
ATOM 3249 O O . PHE C 1 84 ? -55.135 36.573 32.141 1.00 24.21 1405 PHE C O 1
ATOM 3257 N N . ILE C 1 85 ? -55.000 35.573 34.176 1.00 24.88 1406 ILE C N 1
ATOM 3258 C CA . ILE C 1 85 ? -54.989 34.208 33.645 1.00 20.56 1406 ILE C CA 1
ATOM 3259 C C . ILE C 1 85 ? -56.241 33.937 32.832 1.00 21.77 1406 ILE C C 1
ATOM 3260 O O . ILE C 1 85 ? -56.178 33.388 31.729 1.00 25.18 1406 ILE C O 1
ATOM 3265 N N . GLN C 1 86 ? -57.413 34.270 33.383 1.00 26.18 1407 GLN C N 1
ATOM 3266 C CA . GLN C 1 86 ? -58.674 34.011 32.685 1.00 24.66 1407 GLN C CA 1
ATOM 3267 C C . GLN C 1 86 ? -58.762 34.792 31.387 1.00 23.90 1407 GLN C C 1
ATOM 3268 O O . GLN C 1 86 ? -59.440 34.362 30.449 1.00 21.66 1407 GLN C O 1
ATOM 3274 N N . LEU C 1 87 ? -58.093 35.946 31.318 1.00 26.00 1408 LEU C N 1
ATOM 3275 C CA . LEU C 1 87 ? -58.124 36.727 30.089 1.00 28.32 1408 LEU C CA 1
ATOM 3276 C C . LEU C 1 87 ? -57.162 36.151 29.043 1.00 25.90 1408 LEU C C 1
ATOM 3277 O O . LEU C 1 87 ? -57.484 36.130 27.851 1.00 18.57 1408 LEU C O 1
ATOM 3282 N N . GLN C 1 88 ? -55.999 35.646 29.476 1.00 26.06 1409 GLN C N 1
ATOM 3283 C CA . GLN C 1 88 ? -55.093 34.930 28.576 1.00 22.00 1409 GLN C CA 1
ATOM 3284 C C . GLN C 1 88 ? -55.803 33.798 27.846 1.00 24.38 1409 GLN C C 1
ATOM 3285 O O . GLN C 1 88 ? -55.687 33.664 26.620 1.00 29.51 1409 GLN C O 1
ATOM 3291 N N . LYS C 1 89 ? -56.540 32.960 28.584 1.00 25.57 1410 LYS C N 1
ATOM 3292 C CA . LYS C 1 89 ? -57.173 31.797 27.958 1.00 28.86 1410 LYS C CA 1
ATOM 3293 C C . LYS C 1 89 ? -58.072 32.187 26.786 1.00 21.71 1410 LYS C C 1
ATOM 3294 O O . LYS C 1 89 ? -58.326 31.362 25.904 1.00 22.84 1410 LYS C O 1
ATOM 3300 N N . GLN C 1 90 ? -58.526 33.433 26.731 1.00 26.24 1411 GLN C N 1
ATOM 3301 C CA . GLN C 1 90 ? -59.321 33.894 25.596 1.00 27.90 1411 GLN C CA 1
ATOM 3302 C C . GLN C 1 90 ? -58.469 34.309 24.396 1.00 23.93 1411 GLN C C 1
ATOM 3303 O O . GLN C 1 90 ? -59.029 34.783 23.401 1.00 28.36 1411 GLN C O 1
ATOM 3309 N N . GLY C 1 91 ? -57.141 34.144 24.454 1.00 23.53 1412 GLY C N 1
ATOM 3310 C CA . GLY C 1 91 ? -56.312 34.263 23.273 1.00 22.70 1412 GLY C CA 1
ATOM 3311 C C . GLY C 1 91 ? -55.839 35.672 22.951 1.00 25.61 1412 GLY C C 1
ATOM 3312 O O . GLY C 1 91 ? -56.327 36.656 23.510 1.00 24.62 1412 GLY C O 1
ATOM 3313 N N . PRO C 1 92 ? -54.879 35.783 22.018 1.00 30.16 1413 PRO C N 1
ATOM 3314 C CA . PRO C 1 92 ? -54.180 37.072 21.812 1.00 29.84 1413 PRO C CA 1
ATOM 3315 C C . PRO C 1 92 ? -55.108 38.257 21.625 1.00 31.14 1413 PRO C C 1
ATOM 3316 O O . PRO C 1 92 ? -54.953 39.291 22.296 1.00 23.86 1413 PRO C O 1
ATOM 3320 N N . GLN C 1 93 ? -56.095 38.109 20.737 1.00 26.93 1414 GLN C N 1
ATOM 3321 C CA . GLN C 1 93 ? -56.960 39.219 20.364 1.00 30.18 1414 GLN C CA 1
ATOM 3322 C C . GLN C 1 93 ? -57.774 39.727 21.554 1.00 33.41 1414 GLN C C 1
ATOM 3323 O O . GLN C 1 93 ? -57.880 40.942 21.762 1.00 36.91 1414 GLN C O 1
ATOM 3329 N N . GLU C 1 94 ? -58.336 38.825 22.364 1.00 21.04 1415 GLU C N 1
ATOM 3330 C CA . GLU C 1 94 ? -59.126 39.301 23.494 1.00 29.27 1415 GLU C CA 1
ATOM 3331 C C . GLU C 1 94 ? -58.255 39.730 24.677 1.00 25.85 1415 GLU C C 1
ATOM 3332 O O . GLU C 1 94 ? -58.646 40.638 25.421 1.00 25.26 1415 GLU C O 1
ATOM 3338 N N . LEU C 1 95 ? -57.088 39.114 24.885 1.00 25.64 1416 LEU C N 1
ATOM 3339 C CA . LEU C 1 95 ? -56.185 39.637 25.909 1.00 24.08 1416 LEU C CA 1
ATOM 3340 C C . LEU C 1 95 ? -55.893 41.112 25.657 1.00 26.93 1416 LEU C C 1
ATOM 3341 O O . LEU C 1 95 ? -55.924 41.928 26.584 1.00 31.92 1416 LEU C O 1
ATOM 3346 N N . TRP C 1 96 ? -55.663 41.482 24.400 1.00 23.91 1417 TRP C N 1
ATOM 3347 C CA . TRP C 1 96 ? -55.389 42.878 24.089 1.00 30.47 1417 TRP C CA 1
ATOM 3348 C C . TRP C 1 96 ? -56.597 43.755 24.409 1.00 33.97 1417 TRP C C 1
ATOM 3349 O O . TRP C 1 96 ? -56.505 44.689 25.217 1.00 28.17 1417 TRP C O 1
ATOM 3360 N N . ASP C 1 97 ? -57.750 43.444 23.794 1.00 38.38 1418 ASP C N 1
ATOM 3361 C CA . ASP C 1 97 ? -58.905 44.338 23.843 1.00 28.74 1418 ASP C CA 1
ATOM 3362 C C . ASP C 1 97 ? -59.446 44.465 25.248 1.00 25.37 1418 ASP C C 1
ATOM 3363 O O . ASP C 1 97 ? -59.812 45.562 25.670 1.00 34.19 1418 ASP C O 1
ATOM 3368 N N . LYS C 1 98 ? -59.511 43.364 25.993 1.00 31.97 1419 LYS C N 1
ATOM 3369 C CA . LYS C 1 98 ? -60.222 43.399 27.268 1.00 32.13 1419 LYS C CA 1
ATOM 3370 C C . LYS C 1 98 ? -59.326 43.745 28.447 1.00 34.22 1419 LYS C C 1
ATOM 3371 O O . LYS C 1 98 ? -59.845 43.958 29.552 1.00 26.91 1419 LYS C O 1
ATOM 3377 N N . PHE C 1 99 ? -58.007 43.819 28.239 1.00 36.83 1420 PHE C N 1
ATOM 3378 C CA . PHE C 1 99 ? -57.106 44.231 29.305 1.00 27.79 1420 PHE C CA 1
ATOM 3379 C C . PHE C 1 99 ? -57.460 45.627 29.801 1.00 34.88 1420 PHE C C 1
ATOM 3380 O O . PHE C 1 99 ? -57.379 46.618 29.062 1.00 34.00 1420 PHE C O 1
ATOM 3388 N N . GLU C 1 100 ? -57.844 45.692 31.064 1.00 35.82 1421 GLU C N 1
ATOM 3389 C CA . GLU C 1 100 ? -58.058 46.940 31.769 1.00 42.89 1421 GLU C CA 1
ATOM 3390 C C . GLU C 1 100 ? -57.008 47.042 32.851 1.00 41.21 1421 GLU C C 1
ATOM 3391 O O . GLU C 1 100 ? -56.791 46.074 33.590 1.00 44.19 1421 GLU C O 1
ATOM 3397 N N . ASN C 1 101 ? -56.354 48.193 32.950 1.00 39.89 1422 ASN C N 1
ATOM 3398 C CA . ASN C 1 101 ? -55.698 48.450 34.222 1.00 45.82 1422 ASN C CA 1
ATOM 3399 C C . ASN C 1 101 ? -55.642 49.932 34.524 1.00 46.29 1422 ASN C C 1
ATOM 3400 O O . ASN C 1 101 ? -55.406 50.784 33.651 1.00 48.80 1422 ASN C O 1
ATOM 3405 N N . ASN C 1 102 ? -55.781 50.182 35.813 1.00 46.10 1423 ASN C N 1
ATOM 3406 C CA . ASN C 1 102 ? -56.111 51.439 36.438 1.00 52.13 1423 ASN C CA 1
ATOM 3407 C C . ASN C 1 102 ? -55.100 51.830 37.491 1.00 49.47 1423 ASN C C 1
ATOM 3408 O O . ASN C 1 102 ? -55.010 53.019 37.822 1.00 44.29 1423 ASN C O 1
ATOM 3413 N N . THR C 1 103 ? -54.337 50.864 38.016 1.00 45.29 1424 THR C N 1
ATOM 3414 C CA . THR C 1 103 ? -53.569 51.090 39.230 1.00 47.47 1424 THR C CA 1
ATOM 3415 C C . THR C 1 103 ? -52.513 52.154 38.990 1.00 44.86 1424 THR C C 1
ATOM 3416 O O . THR C 1 103 ? -51.821 52.154 37.968 1.00 43.89 1424 THR C O 1
ATOM 3420 N N . THR C 1 104 ? -52.422 53.082 39.929 1.00 38.76 1425 THR C N 1
ATOM 3421 C CA . THR C 1 104 ? -51.370 54.075 39.939 1.00 35.90 1425 THR C CA 1
ATOM 3422 C C . THR C 1 104 ? -50.702 54.027 41.313 1.00 36.49 1425 THR C C 1
ATOM 3423 O O . THR C 1 104 ? -51.375 54.165 42.342 1.00 42.05 1425 THR C O 1
ATOM 3427 N N . HIS C 1 105 ? -49.401 53.728 41.332 1.00 34.49 1426 HIS C N 1
ATOM 3428 C CA . HIS C 1 105 ? -48.555 54.166 42.434 1.00 32.99 1426 HIS C CA 1
ATOM 3429 C C . HIS C 1 105 ? -48.642 55.681 42.485 1.00 35.82 1426 HIS C C 1
ATOM 3430 O O . HIS C 1 105 ? -48.597 56.356 41.450 1.00 41.05 1426 HIS C O 1
ATOM 3437 N N . ASP C 1 106 ? -48.809 56.239 43.663 1.00 33.78 1427 ASP C N 1
ATOM 3438 C CA . ASP C 1 106 ? -48.904 57.691 43.733 1.00 32.86 1427 ASP C CA 1
ATOM 3439 C C . ASP C 1 106 ? -47.622 58.265 44.310 1.00 29.97 1427 ASP C C 1
ATOM 3440 O O . ASP C 1 106 ? -47.625 59.274 45.015 1.00 28.53 1427 ASP C O 1
ATOM 3445 N N . LEU C 1 107 ? -46.502 57.625 43.974 1.00 30.26 1428 LEU C N 1
ATOM 3446 C CA . LEU C 1 107 ? -45.222 57.892 44.619 1.00 28.91 1428 LEU C CA 1
ATOM 3447 C C . LEU C 1 107 ? -44.212 58.529 43.663 1.00 25.55 1428 LEU C C 1
ATOM 3448 O O . LEU C 1 107 ? -44.528 59.527 43.006 1.00 33.42 1428 LEU C O 1
ATOM 3453 N N . PHE C 1 108 ? -43.003 57.981 43.569 1.00 17.87 1429 PHE C N 1
ATOM 3454 C CA . PHE C 1 108 ? -41.927 58.722 42.926 1.00 25.82 1429 PHE C CA 1
ATOM 3455 C C . PHE C 1 108 ? -41.088 57.842 42.017 1.00 26.34 1429 PHE C C 1
ATOM 3456 O O . PHE C 1 108 ? -40.665 56.749 42.402 1.00 29.20 1429 PHE C O 1
ATOM 3464 N N . THR C 1 109 ? -40.859 58.344 40.805 1.00 31.49 1430 THR C N 1
ATOM 3465 C CA . THR C 1 109 ? -39.801 57.850 39.938 1.00 33.94 1430 THR C CA 1
ATOM 3466 C C . THR C 1 109 ? -38.480 57.802 40.697 1.00 32.66 1430 THR C C 1
ATOM 3467 O O . THR C 1 109 ? -38.217 58.634 41.570 1.00 28.47 1430 THR C O 1
ATOM 3471 N N . ARG C 1 110 ? -37.662 56.803 40.383 1.00 34.01 1431 ARG C N 1
ATOM 3472 C CA . ARG C 1 110 ? -36.282 56.751 40.848 1.00 33.66 1431 ARG C CA 1
ATOM 3473 C C . ARG C 1 110 ? -35.347 56.611 39.654 1.00 35.71 1431 ARG C C 1
ATOM 3474 O O . ARG C 1 110 ? -35.651 55.893 38.688 1.00 27.49 1431 ARG C O 1
ATOM 3482 N N . HIS C 1 111 ? -34.225 57.332 39.718 1.00 41.37 1432 HIS C N 1
ATOM 3483 C CA . HIS C 1 111 ? -33.187 57.234 38.701 1.00 33.18 1432 HIS C CA 1
ATOM 3484 C C . HIS C 1 111 ? -32.300 56.032 38.993 1.00 32.06 1432 HIS C C 1
ATOM 3485 O O . HIS C 1 111 ? -32.003 55.725 40.150 1.00 35.37 1432 HIS C O 1
ATOM 3492 N N . SER C 1 112 ? -31.900 55.339 37.938 1.00 34.64 1433 SER C N 1
ATOM 3493 C CA . SER C 1 112 ? -31.066 54.158 38.085 1.00 36.28 1433 SER C CA 1
ATOM 3494 C C . SER C 1 112 ? -29.592 54.525 38.015 1.00 32.59 1433 SER C C 1
ATOM 3495 O O . SER C 1 112 ? -29.200 55.576 37.510 1.00 33.08 1433 SER C O 1
ATOM 3498 N N . ASP C 1 113 ? -28.774 53.618 38.518 1.00 37.63 1434 ASP C N 1
ATOM 3499 C CA . ASP C 1 113 ? -27.333 53.744 38.452 1.00 38.08 1434 ASP C CA 1
ATOM 3500 C C . ASP C 1 113 ? -26.721 52.814 37.409 1.00 43.44 1434 ASP C C 1
ATOM 3501 O O . ASP C 1 113 ? -25.490 52.774 37.288 1.00 42.42 1434 ASP C O 1
ATOM 3506 N N . VAL C 1 114 ? -27.540 52.056 36.665 1.00 32.64 1435 VAL C N 1
ATOM 3507 C CA . VAL C 1 114 ? -27.060 51.121 35.651 1.00 26.54 1435 VAL C CA 1
ATOM 3508 C C . VAL C 1 114 ? -27.117 51.811 34.301 1.00 23.22 1435 VAL C C 1
ATOM 3509 O O . VAL C 1 114 ? -28.107 52.473 33.979 1.00 23.40 1435 VAL C O 1
ATOM 3513 N N . LYS C 1 115 ? -26.056 51.677 33.514 1.00 26.87 1436 LYS C N 1
ATOM 3514 C CA . LYS C 1 115 ? -26.061 52.217 32.162 1.00 26.21 1436 LYS C CA 1
ATOM 3515 C C . LYS C 1 115 ? -26.283 51.086 31.171 1.00 18.92 1436 LYS C C 1
ATOM 3516 O O . LYS C 1 115 ? -25.955 49.931 31.441 1.00 19.56 1436 LYS C O 1
ATOM 3522 N N . THR C 1 116 ? -26.847 51.424 30.022 1.00 19.37 1437 THR C N 1
ATOM 3523 C CA . THR C 1 116 ? -27.197 50.421 29.026 1.00 21.90 1437 THR C CA 1
ATOM 3524 C C . THR C 1 116 ? -26.682 50.824 27.651 1.00 23.48 1437 THR C C 1
ATOM 3525 O O . THR C 1 116 ? -26.591 52.017 27.318 1.00 19.69 1437 THR C O 1
ATOM 3537 N N . ILE C 1 118 ? -27.069 49.341 23.408 1.00 21.58 1439 ILE C N 1
ATOM 3538 C CA . ILE C 1 118 ? -27.635 48.462 22.388 1.00 23.00 1439 ILE C CA 1
ATOM 3539 C C . ILE C 1 118 ? -26.670 48.400 21.225 1.00 16.56 1439 ILE C C 1
ATOM 3540 O O . ILE C 1 118 ? -26.103 49.426 20.838 1.00 18.60 1439 ILE C O 1
ATOM 3545 N N . ILE C 1 119 ? -26.534 47.216 20.630 1.00 16.35 1440 ILE C N 1
ATOM 3546 C CA . ILE C 1 119 ? -25.679 47.002 19.466 1.00 19.76 1440 ILE C CA 1
ATOM 3547 C C . ILE C 1 119 ? -26.451 46.166 18.453 1.00 18.34 1440 ILE C C 1
ATOM 3548 O O . ILE C 1 119 ? -27.032 45.138 18.810 1.00 18.71 1440 ILE C O 1
ATOM 3553 N N . TYR C 1 120 ? -26.459 46.610 17.194 1.00 19.56 1441 TYR C N 1
ATOM 3554 C CA . TYR C 1 120 ? -27.095 45.894 16.099 1.00 16.53 1441 TYR C CA 1
ATOM 3555 C C . TYR C 1 120 ? -26.044 45.555 15.050 1.00 16.15 1441 TYR C C 1
ATOM 3556 O O . TYR C 1 120 ? -24.968 46.153 15.010 1.00 16.54 1441 TYR C O 1
ATOM 3565 N N . ALA C 1 121 ? -26.354 44.574 14.208 1.00 14.54 1442 ALA C N 1
ATOM 3566 C CA . ALA C 1 121 ? -25.496 44.249 13.078 1.00 16.48 1442 ALA C CA 1
ATOM 3567 C C . ALA C 1 121 ? -26.361 43.902 11.876 1.00 19.29 1442 ALA C C 1
ATOM 3568 O O . ALA C 1 121 ? -27.456 43.352 12.019 1.00 20.23 1442 ALA C O 1
ATOM 3570 N N . ALA C 1 122 ? -25.865 44.229 10.682 1.00 16.54 1443 ALA C N 1
ATOM 3571 C CA . ALA C 1 122 ? -26.708 44.111 9.498 1.00 16.12 1443 ALA C CA 1
ATOM 3572 C C . ALA C 1 122 ? -26.778 42.698 8.932 1.00 21.99 1443 ALA C C 1
ATOM 3573 O O . ALA C 1 122 ? -27.739 42.385 8.218 1.00 23.26 1443 ALA C O 1
ATOM 3575 N N . THR C 1 123 ? -25.788 41.853 9.191 1.00 23.63 1444 THR C N 1
ATOM 3576 C CA . THR C 1 123 ? -25.747 40.506 8.639 1.00 22.03 1444 THR C CA 1
ATOM 3577 C C . THR C 1 123 ? -25.263 39.548 9.716 1.00 22.44 1444 THR C C 1
ATOM 3578 O O . THR C 1 123 ? -24.594 39.958 10.672 1.00 20.53 1444 THR C O 1
ATOM 3582 N N . PRO C 1 124 ? -25.586 38.265 9.587 1.00 20.72 1445 PRO C N 1
ATOM 3583 C CA . PRO C 1 124 ? -25.056 37.280 10.544 1.00 20.43 1445 PRO C CA 1
ATOM 3584 C C . PRO C 1 124 ? -23.563 37.408 10.807 1.00 23.39 1445 PRO C C 1
ATOM 3585 O O . PRO C 1 124 ? -23.144 37.378 11.972 1.00 25.82 1445 PRO C O 1
ATOM 3589 N N . ILE C 1 125 ? -22.754 37.564 9.754 1.00 19.77 1446 ILE C N 1
ATOM 3590 C CA . ILE C 1 125 ? -21.301 37.626 9.908 1.00 19.36 1446 ILE C CA 1
ATOM 3591 C C . ILE C 1 125 ? -20.912 38.767 10.843 1.00 23.60 1446 ILE C C 1
ATOM 3592 O O . ILE C 1 125 ? -20.134 38.595 11.795 1.00 20.90 1446 ILE C O 1
ATOM 3597 N N . ASP C 1 126 ? -21.451 39.955 10.583 1.00 17.75 1447 ASP C N 1
ATOM 3598 C CA . ASP C 1 126 ? -21.141 41.096 11.426 1.00 17.93 1447 ASP C CA 1
ATOM 3599 C C . ASP C 1 126 ? -21.620 40.889 12.850 1.00 18.49 1447 ASP C C 1
ATOM 3600 O O . ASP C 1 126 ? -20.978 41.357 13.805 1.00 11.10 1447 ASP C O 1
ATOM 3605 N N . PHE C 1 127 ? -22.728 40.159 13.001 1.00 17.02 1448 PHE C N 1
ATOM 3606 C CA . PHE C 1 127 ? -23.313 39.955 14.313 1.00 15.71 1448 PHE C CA 1
ATOM 3607 C C . PHE C 1 127 ? -22.418 39.102 15.196 1.00 15.32 1448 PHE C C 1
ATOM 3608 O O . PHE C 1 127 ? -22.241 39.407 16.382 1.00 12.49 1448 PHE C O 1
ATOM 3616 N N . VAL C 1 128 ? -21.860 38.021 14.647 1.00 15.46 1449 VAL C N 1
ATOM 3617 C CA . VAL C 1 128 ? -20.989 37.168 15.448 1.00 14.88 1449 VAL C CA 1
ATOM 3618 C C . VAL C 1 128 ? -19.775 37.954 15.936 1.00 20.54 1449 VAL C C 1
ATOM 3619 O O . VAL C 1 128 ? -19.419 37.908 17.121 1.00 19.59 1449 VAL C O 1
ATOM 3623 N N . GLY C 1 129 ? -19.131 38.704 15.030 1.00 19.79 1450 GLY C N 1
ATOM 3624 C CA . GLY C 1 129 ? -17.976 39.495 15.424 1.00 15.18 1450 GLY C CA 1
ATOM 3625 C C . GLY C 1 129 ? -18.290 40.449 16.558 1.00 18.61 1450 GLY C C 1
ATOM 3626 O O . GLY C 1 129 ? -17.548 40.527 17.539 1.00 19.61 1450 GLY C O 1
ATOM 3627 N N . ALA C 1 130 ? -19.406 41.181 16.440 1.00 17.53 1451 ALA C N 1
ATOM 3628 C CA . ALA C 1 130 ? -19.845 42.080 17.508 1.00 18.38 1451 ALA C CA 1
ATOM 3629 C C . ALA C 1 130 ? -19.997 41.346 18.837 1.00 18.90 1451 ALA C C 1
ATOM 3630 O O . ALA C 1 130 ? -19.451 41.774 19.868 1.00 20.11 1451 ALA C O 1
ATOM 3632 N N . VAL C 1 131 ? -20.737 40.236 18.830 1.00 15.85 1452 VAL C N 1
ATOM 3633 C CA . VAL C 1 131 ? -20.980 39.504 20.070 1.00 16.91 1452 VAL C CA 1
ATOM 3634 C C . VAL C 1 131 ? -19.670 39.022 20.663 1.00 16.03 1452 VAL C C 1
ATOM 3635 O O . VAL C 1 131 ? -19.423 39.171 21.864 1.00 17.70 1452 VAL C O 1
ATOM 3639 N N . LYS C 1 132 ? -18.802 38.442 19.829 1.00 18.49 1453 LYS C N 1
ATOM 3640 C CA . LYS C 1 132 ? -17.517 37.965 20.339 1.00 19.06 1453 LYS C CA 1
ATOM 3641 C C . LYS C 1 132 ? -16.732 39.101 20.982 1.00 19.70 1453 LYS C C 1
ATOM 3642 O O . LYS C 1 132 ? -16.126 38.914 22.046 1.00 21.14 1453 LYS C O 1
ATOM 3648 N N . THR C 1 133 ? -16.768 40.296 20.371 1.00 16.56 1454 THR C N 1
ATOM 3649 C CA . THR C 1 133 ? -16.087 41.466 20.933 1.00 23.34 1454 THR C CA 1
ATOM 3650 C C . THR C 1 133 ? -16.727 41.899 22.247 1.00 23.96 1454 THR C C 1
ATOM 3651 O O . THR C 1 133 ? -16.033 42.096 23.253 1.00 21.40 1454 THR C O 1
ATOM 3655 N N . CYS C 1 134 ? -18.056 42.066 22.256 1.00 21.35 1455 CYS C N 1
ATOM 3656 C CA . CYS C 1 134 ? -18.712 42.479 23.493 1.00 23.27 1455 CYS C CA 1
ATOM 3657 C C . CYS C 1 134 ? -18.456 41.467 24.596 1.00 23.41 1455 CYS C C 1
ATOM 3658 O O . CYS C 1 134 ? -18.268 41.835 25.762 1.00 24.39 1455 CYS C O 1
ATOM 3661 N N . ASN C 1 135 ? -18.405 40.187 24.242 1.00 23.50 1456 ASN C N 1
ATOM 3662 C CA . ASN C 1 135 ? -18.241 39.178 25.276 1.00 24.69 1456 ASN C CA 1
ATOM 3663 C C . ASN C 1 135 ? -16.884 39.285 25.951 1.00 21.32 1456 ASN C C 1
ATOM 3664 O O . ASN C 1 135 ? -16.789 39.158 27.169 1.00 25.59 1456 ASN C O 1
ATOM 3669 N N . LYS C 1 136 ? -15.820 39.534 25.194 1.00 26.72 1457 LYS C N 1
ATOM 3670 C CA . LYS C 1 136 ? -14.523 39.542 25.854 1.00 26.67 1457 LYS C CA 1
ATOM 3671 C C . LYS C 1 136 ? -14.431 40.721 26.805 1.00 30.00 1457 LYS C C 1
ATOM 3672 O O . LYS C 1 136 ? -13.768 40.634 27.843 1.00 30.83 1457 LYS C O 1
ATOM 3678 N N . TYR C 1 137 ? -15.145 41.803 26.500 1.00 28.24 1458 TYR C N 1
ATOM 3679 C CA . TYR C 1 137 ? -15.248 42.908 27.440 1.00 25.98 1458 TYR C CA 1
ATOM 3680 C C . TYR C 1 137 ? -16.129 42.554 28.638 1.00 31.76 1458 TYR C C 1
ATOM 3681 O O . TYR C 1 137 ? -15.897 43.047 29.752 1.00 35.13 1458 TYR C O 1
ATOM 3690 N N . ALA C 1 138 ? -17.142 41.709 28.442 1.00 29.98 1459 ALA C N 1
ATOM 3691 C CA . ALA C 1 138 ? -17.936 41.263 29.581 1.00 30.61 1459 ALA C CA 1
ATOM 3692 C C . ALA C 1 138 ? -17.143 40.298 30.461 1.00 32.08 1459 ALA C C 1
ATOM 3693 O O . ALA C 1 138 ? -17.258 40.341 31.690 1.00 34.10 1459 ALA C O 1
ATOM 3695 N N . LYS C 1 139 ? -16.341 39.414 29.853 1.00 27.51 1460 LYS C N 1
ATOM 3696 C CA . LYS C 1 139 ? -15.601 38.415 30.617 1.00 27.05 1460 LYS C CA 1
ATOM 3697 C C . LYS C 1 139 ? -14.342 38.977 31.255 1.00 31.04 1460 LYS C C 1
ATOM 3698 O O . LYS C 1 139 ? -13.809 38.351 32.173 1.00 30.18 1460 LYS C O 1
ATOM 3704 N N . ASP C 1 140 ? -13.868 40.142 30.799 1.00 25.69 1461 ASP C N 1
ATOM 3705 C CA . ASP C 1 140 ? -12.770 40.835 31.458 1.00 31.00 1461 ASP C CA 1
ATOM 3706 C C . ASP C 1 140 ? -13.229 41.590 32.702 1.00 43.50 1461 ASP C C 1
ATOM 3707 O O . ASP C 1 140 ? -12.424 41.830 33.614 1.00 45.02 1461 ASP C O 1
ATOM 3712 N N . ASN C 1 141 ? -14.495 41.998 32.747 1.00 35.26 1462 ASN C N 1
ATOM 3713 C CA . ASN C 1 141 ? -15.052 42.757 33.866 1.00 35.14 1462 ASN C CA 1
ATOM 3714 C C . ASN C 1 141 ? -16.378 42.115 34.248 1.00 36.59 1462 ASN C C 1
ATOM 3715 O O . ASN C 1 141 ? -17.452 42.689 34.031 1.00 35.85 1462 ASN C O 1
ATOM 3720 N N . PRO C 1 142 ? -16.343 40.901 34.800 1.00 39.44 1463 PRO C N 1
ATOM 3721 C CA . PRO C 1 142 ? -17.602 40.171 35.028 1.00 34.97 1463 PRO C CA 1
ATOM 3722 C C . PRO C 1 142 ? -18.481 40.760 36.134 1.00 35.26 1463 PRO C C 1
ATOM 3723 O O . PRO C 1 142 ? -19.675 40.446 36.187 1.00 31.64 1463 PRO C O 1
ATOM 3727 N N . LYS C 1 143 ? -17.952 41.602 37.016 1.00 37.08 1464 LYS C N 1
ATOM 3728 C CA . LYS C 1 143 ? -18.774 42.112 38.099 1.00 36.29 1464 LYS C CA 1
ATOM 3729 C C . LYS C 1 143 ? -19.392 43.463 37.790 1.00 31.31 1464 LYS C C 1
ATOM 3730 O O . LYS C 1 143 ? -20.314 43.878 38.494 1.00 28.99 1464 LYS C O 1
ATOM 3736 N N . GLU C 1 144 ? -18.932 44.146 36.744 1.00 39.02 1465 GLU C N 1
ATOM 3737 C CA . GLU C 1 144 ? -19.517 45.414 36.347 1.00 37.14 1465 GLU C CA 1
ATOM 3738 C C . GLU C 1 144 ? -20.359 45.353 35.082 1.00 30.41 1465 GLU C C 1
ATOM 3739 O O . GLU C 1 144 ? -21.159 46.266 34.863 1.00 28.52 1465 GLU C O 1
ATOM 3745 N N . ILE C 1 145 ? -20.212 44.322 34.251 1.00 29.26 1466 ILE C N 1
ATOM 3746 C CA . ILE C 1 145 ? -20.765 44.324 32.899 1.00 30.00 1466 ILE C CA 1
ATOM 3747 C C . ILE C 1 145 ? -21.463 43.000 32.636 1.00 27.93 1466 ILE C C 1
ATOM 3748 O O . ILE C 1 145 ? -20.872 41.935 32.839 1.00 40.89 1466 ILE C O 1
ATOM 3753 N N . VAL C 1 146 ? -22.702 43.072 32.146 1.00 28.99 1467 VAL C N 1
ATOM 3754 C CA . VAL C 1 146 ? -23.516 41.906 31.809 1.00 28.97 1467 VAL C CA 1
ATOM 3755 C C . VAL C 1 146 ? -23.967 42.029 30.358 1.00 26.67 1467 VAL C C 1
ATOM 3756 O O . VAL C 1 146 ? -24.308 43.120 29.887 1.00 28.49 1467 VAL C O 1
ATOM 3760 N N . LEU C 1 147 ? -23.966 40.915 29.648 1.00 18.85 1468 LEU C N 1
ATOM 3761 C CA . LEU C 1 147 ? -24.263 40.906 28.225 1.00 19.47 1468 LEU C CA 1
ATOM 3762 C C . LEU C 1 147 ? -25.478 40.026 27.975 1.00 21.15 1468 LEU C C 1
ATOM 3763 O O . LEU C 1 147 ? -25.645 38.986 28.619 1.00 26.06 1468 LEU C O 1
ATOM 3768 N N . ARG C 1 148 ? -26.315 40.448 27.036 1.00 18.41 1469 ARG C N 1
ATOM 3769 C CA . ARG C 1 148 ? -27.463 39.679 26.589 1.00 18.85 1469 ARG C CA 1
ATOM 3770 C C . ARG C 1 148 ? -27.619 39.829 25.086 1.00 15.99 1469 ARG C C 1
ATOM 3771 O O . ARG C 1 148 ? -27.200 40.822 24.480 1.00 17.03 1469 ARG C O 1
ATOM 3779 N N . VAL C 1 149 ? -28.284 38.844 24.507 1.00 15.04 1470 VAL C N 1
ATOM 3780 C CA . VAL C 1 149 ? -28.675 38.848 23.107 1.00 22.41 1470 VAL C CA 1
ATOM 3781 C C . VAL C 1 149 ? -30.201 38.819 23.071 1.00 19.29 1470 VAL C C 1
ATOM 3782 O O . VAL C 1 149 ? -30.836 38.211 23.937 1.00 20.90 1470 VAL C O 1
ATOM 3786 N N . CYS C 1 150 ? -30.790 39.524 22.111 1.00 19.46 1471 CYS C N 1
ATOM 3787 C CA . CYS C 1 150 ? -32.227 39.746 22.079 1.00 21.20 1471 CYS C CA 1
ATOM 3788 C C . CYS C 1 150 ? -32.697 39.516 20.655 1.00 24.71 1471 CYS C C 1
ATOM 3789 O O . CYS C 1 150 ? -31.914 39.612 19.710 1.00 26.07 1471 CYS C O 1
ATOM 3792 N N . SER C 1 151 ? -33.984 39.197 20.500 1.00 29.35 1472 SER C N 1
ATOM 3793 C CA . SER C 1 151 ? -34.583 38.981 19.182 1.00 32.67 1472 SER C CA 1
ATOM 3794 C C . SER C 1 151 ? -35.834 39.842 19.068 1.00 28.63 1472 SER C C 1
ATOM 3795 O O . SER C 1 151 ? -36.794 39.649 19.816 1.00 34.45 1472 SER C O 1
ATOM 3798 N N . ILE C 1 152 ? -35.815 40.788 18.140 1.00 23.16 1473 ILE C N 1
ATOM 3799 C CA . ILE C 1 152 ? -36.851 41.803 18.025 1.00 24.76 1473 ILE C CA 1
ATOM 3800 C C . ILE C 1 152 ? -37.916 41.297 17.065 1.00 25.36 1473 ILE C C 1
ATOM 3801 O O . ILE C 1 152 ? -37.646 41.115 15.870 1.00 23.88 1473 ILE C O 1
ATOM 3806 N N . ILE C 1 153 ? -39.128 41.090 17.583 1.00 20.10 1474 ILE C N 1
ATOM 3807 C CA . ILE C 1 153 ? -40.193 40.452 16.809 1.00 23.55 1474 ILE C CA 1
ATOM 3808 C C . ILE C 1 153 ? -40.560 41.354 15.641 1.00 22.91 1474 ILE C C 1
ATOM 3809 O O . ILE C 1 153 ? -41.019 42.488 15.842 1.00 24.63 1474 ILE C O 1
ATOM 3814 N N . ASP C 1 154 ? -40.354 40.851 14.417 1.00 16.61 1475 ASP C N 1
ATOM 3815 C CA . ASP C 1 154 ? -40.639 41.588 13.189 1.00 22.49 1475 ASP C CA 1
ATOM 3816 C C . ASP C 1 154 ? -39.764 42.834 13.047 1.00 24.55 1475 ASP C C 1
ATOM 3817 O O . ASP C 1 154 ? -40.164 43.796 12.391 1.00 28.08 1475 ASP C O 1
ATOM 3822 N N . GLY C 1 155 ? -38.556 42.834 13.655 1.00 21.82 1476 GLY C N 1
ATOM 3823 C CA . GLY C 1 155 ? -37.671 43.976 13.541 1.00 24.16 1476 GLY C CA 1
ATOM 3824 C C . GLY C 1 155 ? -36.954 44.063 12.194 1.00 23.13 1476 GLY C C 1
ATOM 3825 O O . GLY C 1 155 ? -36.809 43.089 11.451 1.00 27.65 1476 GLY C O 1
ATOM 3826 N N . ASP C 1 156 ? -36.510 45.275 11.871 1.00 19.20 1477 ASP C N 1
ATOM 3827 C CA . ASP C 1 156 ? -35.671 45.557 10.710 1.00 21.95 1477 ASP C CA 1
ATOM 3828 C C . ASP C 1 156 ? -34.455 46.321 11.198 1.00 20.38 1477 ASP C C 1
ATOM 3829 O O . ASP C 1 156 ? -34.385 46.713 12.366 1.00 19.11 1477 ASP C O 1
ATOM 3834 N N . ASN C 1 157 ? -33.489 46.532 10.304 1.00 21.98 1478 ASN C N 1
ATOM 3835 C CA . ASN C 1 157 ? -32.311 47.304 10.679 1.00 22.05 1478 ASN C CA 1
ATOM 3836 C C . ASN C 1 157 ? -32.762 48.661 11.212 1.00 20.42 1478 ASN C C 1
ATOM 3837 O O . ASN C 1 157 ? -33.505 49.373 10.520 1.00 21.79 1478 ASN C O 1
ATOM 3842 N N . PRO C 1 158 ? -32.416 49.015 12.448 1.00 18.36 1479 PRO C N 1
ATOM 3843 C CA . PRO C 1 158 ? -32.721 50.378 12.920 1.00 13.29 1479 PRO C CA 1
ATOM 3844 C C . PRO C 1 158 ? -32.232 51.442 11.960 1.00 16.59 1479 PRO C C 1
ATOM 3845 O O . PRO C 1 158 ? -32.953 52.406 11.688 1.00 18.50 1479 PRO C O 1
ATOM 3849 N N . ILE C 1 159 ? -31.038 51.278 11.398 1.00 17.09 1480 ILE C N 1
ATOM 3850 C CA . ILE C 1 159 ? -30.568 52.158 10.334 1.00 19.85 1480 ILE C CA 1
ATOM 3851 C C . ILE C 1 159 ? -30.944 51.507 9.011 1.00 22.59 1480 ILE C C 1
ATOM 3852 O O . ILE C 1 159 ? -30.351 50.501 8.613 1.00 19.81 1480 ILE C O 1
ATOM 3857 N N . SER C 1 160 ? -31.930 52.078 8.323 1.00 19.51 1481 SER C N 1
ATOM 3858 C CA . SER C 1 160 ? -32.472 51.388 7.170 1.00 18.94 1481 SER C CA 1
ATOM 3859 C C . SER C 1 160 ? -31.533 51.397 5.969 1.00 19.06 1481 SER C C 1
ATOM 3860 O O . SER C 1 160 ? -31.813 50.702 4.988 1.00 22.95 1481 SER C O 1
ATOM 3863 N N . ILE C 1 161 ? -30.410 52.116 6.021 1.00 18.57 1482 ILE C N 1
ATOM 3864 C CA . ILE C 1 161 ? -29.459 52.049 4.914 1.00 19.55 1482 ILE C CA 1
ATOM 3865 C C . ILE C 1 161 ? -28.793 50.680 4.785 1.00 19.07 1482 ILE C C 1
ATOM 3866 O O . ILE C 1 161 ? -28.215 50.367 3.740 1.00 22.66 1482 ILE C O 1
ATOM 3871 N N . TYR C 1 162 ? -28.891 49.842 5.810 1.00 18.64 1483 TYR C N 1
ATOM 3872 C CA . TYR C 1 162 ? -28.419 48.466 5.755 1.00 21.78 1483 TYR C CA 1
ATOM 3873 C C . TYR C 1 162 ? -29.360 47.523 5.013 1.00 21.69 1483 TYR C C 1
ATOM 3874 O O . TYR C 1 162 ? -28.904 46.473 4.549 1.00 21.01 1483 TYR C O 1
ATOM 3883 N N . ASN C 1 163 ? -30.645 47.870 4.889 1.00 20.30 1484 ASN C N 1
ATOM 3884 C CA . ASN C 1 163 ? -31.654 46.928 4.391 1.00 27.92 1484 ASN C CA 1
ATOM 3885 C C . ASN C 1 163 ? -31.274 46.175 3.115 1.00 25.73 1484 ASN C C 1
ATOM 3886 O O . ASN C 1 163 ? -31.477 44.951 3.076 1.00 21.10 1484 ASN C O 1
ATOM 3891 N N . PRO C 1 164 ? -30.764 46.811 2.046 1.00 19.97 1485 PRO C N 1
ATOM 3892 C CA . PRO C 1 164 ? -30.339 46.011 0.882 1.00 17.58 1485 PRO C CA 1
ATOM 3893 C C . PRO C 1 164 ? -29.131 45.146 1.171 1.00 19.62 1485 PRO C C 1
ATOM 3894 O O . PRO C 1 164 ? -28.990 44.091 0.545 1.00 22.26 1485 PRO C O 1
ATOM 3898 N N . ILE C 1 165 ? -28.271 45.547 2.110 1.00 17.04 1486 ILE C N 1
ATOM 3899 C CA . ILE C 1 165 ? -27.159 44.695 2.536 1.00 20.76 1486 ILE C CA 1
ATOM 3900 C C . ILE C 1 165 ? -27.679 43.416 3.195 1.00 24.99 1486 ILE C C 1
ATOM 3901 O O . ILE C 1 165 ? -27.215 42.307 2.886 1.00 21.54 1486 ILE C O 1
ATOM 3906 N N . SER C 1 166 ? -28.642 43.556 4.125 1.00 26.18 1487 SER C N 1
ATOM 3907 C CA . SER C 1 166 ? -29.276 42.398 4.763 1.00 25.91 1487 SER C CA 1
ATOM 3908 C C . SER C 1 166 ? -30.018 41.546 3.738 1.00 22.57 1487 SER C C 1
ATOM 3909 O O . SER C 1 166 ? -29.821 40.325 3.659 1.00 19.13 1487 SER C O 1
ATOM 3912 N N . LYS C 1 167 ? -30.862 42.188 2.934 1.00 20.75 1488 LYS C N 1
ATOM 3913 C CA . LYS C 1 167 ? -31.576 41.502 1.859 1.00 25.54 1488 LYS C CA 1
ATOM 3914 C C . LYS C 1 167 ? -30.616 40.798 0.887 1.00 24.56 1488 LYS C C 1
ATOM 3915 O O . LYS C 1 167 ? -30.849 39.649 0.491 1.00 17.62 1488 LYS C O 1
ATOM 3921 N N . GLU C 1 168 ? -29.528 41.467 0.484 1.00 22.21 1489 GLU C N 1
ATOM 3922 C CA . GLU C 1 168 ? -28.588 40.817 -0.434 1.00 23.00 1489 GLU C CA 1
ATOM 3923 C C . GLU C 1 168 ? -27.855 39.647 0.226 1.00 29.46 1489 GLU C C 1
ATOM 3924 O O . GLU C 1 168 ? -27.482 38.676 -0.450 1.00 27.19 1489 GLU C O 1
ATOM 3930 N N . PHE C 1 169 ? -27.626 39.724 1.537 1.00 23.73 1490 PHE C N 1
ATOM 3931 C CA . PHE C 1 169 ? -27.004 38.608 2.228 1.00 21.58 1490 PHE C CA 1
ATOM 3932 C C . PHE C 1 169 ? -27.934 37.398 2.262 1.00 24.45 1490 PHE C C 1
ATOM 3933 O O . PHE C 1 169 ? -27.522 36.272 1.959 1.00 20.59 1490 PHE C O 1
ATOM 3941 N N . LYS C 1 170 ? -29.200 37.617 2.626 1.00 20.04 1491 LYS C N 1
ATOM 3942 C CA . LYS C 1 170 ? -30.157 36.524 2.664 1.00 18.59 1491 LYS C CA 1
ATOM 3943 C C . LYS C 1 170 ? -30.360 35.931 1.280 1.00 23.08 1491 LYS C C 1
ATOM 3944 O O . LYS C 1 170 ? -30.473 34.711 1.123 1.00 25.83 1491 LYS C O 1
ATOM 3950 N N . SER C 1 171 ? -30.414 36.787 0.265 1.00 28.66 1492 SER C N 1
ATOM 3951 C CA . SER C 1 171 ? -30.564 36.333 -1.111 1.00 27.69 1492 SER C CA 1
ATOM 3952 C C . SER C 1 171 ? -29.475 35.331 -1.472 1.00 29.41 1492 SER C C 1
ATOM 3953 O O . SER C 1 171 ? -29.756 34.208 -1.910 1.00 30.51 1492 SER C O 1
ATOM 3956 N N . LYS C 1 172 ? -28.214 35.715 -1.267 1.00 31.37 1493 LYS C N 1
ATOM 3957 C CA . LYS C 1 172 ? -27.118 34.782 -1.500 1.00 30.22 1493 LYS C CA 1
ATOM 3958 C C . LYS C 1 172 ? -27.213 33.576 -0.560 1.00 37.70 1493 LYS C C 1
ATOM 3959 O O . LYS C 1 172 ? -27.344 32.437 -1.019 1.00 40.34 1493 LYS C O 1
ATOM 3965 N N . PHE C 1 173 ? -27.190 33.812 0.760 1.00 30.69 1494 PHE C N 1
ATOM 3966 C CA . PHE C 1 173 ? -27.311 32.772 1.789 1.00 28.28 1494 PHE C CA 1
ATOM 3967 C C . PHE C 1 173 ? -28.204 31.584 1.420 1.00 35.15 1494 PHE C C 1
ATOM 3968 O O . PHE C 1 173 ? -27.863 30.432 1.724 1.00 35.48 1494 PHE C O 1
ATOM 3976 N N . SER C 1 174 ? -29.353 31.852 0.788 1.00 29.05 1495 SER C N 1
ATOM 3977 C CA . SER C 1 174 ? -30.313 30.800 0.466 1.00 39.16 1495 SER C CA 1
ATOM 3978 C C . SER C 1 174 ? -30.024 30.099 -0.856 1.00 43.66 1495 SER C C 1
ATOM 3979 O O . SER C 1 174 ? -30.453 28.951 -1.034 1.00 45.31 1495 SER C O 1
ATOM 3982 N N . THR C 1 175 ? -29.343 30.768 -1.792 1.00 31.51 1496 THR C N 1
ATOM 3983 C CA . THR C 1 175 ? -28.782 30.067 -2.941 1.00 36.69 1496 THR C CA 1
ATOM 3984 C C . THR C 1 175 ? -27.729 29.063 -2.492 1.00 44.28 1496 THR C C 1
ATOM 3985 O O . THR C 1 175 ? -27.687 27.927 -2.981 1.00 48.67 1496 THR C O 1
ATOM 3989 N N . LEU C 1 176 ? -26.871 29.468 -1.556 1.00 42.34 1497 LEU C N 1
ATOM 3990 C CA . LEU C 1 176 ? -25.762 28.659 -1.076 1.00 40.80 1497 LEU C CA 1
ATOM 3991 C C . LEU C 1 176 ? -26.194 27.598 -0.070 1.00 41.26 1497 LEU C C 1
ATOM 3992 O O . LEU C 1 176 ? -25.336 27.011 0.595 1.00 39.54 1497 LEU C O 1
ATOM 3997 N N . SER C 1 177 ? -27.486 27.305 0.023 1.00 38.67 1498 SER C N 1
ATOM 3998 C CA . SER C 1 177 ? -27.947 26.197 0.843 1.00 45.26 1498 SER C CA 1
ATOM 3999 C C . SER C 1 177 ? -28.955 25.330 0.081 1.00 51.32 1498 SER C C 1
ATOM 4000 O O . SER C 1 177 ? -30.158 25.608 0.066 1.00 56.11 1498 SER C O 1
ATOM 4003 N N . LYS D 1 13 ? -52.099 43.133 14.351 1.00 26.68 1334 LYS D N 1
ATOM 4004 C CA . LYS D 1 13 ? -52.316 41.694 14.506 1.00 28.62 1334 LYS D CA 1
ATOM 4005 C C . LYS D 1 13 ? -51.044 41.029 14.983 1.00 30.26 1334 LYS D C 1
ATOM 4006 O O . LYS D 1 13 ? -51.080 40.269 15.948 1.00 29.36 1334 LYS D O 1
ATOM 4012 N N . ASN D 1 14 ? -49.920 41.298 14.309 1.00 33.05 1335 ASN D N 1
ATOM 4013 C CA . ASN D 1 14 ? -48.639 40.748 14.760 1.00 37.76 1335 ASN D CA 1
ATOM 4014 C C . ASN D 1 14 ? -48.375 41.096 16.217 1.00 33.70 1335 ASN D C 1
ATOM 4015 O O . ASN D 1 14 ? -48.010 40.234 17.027 1.00 28.05 1335 ASN D O 1
ATOM 4020 N N . LEU D 1 15 ? -48.523 42.376 16.559 1.00 25.50 1336 LEU D N 1
ATOM 4021 C CA . LEU D 1 15 ? -48.109 42.811 17.879 1.00 23.59 1336 LEU D CA 1
ATOM 4022 C C . LEU D 1 15 ? -48.920 42.123 18.963 1.00 19.74 1336 LEU D C 1
ATOM 4023 O O . LEU D 1 15 ? -48.362 41.710 19.986 1.00 24.80 1336 LEU D O 1
ATOM 4028 N N . LYS D 1 16 ? -50.230 41.960 18.746 1.00 19.81 1337 LYS D N 1
ATOM 4029 C CA . LYS D 1 16 ? -51.078 41.310 19.751 1.00 24.10 1337 LYS D CA 1
ATOM 4030 C C . LYS D 1 16 ? -50.608 39.887 20.039 1.00 21.32 1337 LYS D C 1
ATOM 4031 O O . LYS D 1 16 ? -50.462 39.493 21.200 1.00 20.90 1337 LYS D O 1
ATOM 4037 N N . GLU D 1 17 ? -50.364 39.099 18.988 1.00 24.57 1338 GLU D N 1
ATOM 4038 C CA . GLU D 1 17 ? -49.812 37.764 19.178 1.00 25.35 1338 GLU D CA 1
ATOM 4039 C C . GLU D 1 17 ? -48.406 37.822 19.782 1.00 27.52 1338 GLU D C 1
ATOM 4040 O O . GLU D 1 17 ? -48.032 36.943 20.575 1.00 27.06 1338 GLU D O 1
ATOM 4046 N N . ALA D 1 18 ? -47.627 38.856 19.444 1.00 21.07 1339 ALA D N 1
ATOM 4047 C CA . ALA D 1 18 ? -46.300 39.007 20.032 1.00 22.78 1339 ALA D CA 1
ATOM 4048 C C . ALA D 1 18 ? -46.400 39.173 21.539 1.00 22.76 1339 ALA D C 1
ATOM 4049 O O . ALA D 1 18 ? -45.659 38.536 22.297 1.00 23.03 1339 ALA D O 1
ATOM 4051 N N . VAL D 1 19 ? -47.328 40.021 21.988 1.00 19.91 1340 VAL D N 1
ATOM 4052 C CA . VAL D 1 19 ? -47.501 40.290 23.411 1.00 18.27 1340 VAL D CA 1
ATOM 4053 C C . VAL D 1 19 ? -48.052 39.069 24.134 1.00 21.91 1340 VAL D C 1
ATOM 4054 O O . VAL D 1 19 ? -47.631 38.740 25.252 1.00 23.84 1340 VAL D O 1
ATOM 4058 N N . TYR D 1 20 ? -49.027 38.398 23.521 1.00 22.95 1341 TYR D N 1
ATOM 4059 C CA . TYR D 1 20 ? -49.569 37.174 24.090 1.00 23.93 1341 TYR D CA 1
ATOM 4060 C C . TYR D 1 20 ? -48.469 36.136 24.297 1.00 19.96 1341 TYR D C 1
ATOM 4061 O O . TYR D 1 20 ? -48.375 35.517 25.361 1.00 21.09 1341 TYR D O 1
ATOM 4070 N N . ASP D 1 21 ? -47.588 35.981 23.314 1.00 23.45 1342 ASP D N 1
ATOM 4071 C CA . ASP D 1 21 ? -46.527 34.982 23.419 1.00 27.73 1342 ASP D CA 1
ATOM 4072 C C . ASP D 1 21 ? -45.532 35.303 24.529 1.00 25.79 1342 ASP D C 1
ATOM 4073 O O . ASP D 1 21 ? -45.020 34.392 25.195 1.00 18.52 1342 ASP D O 1
ATOM 4078 N N . ILE D 1 22 ? -45.251 36.590 24.741 1.00 24.51 1343 ILE D N 1
ATOM 4079 C CA . ILE D 1 22 ? -44.313 37.008 25.778 1.00 19.02 1343 ILE D CA 1
ATOM 4080 C C . ILE D 1 22 ? -44.881 36.748 27.164 1.00 23.88 1343 ILE D C 1
ATOM 4081 O O . ILE D 1 22 ? -44.124 36.522 28.119 1.00 25.40 1343 ILE D O 1
ATOM 4086 N N . CYS D 1 23 ? -46.220 36.736 27.295 1.00 22.71 1344 CYS D N 1
ATOM 4087 C CA . CYS D 1 23 ? -46.906 36.604 28.582 1.00 25.11 1344 CYS D CA 1
ATOM 4088 C C . CYS D 1 23 ? -47.302 35.175 28.924 1.00 24.69 1344 CYS D C 1
ATOM 4089 O O . CYS D 1 23 ? -47.706 34.922 30.064 1.00 24.30 1344 CYS D O 1
ATOM 4092 N N . CYS D 1 24 ? -47.137 34.253 27.975 1.00 22.32 1345 CYS D N 1
ATOM 4093 C CA . CYS D 1 24 ? -47.669 32.897 28.071 1.00 27.27 1345 CYS D CA 1
ATOM 4094 C C . CYS D 1 24 ? -47.199 32.171 29.331 1.00 27.35 1345 CYS D C 1
ATOM 4095 O O . CYS D 1 24 ? -47.966 31.428 29.954 1.00 20.62 1345 CYS D O 1
ATOM 4098 N N . ASN D 1 25 ? -45.936 32.346 29.701 1.00 22.94 1346 ASN D N 1
ATOM 4099 C CA . ASN D 1 25 ? -45.325 31.625 30.809 1.00 22.83 1346 ASN D CA 1
ATOM 4100 C C . ASN D 1 25 ? -45.362 32.388 32.135 1.00 27.67 1346 ASN D C 1
ATOM 4101 O O . ASN D 1 25 ? -44.704 31.963 33.099 1.00 25.34 1346 ASN D O 1
ATOM 4106 N N . GLY D 1 26 ? -46.099 33.500 32.208 1.00 20.73 1347 GLY D N 1
ATOM 4107 C CA . GLY D 1 26 ? -46.179 34.255 33.446 1.00 21.52 1347 GLY D CA 1
ATOM 4108 C C . GLY D 1 26 ? -44.924 35.015 33.805 1.00 24.63 1347 GLY D C 1
ATOM 4109 O O . GLY D 1 26 ? -44.779 35.451 34.958 1.00 19.57 1347 GLY D O 1
ATOM 4110 N N . LEU D 1 27 ? -44.011 35.176 32.846 1.00 23.52 1348 LEU D N 1
ATOM 4111 C CA . LEU D 1 27 ? -42.749 35.874 33.038 1.00 21.80 1348 LEU D CA 1
ATOM 4112 C C . LEU D 1 27 ? -42.590 36.904 31.932 1.00 20.84 1348 LEU D C 1
ATOM 4113 O O . LEU D 1 27 ? -42.743 36.577 30.751 1.00 25.33 1348 LEU D O 1
ATOM 4118 N N . SER D 1 28 ? -42.292 38.149 32.320 1.00 25.81 1349 SER D N 1
ATOM 4119 C CA . SER D 1 28 ? -42.019 39.231 31.378 1.00 21.38 1349 SER D CA 1
ATOM 4120 C C . SER D 1 28 ? -40.707 39.941 31.659 1.00 18.66 1349 SER D C 1
ATOM 4121 O O . SER D 1 28 ? -40.365 40.883 30.934 1.00 17.39 1349 SER D O 1
ATOM 4124 N N . ASN D 1 29 ? -39.976 39.532 32.696 1.00 20.83 1350 ASN D N 1
ATOM 4125 C CA . ASN D 1 29 ? -38.712 40.168 33.059 1.00 19.11 1350 ASN D CA 1
ATOM 4126 C C . ASN D 1 29 ? -37.637 39.993 31.992 1.00 22.65 1350 ASN D C 1
ATOM 4127 O O . ASN D 1 29 ? -36.567 40.596 32.123 1.00 23.68 1350 ASN D O 1
ATOM 4132 N N . ASN D 1 30 ? -37.882 39.172 30.965 1.00 22.77 1351 ASN D N 1
ATOM 4133 C CA . ASN D 1 30 ? -36.970 39.009 29.839 1.00 21.56 1351 ASN D CA 1
ATOM 4134 C C . ASN D 1 30 ? -37.527 39.644 28.576 1.00 24.64 1351 ASN D C 1
ATOM 4135 O O . ASN D 1 30 ? -37.167 39.244 27.461 1.00 21.21 1351 ASN D O 1
ATOM 4140 N N . ALA D 1 31 ? -38.450 40.580 28.726 1.00 21.59 1352 ALA D N 1
ATOM 4141 C CA . ALA D 1 31 ? -39.067 41.202 27.576 1.00 19.96 1352 ALA D CA 1
ATOM 4142 C C . ALA D 1 31 ? -38.786 42.685 27.646 1.00 20.57 1352 ALA D C 1
ATOM 4143 O O . ALA D 1 31 ? -38.507 43.239 28.715 1.00 20.53 1352 ALA D O 1
ATOM 4145 N N . ALA D 1 32 ? -38.851 43.319 26.486 1.00 17.34 1353 ALA D N 1
ATOM 4146 C CA . ALA D 1 32 ? -38.756 44.760 26.445 1.00 18.04 1353 ALA D CA 1
ATOM 4147 C C . ALA D 1 32 ? -39.590 45.250 25.281 1.00 20.23 1353 ALA D C 1
ATOM 4148 O O . ALA D 1 32 ? -39.912 44.506 24.348 1.00 19.74 1353 ALA D O 1
ATOM 4150 N N . ILE D 1 33 ? -39.968 46.513 25.393 1.00 22.84 1354 ILE D N 1
ATOM 4151 C CA . ILE D 1 33 ? -40.630 47.270 24.349 1.00 19.96 1354 ILE D CA 1
ATOM 4152 C C . ILE D 1 33 ? -39.606 48.251 23.800 1.00 19.81 1354 ILE D C 1
ATOM 4153 O O . ILE D 1 33 ? -39.071 49.086 24.542 1.00 21.55 1354 ILE D O 1
ATOM 4158 N N . ILE D 1 34 ? -39.323 48.156 22.512 1.00 20.47 1355 ILE D N 1
ATOM 4159 C CA . ILE D 1 34 ? -38.410 49.083 21.859 1.00 21.52 1355 ILE D CA 1
ATOM 4160 C C . ILE D 1 34 ? -39.206 49.978 20.921 1.00 22.61 1355 ILE D C 1
ATOM 4161 O O . ILE D 1 34 ? -40.111 49.526 20.209 1.00 21.53 1355 ILE D O 1
ATOM 4174 N N . TYR D 1 36 ? -38.741 53.290 18.056 1.00 26.84 1357 TYR D N 1
ATOM 4175 C CA . TYR D 1 36 ? -37.915 54.151 17.234 1.00 25.75 1357 TYR D CA 1
ATOM 4176 C C . TYR D 1 36 ? -38.792 55.296 16.765 1.00 24.84 1357 TYR D C 1
ATOM 4177 O O . TYR D 1 36 ? -39.907 55.067 16.286 1.00 27.81 1357 TYR D O 1
ATOM 4186 N N . PHE D 1 37 ? -38.315 56.522 16.938 1.00 23.77 1358 PHE D N 1
ATOM 4187 C CA . PHE D 1 37 ? -39.088 57.661 16.483 1.00 31.20 1358 PHE D CA 1
ATOM 4188 C C . PHE D 1 37 ? -38.181 58.685 15.819 1.00 32.81 1358 PHE D C 1
ATOM 4189 O O . PHE D 1 37 ? -36.975 58.753 16.084 1.00 29.13 1358 PHE D O 1
ATOM 4197 N N . THR D 1 38 ? -38.784 59.479 14.938 1.00 32.43 1359 THR D N 1
ATOM 4198 C CA . THR D 1 38 ? -38.034 60.450 14.150 1.00 37.65 1359 THR D CA 1
ATOM 4199 C C . THR D 1 38 ? -37.683 61.671 14.997 1.00 37.32 1359 THR D C 1
ATOM 4200 O O . THR D 1 38 ? -37.782 61.682 16.229 1.00 38.66 1359 THR D O 1
ATOM 4204 N N . ARG D 1 39 ? -37.274 62.729 14.311 1.00 38.10 1360 ARG D N 1
ATOM 4205 C CA . ARG D 1 39 ? -36.509 63.797 14.933 1.00 42.77 1360 ARG D CA 1
ATOM 4206 C C . ARG D 1 39 ? -37.352 65.014 15.299 1.00 36.27 1360 ARG D C 1
ATOM 4207 O O . ARG D 1 39 ? -36.962 65.738 16.218 1.00 35.26 1360 ARG D O 1
ATOM 4215 N N . SER D 1 40 ? -38.518 65.211 14.661 1.00 30.38 1361 SER D N 1
ATOM 4216 C CA . SER D 1 40 ? -39.368 66.368 14.940 1.00 33.20 1361 SER D CA 1
ATOM 4217 C C . SER D 1 40 ? -39.426 66.696 16.424 1.00 38.05 1361 SER D C 1
ATOM 4218 O O . SER D 1 40 ? -39.408 65.804 17.284 1.00 35.25 1361 SER D O 1
ATOM 4221 N N . LYS D 1 41 ? -39.484 67.988 16.731 1.00 45.06 1362 LYS D N 1
ATOM 4222 C CA . LYS D 1 41 ? -39.494 68.415 18.119 1.00 35.79 1362 LYS D CA 1
ATOM 4223 C C . LYS D 1 41 ? -40.825 68.127 18.797 1.00 34.64 1362 LYS D C 1
ATOM 4224 O O . LYS D 1 41 ? -40.845 67.818 19.994 1.00 43.91 1362 LYS D O 1
ATOM 4230 N N . LYS D 1 42 ? -41.943 68.186 18.083 1.00 26.97 1363 LYS D N 1
ATOM 4231 C CA . LYS D 1 42 ? -43.175 67.787 18.740 1.00 33.11 1363 LYS D CA 1
ATOM 4232 C C . LYS D 1 42 ? -43.467 66.306 18.573 1.00 36.07 1363 LYS D C 1
ATOM 4233 O O . LYS D 1 42 ? -44.512 65.840 19.039 1.00 33.73 1363 LYS D O 1
ATOM 4239 N N . VAL D 1 43 ? -42.560 65.556 17.936 1.00 35.18 1364 VAL D N 1
ATOM 4240 C CA . VAL D 1 43 ? -42.527 64.119 18.155 1.00 27.03 1364 VAL D CA 1
ATOM 4241 C C . VAL D 1 43 ? -41.879 63.829 19.491 1.00 28.54 1364 VAL D C 1
ATOM 4242 O O . VAL D 1 43 ? -42.352 62.976 20.250 1.00 35.20 1364 VAL D O 1
ATOM 4246 N N . ALA D 1 44 ? -40.811 64.563 19.813 1.00 30.87 1365 ALA D N 1
ATOM 4247 C CA . ALA D 1 44 ? -40.216 64.474 21.143 1.00 28.31 1365 ALA D CA 1
ATOM 4248 C C . ALA D 1 44 ? -41.227 64.841 22.215 1.00 34.77 1365 ALA D C 1
ATOM 4249 O O . ALA D 1 44 ? -41.250 64.235 23.289 1.00 42.28 1365 ALA D O 1
ATOM 4251 N N . GLN D 1 45 ? -42.061 65.846 21.949 1.00 32.24 1366 GLN D N 1
ATOM 4252 C CA . GLN D 1 45 ? -43.086 66.207 22.917 1.00 34.00 1366 GLN D CA 1
ATOM 4253 C C . GLN D 1 45 ? -44.102 65.093 23.057 1.00 31.01 1366 GLN D C 1
ATOM 4254 O O . GLN D 1 45 ? -44.542 64.779 24.168 1.00 29.76 1366 GLN D O 1
ATOM 4260 N N . ILE D 1 46 ? -44.466 64.467 21.941 1.00 30.34 1367 ILE D N 1
ATOM 4261 C CA . ILE D 1 46 ? -45.292 63.272 22.009 1.00 31.42 1367 ILE D CA 1
ATOM 4262 C C . ILE D 1 46 ? -44.603 62.179 22.820 1.00 34.67 1367 ILE D C 1
ATOM 4263 O O . ILE D 1 46 ? -45.265 61.364 23.472 1.00 33.10 1367 ILE D O 1
ATOM 4268 N N . ILE D 1 47 ? -43.277 62.144 22.817 1.00 30.69 1368 ILE D N 1
ATOM 4269 C CA . ILE D 1 47 ? -42.582 61.142 23.615 1.00 34.44 1368 ILE D CA 1
ATOM 4270 C C . ILE D 1 47 ? -42.715 61.447 25.107 1.00 41.69 1368 ILE D C 1
ATOM 4271 O O . ILE D 1 47 ? -42.940 60.543 25.926 1.00 44.78 1368 ILE D O 1
ATOM 4276 N N . LYS D 1 48 ? -42.608 62.726 25.474 1.00 39.47 1369 LYS D N 1
ATOM 4277 C CA . LYS D 1 48 ? -42.578 63.123 26.884 1.00 38.65 1369 LYS D CA 1
ATOM 4278 C C . LYS D 1 48 ? -43.881 62.791 27.610 1.00 38.29 1369 LYS D C 1
ATOM 4279 O O . LYS D 1 48 ? -43.867 62.285 28.738 1.00 33.30 1369 LYS D O 1
ATOM 4285 N N . ILE D 1 49 ? -45.020 63.088 26.990 1.00 39.96 1370 ILE D N 1
ATOM 4286 C CA . ILE D 1 49 ? -46.328 62.889 27.615 1.00 45.55 1370 ILE D CA 1
ATOM 4287 C C . ILE D 1 49 ? -46.486 61.412 27.980 1.00 36.82 1370 ILE D C 1
ATOM 4288 O O . ILE D 1 49 ? -47.304 61.020 28.824 1.00 34.88 1370 ILE D O 1
ATOM 4301 N N . GLN D 1 51 ? -43.816 58.991 28.414 1.00 31.58 1372 GLN D N 1
ATOM 4302 C CA . GLN D 1 51 ? -43.031 58.659 29.594 1.00 33.80 1372 GLN D CA 1
ATOM 4303 C C . GLN D 1 51 ? -43.848 58.915 30.852 1.00 30.61 1372 GLN D C 1
ATOM 4304 O O . GLN D 1 51 ? -43.979 58.026 31.700 1.00 30.93 1372 GLN D O 1
ATOM 4310 N N . LYS D 1 52 ? -44.438 60.118 30.970 1.00 28.74 1373 LYS D N 1
ATOM 4311 C CA . LYS D 1 52 ? -45.294 60.416 32.119 1.00 29.01 1373 LYS D CA 1
ATOM 4312 C C . LYS D 1 52 ? -46.409 59.382 32.255 1.00 26.22 1373 LYS D C 1
ATOM 4313 O O . LYS D 1 52 ? -46.635 58.844 33.342 1.00 28.67 1373 LYS D O 1
ATOM 4319 N N . GLU D 1 53 ? -47.085 59.053 31.152 1.00 22.85 1374 GLU D N 1
ATOM 4320 C CA . GLU D 1 53 ? -48.167 58.078 31.229 1.00 29.76 1374 GLU D CA 1
ATOM 4321 C C . GLU D 1 53 ? -47.659 56.658 31.516 1.00 34.89 1374 GLU D C 1
ATOM 4322 O O . GLU D 1 53 ? -48.341 55.884 32.200 1.00 30.47 1374 GLU D O 1
ATOM 4328 N N . LEU D 1 54 ? -46.479 56.287 31.016 1.00 27.13 1375 LEU D N 1
ATOM 4329 C CA . LEU D 1 54 ? -45.908 55.011 31.426 1.00 26.08 1375 LEU D CA 1
ATOM 4330 C C . LEU D 1 54 ? -45.509 55.033 32.899 1.00 31.66 1375 LEU D C 1
ATOM 4331 O O . LEU D 1 54 ? -45.666 54.027 33.609 1.00 29.02 1375 LEU D O 1
ATOM 4344 N N . ILE D 1 56 ? -46.695 56.591 35.589 1.00 25.32 1377 ILE D N 1
ATOM 4345 C CA . ILE D 1 56 ? -47.672 56.597 36.680 1.00 27.38 1377 ILE D CA 1
ATOM 4346 C C . ILE D 1 56 ? -48.108 55.194 37.058 1.00 27.29 1377 ILE D C 1
ATOM 4347 O O . ILE D 1 56 ? -48.917 55.026 37.982 1.00 25.12 1377 ILE D O 1
ATOM 4352 N N . ARG D 1 57 ? -47.597 54.188 36.377 1.00 25.07 1378 ARG D N 1
ATOM 4353 C CA . ARG D 1 57 ? -47.872 52.783 36.591 1.00 21.41 1378 ARG D CA 1
ATOM 4354 C C . ARG D 1 57 ? -46.779 52.177 37.442 1.00 23.36 1378 ARG D C 1
ATOM 4355 O O . ARG D 1 57 ? -45.620 52.558 37.311 1.00 24.89 1378 ARG D O 1
ATOM 4363 N N . PRO D 1 58 ? -47.120 51.259 38.336 1.00 24.30 1379 PRO D N 1
ATOM 4364 C CA . PRO D 1 58 ? -46.090 50.513 39.060 1.00 18.74 1379 PRO D CA 1
ATOM 4365 C C . PRO D 1 58 ? -45.215 49.702 38.113 1.00 23.38 1379 PRO D C 1
ATOM 4366 O O . PRO D 1 58 ? -45.572 49.452 36.954 1.00 25.74 1379 PRO D O 1
ATOM 4370 N N . ASN D 1 59 ? -44.061 49.270 38.630 1.00 17.92 1380 ASN D N 1
ATOM 4371 C CA . ASN D 1 59 ? -43.288 48.167 38.050 1.00 19.84 1380 ASN D CA 1
ATOM 4372 C C . ASN D 1 59 ? -42.717 48.467 36.652 1.00 19.84 1380 ASN D C 1
ATOM 4373 O O . ASN D 1 59 ? -42.315 47.540 35.929 1.00 14.67 1380 ASN D O 1
ATOM 4378 N N . ILE D 1 60 ? -42.679 49.724 36.220 1.00 20.43 1381 ILE D N 1
ATOM 4379 C CA . ILE D 1 60 ? -42.271 50.052 34.858 1.00 19.08 1381 ILE D CA 1
ATOM 4380 C C . ILE D 1 60 ? -40.911 50.726 34.859 1.00 17.17 1381 ILE D C 1
ATOM 4381 O O . ILE D 1 60 ? -40.635 51.609 35.678 1.00 20.67 1381 ILE D O 1
ATOM 4386 N N . THR D 1 61 ? -40.074 50.319 33.917 1.00 22.81 1382 THR D N 1
ATOM 4387 C CA . THR D 1 61 ? -38.796 50.948 33.640 1.00 17.28 1382 THR D CA 1
ATOM 4388 C C . THR D 1 61 ? -38.817 51.555 32.236 1.00 16.21 1382 THR D C 1
ATOM 4389 O O . THR D 1 61 ? -39.244 50.899 31.284 1.00 17.61 1382 THR D O 1
ATOM 4393 N N . VAL D 1 62 ? -38.396 52.814 32.116 1.00 21.27 1383 VAL D N 1
ATOM 4394 C CA . VAL D 1 62 ? -38.299 53.521 30.836 1.00 20.48 1383 VAL D CA 1
ATOM 4395 C C . VAL D 1 62 ? -36.912 54.138 30.711 1.00 20.34 1383 VAL D C 1
ATOM 4396 O O . VAL D 1 62 ? -36.412 54.762 31.652 1.00 20.53 1383 VAL D O 1
ATOM 4400 N N . SER D 1 63 ? -36.290 53.966 29.551 1.00 19.56 1384 SER D N 1
ATOM 4401 C CA . SER D 1 63 ? -34.998 54.579 29.328 1.00 21.53 1384 SER D CA 1
ATOM 4402 C C . SER D 1 63 ? -35.188 56.049 28.978 1.00 24.16 1384 SER D C 1
ATOM 4403 O O . SER D 1 63 ? -36.297 56.515 28.699 1.00 27.69 1384 SER D O 1
ATOM 4406 N N . GLU D 1 64 ? -34.099 56.798 29.025 1.00 24.52 1385 GLU D N 1
ATOM 4407 C CA . GLU D 1 64 ? -34.121 58.088 28.366 1.00 22.79 1385 GLU D CA 1
ATOM 4408 C C . GLU D 1 64 ? -34.086 57.841 26.873 1.00 23.44 1385 GLU D C 1
ATOM 4409 O O . GLU D 1 64 ? -33.580 56.811 26.416 1.00 18.73 1385 GLU D O 1
ATOM 4415 N N . ALA D 1 65 ? -34.690 58.756 26.116 1.00 19.04 1386 ALA D N 1
ATOM 4416 C CA . ALA D 1 65 ? -34.460 58.777 24.682 1.00 22.17 1386 ALA D CA 1
ATOM 4417 C C . ALA D 1 65 ? -32.961 58.854 24.442 1.00 19.99 1386 ALA D C 1
ATOM 4418 O O . ALA D 1 65 ? -32.258 59.635 25.091 1.00 20.55 1386 ALA D O 1
ATOM 4420 N N . PHE D 1 66 ? -32.464 58.008 23.547 1.00 18.67 1387 PHE D N 1
ATOM 4421 C CA . PHE D 1 66 ? -31.031 57.932 23.323 1.00 21.49 1387 PHE D CA 1
ATOM 4422 C C . PHE D 1 66 ? -30.748 57.771 21.832 1.00 23.58 1387 PHE D C 1
ATOM 4423 O O . PHE D 1 66 ? -31.628 57.420 21.037 1.00 24.95 1387 PHE D O 1
ATOM 4431 N N . LYS D 1 67 ? -29.502 58.041 21.464 1.00 16.89 1388 LYS D N 1
ATOM 4432 C CA . LYS D 1 67 ? -29.098 58.142 20.075 1.00 20.47 1388 LYS D CA 1
ATOM 4433 C C . LYS D 1 67 ? -28.126 57.020 19.709 1.00 21.53 1388 LYS D C 1
ATOM 4434 O O . LYS D 1 67 ? -27.672 56.239 20.557 1.00 18.30 1388 LYS D O 1
ATOM 4448 N N . ASN D 1 69 ? -24.930 55.580 16.553 1.00 19.68 1390 ASN D N 1
ATOM 4449 C CA . ASN D 1 69 ? -24.031 55.742 15.411 1.00 20.12 1390 ASN D CA 1
ATOM 4450 C C . ASN D 1 69 ? -23.861 54.399 14.715 1.00 22.21 1390 ASN D C 1
ATOM 4451 O O . ASN D 1 69 ? -23.969 53.339 15.335 1.00 20.66 1390 ASN D O 1
ATOM 4456 N N . HIS D 1 70 ? -23.588 54.450 13.418 1.00 24.94 1391 HIS D N 1
ATOM 4457 C CA . HIS D 1 70 ? -23.447 53.239 12.630 1.00 23.04 1391 HIS D CA 1
ATOM 4458 C C . HIS D 1 70 ? -22.247 53.358 11.697 1.00 25.24 1391 HIS D C 1
ATOM 4459 O O . HIS D 1 70 ? -21.951 54.439 11.180 1.00 25.93 1391 HIS D O 1
ATOM 4466 N N . ALA D 1 71 ? -21.566 52.234 11.495 1.00 22.47 1392 ALA D N 1
ATOM 4467 C CA . ALA D 1 71 ? -20.402 52.147 10.634 1.00 21.82 1392 ALA D CA 1
ATOM 4468 C C . ALA D 1 71 ? -20.842 52.140 9.184 1.00 18.86 1392 ALA D C 1
ATOM 4469 O O . ALA D 1 71 ? -22.028 51.993 8.889 1.00 25.86 1392 ALA D O 1
ATOM 4471 N N . PRO D 1 72 ? -19.915 52.344 8.250 1.00 21.32 1393 PRO D N 1
ATOM 4472 C CA . PRO D 1 72 ? -20.255 52.243 6.824 1.00 23.95 1393 PRO D CA 1
ATOM 4473 C C . PRO D 1 72 ? -20.791 50.865 6.491 1.00 24.14 1393 PRO D C 1
ATOM 4474 O O . PRO D 1 72 ? -20.498 49.888 7.201 1.00 23.80 1393 PRO D O 1
ATOM 4478 N N . PRO D 1 73 ? -21.587 50.745 5.433 1.00 24.53 1394 PRO D N 1
ATOM 4479 C CA . PRO D 1 73 ? -22.080 49.428 5.014 1.00 25.51 1394 PRO D CA 1
ATOM 4480 C C . PRO D 1 73 ? -21.026 48.632 4.248 1.00 23.21 1394 PRO D C 1
ATOM 4481 O O . PRO D 1 73 ? -19.945 49.120 3.918 1.00 28.60 1394 PRO D O 1
ATOM 4485 N N . LYS D 1 74 ? -21.364 47.366 3.993 1.00 26.55 1395 LYS D N 1
ATOM 4486 C CA . LYS D 1 74 ? -20.541 46.465 3.192 1.00 25.45 1395 LYS D CA 1
ATOM 4487 C C . LYS D 1 74 ? -21.398 45.326 2.642 1.00 23.00 1395 LYS D C 1
ATOM 4488 O O . LYS D 1 74 ? -22.135 44.680 3.393 1.00 23.46 1395 LYS D O 1
ATOM 4494 N N . TYR D 1 75 ? -21.285 45.065 1.342 1.00 24.78 1396 TYR D N 1
ATOM 4495 C CA . TYR D 1 75 ? -21.859 43.861 0.755 1.00 26.33 1396 TYR D CA 1
ATOM 4496 C C . TYR D 1 75 ? -20.850 42.718 0.825 1.00 26.13 1396 TYR D C 1
ATOM 4497 O O . TYR D 1 75 ? -19.654 42.914 0.586 1.00 30.72 1396 TYR D O 1
ATOM 4506 N N . TYR D 1 76 ? -21.341 41.523 1.133 1.00 22.40 1397 TYR D N 1
ATOM 4507 C CA . TYR D 1 76 ? -20.493 40.342 1.202 1.00 27.23 1397 TYR D CA 1
ATOM 4508 C C . TYR D 1 76 ? -20.545 39.555 -0.099 1.00 27.44 1397 TYR D C 1
ATOM 4509 O O . TYR D 1 76 ? -21.612 39.399 -0.699 1.00 26.04 1397 TYR D O 1
ATOM 4518 N N . ASP D 1 77 ? -19.380 39.067 -0.532 1.00 31.11 1398 ASP D N 1
ATOM 4519 C CA . ASP D 1 77 ? -19.283 38.312 -1.776 1.00 40.80 1398 ASP D CA 1
ATOM 4520 C C . ASP D 1 77 ? -19.673 36.833 -1.563 1.00 42.53 1398 ASP D C 1
ATOM 4521 O O . ASP D 1 77 ? -19.783 36.348 -0.432 1.00 33.98 1398 ASP D O 1
ATOM 4526 N N . LYS D 1 78 ? -19.882 36.120 -2.683 1.00 43.19 1399 LYS D N 1
ATOM 4527 C CA . LYS D 1 78 ? -20.292 34.712 -2.616 1.00 38.19 1399 LYS D CA 1
ATOM 4528 C C . LYS D 1 78 ? -19.353 33.860 -1.770 1.00 37.97 1399 LYS D C 1
ATOM 4529 O O . LYS D 1 78 ? -19.796 32.908 -1.120 1.00 36.96 1399 LYS D O 1
ATOM 4535 N N . ASP D 1 79 ? -18.057 34.180 -1.764 1.00 45.96 1400 ASP D N 1
ATOM 4536 C CA . ASP D 1 79 ? -17.074 33.305 -1.126 1.00 40.86 1400 ASP D CA 1
ATOM 4537 C C . ASP D 1 79 ? -17.059 33.465 0.386 1.00 33.73 1400 ASP D C 1
ATOM 4538 O O . ASP D 1 79 ? -16.985 32.463 1.100 1.00 37.61 1400 ASP D O 1
ATOM 4543 N N . GLU D 1 80 ? -17.118 34.702 0.893 1.00 32.56 1401 GLU D N 1
ATOM 4544 C CA . GLU D 1 80 ? -17.222 34.914 2.340 1.00 35.04 1401 GLU D CA 1
ATOM 4545 C C . GLU D 1 80 ? -18.488 34.291 2.929 1.00 28.87 1401 GLU D C 1
ATOM 4546 O O . GLU D 1 80 ? -18.463 33.764 4.049 1.00 26.91 1401 GLU D O 1
ATOM 4552 N N . ILE D 1 81 ? -19.602 34.366 2.204 1.00 23.48 1402 ILE D N 1
ATOM 4553 C CA . ILE D 1 81 ? -20.851 33.785 2.692 1.00 29.41 1402 ILE D CA 1
ATOM 4554 C C . ILE D 1 81 ? -20.751 32.265 2.752 1.00 26.85 1402 ILE D C 1
ATOM 4555 O O . ILE D 1 81 ? -21.143 31.631 3.743 1.00 19.02 1402 ILE D O 1
ATOM 4560 N N . LYS D 1 82 ? -20.205 31.669 1.688 1.00 29.26 1403 LYS D N 1
ATOM 4561 C CA . LYS D 1 82 ? -19.938 30.236 1.648 1.00 28.20 1403 LYS D CA 1
ATOM 4562 C C . LYS D 1 82 ? -19.068 29.781 2.825 1.00 28.13 1403 LYS D C 1
ATOM 4563 O O . LYS D 1 82 ? -19.311 28.713 3.413 1.00 25.70 1403 LYS D O 1
ATOM 4569 N N . ARG D 1 83 ? -18.047 30.567 3.187 1.00 24.83 1404 ARG D N 1
ATOM 4570 C CA . ARG D 1 83 ? -17.159 30.132 4.269 1.00 24.87 1404 ARG D CA 1
ATOM 4571 C C . ARG D 1 83 ? -17.847 30.254 5.622 1.00 25.93 1404 ARG D C 1
ATOM 4572 O O . ARG D 1 83 ? -17.614 29.433 6.521 1.00 27.09 1404 ARG D O 1
ATOM 4580 N N . PHE D 1 84 ? -18.700 31.268 5.781 1.00 20.37 1405 PHE D N 1
ATOM 4581 C CA . PHE D 1 84 ? -19.494 31.393 6.988 1.00 22.98 1405 PHE D CA 1
ATOM 4582 C C . PHE D 1 84 ? -20.497 30.252 7.105 1.00 21.97 1405 PHE D C 1
ATOM 4583 O O . PHE D 1 84 ? -20.744 29.778 8.218 1.00 23.87 1405 PHE D O 1
ATOM 4591 N N . ILE D 1 85 ? -21.066 29.797 5.978 1.00 19.38 1406 ILE D N 1
ATOM 4592 C CA . ILE D 1 85 ? -22.027 28.694 5.997 1.00 22.01 1406 ILE D CA 1
ATOM 4593 C C . ILE D 1 85 ? -21.351 27.384 6.401 1.00 24.40 1406 ILE D C 1
ATOM 4594 O O . ILE D 1 85 ? -21.844 26.658 7.276 1.00 25.39 1406 ILE D O 1
ATOM 4599 N N . GLN D 1 86 ? -20.220 27.056 5.770 1.00 23.25 1407 GLN D N 1
ATOM 4600 C CA . GLN D 1 86 ? -19.466 25.870 6.179 1.00 26.81 1407 GLN D CA 1
ATOM 4601 C C . GLN D 1 86 ? -19.085 25.940 7.653 1.00 23.80 1407 GLN D C 1
ATOM 4602 O O . GLN D 1 86 ? -19.091 24.923 8.351 1.00 24.19 1407 GLN D O 1
ATOM 4608 N N . LEU D 1 87 ? -18.790 27.140 8.156 1.00 24.72 1408 LEU D N 1
ATOM 4609 C CA . LEU D 1 87 ? -18.514 27.295 9.579 1.00 19.90 1408 LEU D CA 1
ATOM 4610 C C . LEU D 1 87 ? -19.740 26.942 10.416 1.00 23.91 1408 LEU D C 1
ATOM 4611 O O . LEU D 1 87 ? -19.671 26.100 11.319 1.00 21.66 1408 LEU D O 1
ATOM 4616 N N . GLN D 1 88 ? -20.890 27.548 10.106 1.00 22.96 1409 GLN D N 1
ATOM 4617 C CA . GLN D 1 88 ? -22.067 27.372 10.955 1.00 23.76 1409 GLN D CA 1
ATOM 4618 C C . GLN D 1 88 ? -22.720 26.001 10.767 1.00 23.58 1409 GLN D C 1
ATOM 4619 O O . GLN D 1 88 ? -23.326 25.487 11.712 1.00 25.35 1409 GLN D O 1
ATOM 4625 N N . LYS D 1 89 ? -22.594 25.379 9.581 1.00 26.81 1410 LYS D N 1
ATOM 4626 C CA . LYS D 1 89 ? -22.989 23.974 9.404 1.00 22.35 1410 LYS D CA 1
ATOM 4627 C C . LYS D 1 89 ? -22.372 23.045 10.445 1.00 24.66 1410 LYS D C 1
ATOM 4628 O O . LYS D 1 89 ? -22.897 21.947 10.671 1.00 25.92 1410 LYS D O 1
ATOM 4634 N N . GLN D 1 90 ? -21.257 23.443 11.063 1.00 24.51 1411 GLN D N 1
ATOM 4635 C CA . GLN D 1 90 ? -20.581 22.642 12.077 1.00 20.02 1411 GLN D CA 1
ATOM 4636 C C . GLN D 1 90 ? -21.016 22.966 13.495 1.00 17.17 1411 GLN D C 1
ATOM 4637 O O . GLN D 1 90 ? -20.515 22.337 14.425 1.00 21.71 1411 GLN D O 1
ATOM 4643 N N . GLY D 1 91 ? -21.893 23.948 13.697 1.00 17.51 1412 GLY D N 1
ATOM 4644 C CA . GLY D 1 91 ? -22.542 24.116 14.973 1.00 19.78 1412 GLY D CA 1
ATOM 4645 C C . GLY D 1 91 ? -22.037 25.243 15.855 1.00 23.96 1412 GLY D C 1
ATOM 4646 O O . GLY D 1 91 ? -21.045 25.924 15.564 1.00 19.25 1412 GLY D O 1
ATOM 4647 N N . PRO D 1 92 ? -22.710 25.420 16.995 1.00 18.09 1413 PRO D N 1
ATOM 4648 C CA . PRO D 1 92 ? -22.493 26.633 17.802 1.00 24.79 1413 PRO D CA 1
ATOM 4649 C C . PRO D 1 92 ? -21.071 26.803 18.312 1.00 28.66 1413 PRO D C 1
ATOM 4650 O O . PRO D 1 92 ? -20.585 27.942 18.414 1.00 23.76 1413 PRO D O 1
ATOM 4654 N N . GLN D 1 93 ? -20.390 25.709 18.657 1.00 29.46 1414 GLN D N 1
ATOM 4655 C CA . GLN D 1 93 ? -19.062 25.863 19.226 1.00 27.79 1414 GLN D CA 1
ATOM 4656 C C . GLN D 1 93 ? -18.023 26.187 18.155 1.00 28.73 1414 GLN D C 1
ATOM 4657 O O . GLN D 1 93 ? -17.218 27.105 18.339 1.00 30.66 1414 GLN D O 1
ATOM 4663 N N . GLU D 1 94 ? -18.054 25.483 17.015 1.00 23.57 1415 GLU D N 1
ATOM 4664 C CA . GLU D 1 94 ? -17.158 25.830 15.904 1.00 28.99 1415 GLU D CA 1
ATOM 4665 C C . GLU D 1 94 ? -17.444 27.228 15.355 1.00 24.76 1415 GLU D C 1
ATOM 4666 O O . GLU D 1 94 ? -16.519 27.956 14.977 1.00 22.40 1415 GLU D O 1
ATOM 4672 N N . LEU D 1 95 ? -18.717 27.612 15.276 1.00 24.51 1416 LEU D N 1
ATOM 4673 C CA . LEU D 1 95 ? -19.045 28.950 14.810 1.00 20.87 1416 LEU D CA 1
ATOM 4674 C C . LEU D 1 95 ? -18.383 30.007 15.681 1.00 29.04 1416 LEU D C 1
ATOM 4675 O O . LEU D 1 95 ? -17.805 30.975 15.166 1.00 31.23 1416 LEU D O 1
ATOM 4680 N N . TRP D 1 96 ? -18.433 29.826 17.004 1.00 23.78 1417 TRP D N 1
ATOM 4681 C CA . TRP D 1 96 ? -17.819 30.781 17.924 1.00 24.32 1417 TRP D CA 1
ATOM 4682 C C . TRP D 1 96 ? -16.299 30.790 17.776 1.00 26.76 1417 TRP D C 1
ATOM 4683 O O . TRP D 1 96 ? -15.687 31.847 17.569 1.00 24.70 1417 TRP D O 1
ATOM 4694 N N . ASP D 1 97 ? -15.677 29.608 17.852 1.00 28.07 1418 ASP D N 1
ATOM 4695 C CA . ASP D 1 97 ? -14.227 29.519 17.999 1.00 27.86 1418 ASP D CA 1
ATOM 4696 C C . ASP D 1 97 ? -13.506 29.893 16.715 1.00 25.58 1418 ASP D C 1
ATOM 4697 O O . ASP D 1 97 ? -12.514 30.624 16.742 1.00 27.45 1418 ASP D O 1
ATOM 4702 N N . LYS D 1 98 ? -13.963 29.377 15.592 1.00 25.59 1419 LYS D N 1
ATOM 4703 C CA . LYS D 1 98 ? -13.221 29.524 14.350 1.00 24.60 1419 LYS D CA 1
ATOM 4704 C C . LYS D 1 98 ? -13.610 30.783 13.604 1.00 22.00 1419 LYS D C 1
ATOM 4705 O O . LYS D 1 98 ? -13.030 31.059 12.547 1.00 22.30 1419 LYS D O 1
ATOM 4711 N N . PHE D 1 99 ? -14.559 31.556 14.136 1.00 22.95 1420 PHE D N 1
ATOM 4712 C CA . PHE D 1 99 ? -15.021 32.748 13.438 1.00 25.32 1420 PHE D CA 1
ATOM 4713 C C . PHE D 1 99 ? -13.907 33.787 13.308 1.00 29.98 1420 PHE D C 1
ATOM 4714 O O . PHE D 1 99 ? -13.106 34.007 14.225 1.00 30.88 1420 PHE D O 1
ATOM 4722 N N . GLU D 1 100 ? -13.898 34.472 12.167 1.00 30.15 1421 GLU D N 1
ATOM 4723 C CA . GLU D 1 100 ? -12.828 35.404 11.843 1.00 32.71 1421 GLU D CA 1
ATOM 4724 C C . GLU D 1 100 ? -13.407 36.558 11.040 1.00 30.62 1421 GLU D C 1
ATOM 4725 O O . GLU D 1 100 ? -14.256 36.356 10.170 1.00 31.97 1421 GLU D O 1
ATOM 4731 N N . ASN D 1 101 ? -12.924 37.762 11.315 1.00 36.71 1422 ASN D N 1
ATOM 4732 C CA . ASN D 1 101 ? -13.466 38.983 10.715 1.00 37.14 1422 ASN D CA 1
ATOM 4733 C C . ASN D 1 101 ? -12.299 39.825 10.206 1.00 32.41 1422 ASN D C 1
ATOM 4734 O O . ASN D 1 101 ? -11.659 40.521 10.997 1.00 31.70 1422 ASN D O 1
ATOM 4739 N N . ASN D 1 102 ? -12.029 39.775 8.895 1.00 42.21 1423 ASN D N 1
ATOM 4740 C CA . ASN D 1 102 ? -10.790 40.300 8.310 1.00 46.75 1423 ASN D CA 1
ATOM 4741 C C . ASN D 1 102 ? -10.958 41.651 7.629 1.00 44.98 1423 ASN D C 1
ATOM 4742 O O . ASN D 1 102 ? -10.019 42.124 6.972 1.00 51.07 1423 ASN D O 1
ATOM 4747 N N . THR D 1 103 ? -12.121 42.279 7.758 1.00 34.23 1424 THR D N 1
ATOM 4748 C CA . THR D 1 103 ? -12.450 43.472 6.994 1.00 38.42 1424 THR D CA 1
ATOM 4749 C C . THR D 1 103 ? -12.640 44.655 7.937 1.00 35.33 1424 THR D C 1
ATOM 4750 O O . THR D 1 103 ? -13.308 44.540 8.969 1.00 38.14 1424 THR D O 1
ATOM 4754 N N . THR D 1 104 ? -12.041 45.783 7.589 1.00 30.77 1425 THR D N 1
ATOM 4755 C CA . THR D 1 104 ? -12.104 46.979 8.413 1.00 27.94 1425 THR D CA 1
ATOM 4756 C C . THR D 1 104 ? -12.468 48.149 7.506 1.00 28.28 1425 THR D C 1
ATOM 4757 O O . THR D 1 104 ? -11.893 48.282 6.425 1.00 37.95 1425 THR D O 1
ATOM 4761 N N . HIS D 1 105 ? -13.453 48.973 7.905 1.00 29.38 1426 HIS D N 1
ATOM 4762 C CA . HIS D 1 105 ? -14.041 49.922 6.942 1.00 27.76 1426 HIS D CA 1
ATOM 4763 C C . HIS D 1 105 ? -13.170 51.153 6.676 1.00 30.02 1426 HIS D C 1
ATOM 4764 O O . HIS D 1 105 ? -13.139 51.631 5.537 1.00 28.06 1426 HIS D O 1
ATOM 4771 N N . ASP D 1 106 ? -12.477 51.682 7.692 1.00 30.87 1427 ASP D N 1
ATOM 4772 C CA . ASP D 1 106 ? -11.584 52.854 7.532 1.00 41.93 1427 ASP D CA 1
ATOM 4773 C C . ASP D 1 106 ? -12.238 54.002 6.752 1.00 39.04 1427 ASP D C 1
ATOM 4774 O O . ASP D 1 106 ? -11.605 54.678 5.929 1.00 35.77 1427 ASP D O 1
ATOM 4779 N N . LEU D 1 107 ? -13.516 54.237 7.007 1.00 36.57 1428 LEU D N 1
ATOM 4780 C CA . LEU D 1 107 ? -14.206 55.445 6.555 1.00 37.85 1428 LEU D CA 1
ATOM 4781 C C . LEU D 1 107 ? -14.655 56.243 7.785 1.00 36.22 1428 LEU D C 1
ATOM 4782 O O . LEU D 1 107 ? -13.874 56.342 8.742 1.00 33.56 1428 LEU D O 1
ATOM 4787 N N . PHE D 1 108 ? -15.863 56.794 7.796 1.00 39.12 1429 PHE D N 1
ATOM 4788 C CA . PHE D 1 108 ? -16.362 57.639 8.865 1.00 28.87 1429 PHE D CA 1
ATOM 4789 C C . PHE D 1 108 ? -17.572 56.963 9.489 1.00 24.00 1429 PHE D C 1
ATOM 4790 O O . PHE D 1 108 ? -18.446 56.478 8.760 1.00 25.32 1429 PHE D O 1
ATOM 4798 N N . THR D 1 109 ? -17.640 56.930 10.822 1.00 23.06 1430 THR D N 1
ATOM 4799 C CA . THR D 1 109 ? -18.905 56.548 11.436 1.00 24.73 1430 THR D CA 1
ATOM 4800 C C . THR D 1 109 ? -19.901 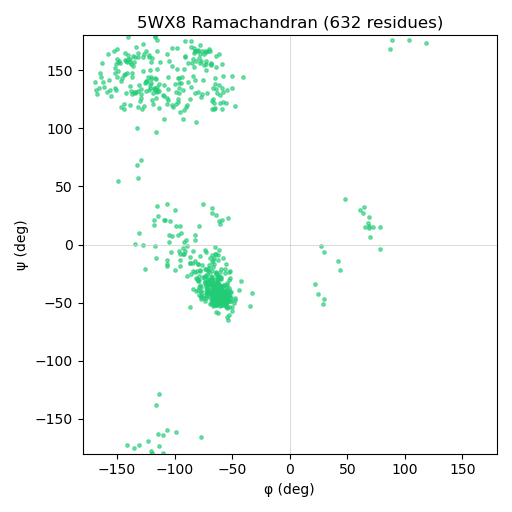57.692 11.307 1.00 22.63 1430 THR D C 1
ATOM 4801 O O . THR D 1 109 ? -19.538 58.831 11.001 1.00 22.07 1430 THR D O 1
ATOM 4805 N N . ARG D 1 110 ? -21.175 57.374 11.523 1.00 20.96 1431 ARG D N 1
ATOM 4806 C CA . ARG D 1 110 ? -22.238 58.299 11.162 1.00 24.29 1431 ARG D CA 1
ATOM 4807 C C . ARG D 1 110 ? -23.313 58.330 12.237 1.00 21.83 1431 ARG D C 1
ATOM 4808 O O . ARG D 1 110 ? -23.729 57.284 12.743 1.00 25.33 1431 ARG D O 1
ATOM 4816 N N . HIS D 1 111 ? -23.771 59.537 12.566 1.00 22.30 1432 HIS D N 1
ATOM 4817 C CA . HIS D 1 111 ? -24.762 59.773 13.614 1.00 20.48 1432 HIS D CA 1
ATOM 4818 C C . HIS D 1 111 ? -26.169 59.696 13.035 1.00 19.15 1432 HIS D C 1
ATOM 4819 O O . HIS D 1 111 ? -26.515 60.476 12.150 1.00 24.49 1432 HIS D O 1
ATOM 4826 N N . SER D 1 112 ? -26.985 58.777 13.535 1.00 19.46 1433 SER D N 1
ATOM 4827 C CA . SER D 1 112 ? -28.374 58.727 13.100 1.00 18.52 1433 SER D CA 1
ATOM 4828 C C . SER D 1 112 ? -29.154 59.899 13.706 1.00 20.13 1433 SER D C 1
ATOM 4829 O O . SER D 1 112 ? -28.783 60.465 14.735 1.00 24.75 1433 SER D O 1
ATOM 4832 N N . ASP D 1 113 ? -30.232 60.293 13.049 1.00 19.36 1434 ASP D N 1
ATOM 4833 C CA . ASP D 1 113 ? -31.164 61.226 13.674 1.00 30.65 1434 ASP D CA 1
ATOM 4834 C C . ASP D 1 113 ? -32.477 60.546 14.049 1.00 29.15 1434 ASP D C 1
ATOM 4835 O O . ASP D 1 113 ? -33.497 61.222 14.214 1.00 37.61 1434 ASP D O 1
ATOM 4840 N N . VAL D 1 114 ? -32.457 59.218 14.187 1.00 22.73 1435 VAL D N 1
ATOM 4841 C CA . VAL D 1 114 ? -33.565 58.445 14.733 1.00 21.72 1435 VAL D CA 1
ATOM 4842 C C . VAL D 1 114 ? -33.288 58.207 16.218 1.00 22.62 1435 VAL D C 1
ATOM 4843 O O . VAL D 1 114 ? -32.176 57.817 16.598 1.00 21.00 1435 VAL D O 1
ATOM 4847 N N . LYS D 1 115 ? -34.276 58.487 17.066 1.00 21.26 1436 LYS D N 1
ATOM 4848 C CA . LYS D 1 115 ? -34.148 58.275 18.500 1.00 22.67 1436 LYS D CA 1
ATOM 4849 C C . LYS D 1 115 ? -34.783 56.953 18.881 1.00 22.86 1436 LYS D C 1
ATOM 4850 O O . LYS D 1 115 ? -35.750 56.510 18.254 1.00 21.63 1436 LYS D O 1
ATOM 4856 N N . THR D 1 116 ? -34.257 56.356 19.947 1.00 17.21 1437 THR D N 1
ATOM 4857 C CA . THR D 1 116 ? -34.732 55.084 20.461 1.00 18.49 1437 THR D CA 1
ATOM 4858 C C . THR D 1 116 ? -35.135 55.233 21.918 1.00 18.67 1437 THR D C 1
ATOM 4859 O O . THR D 1 116 ? -34.617 56.096 22.632 1.00 18.76 1437 THR D O 1
ATOM 4871 N N . ILE D 1 118 ? -36.212 52.281 25.242 1.00 19.05 1439 ILE D N 1
ATOM 4872 C CA . ILE D 1 118 ? -36.553 50.937 25.712 1.00 21.81 1439 ILE D CA 1
ATOM 4873 C C . ILE D 1 118 ? -37.407 51.025 26.972 1.00 17.64 1439 ILE D C 1
ATOM 4874 O O . ILE D 1 118 ? -37.085 51.777 27.896 1.00 15.47 1439 ILE D O 1
ATOM 4879 N N . ILE D 1 119 ? -38.480 50.232 27.014 1.00 20.47 1440 ILE D N 1
ATOM 4880 C CA . ILE D 1 119 ? -39.379 50.122 28.161 1.00 16.88 1440 ILE D CA 1
ATOM 4881 C C . ILE D 1 119 ? -39.382 48.672 28.628 1.00 18.17 1440 ILE D C 1
ATOM 4882 O O . ILE D 1 119 ? -39.379 47.751 27.800 1.00 16.05 1440 ILE D O 1
ATOM 4887 N N . TYR D 1 120 ? -39.373 48.473 29.955 1.00 17.06 1441 TYR D N 1
ATOM 4888 C CA . TYR D 1 120 ? -39.456 47.159 30.584 1.00 15.59 1441 TYR D CA 1
ATOM 4889 C C . TYR D 1 120 ? -40.660 47.082 31.523 1.00 19.83 1441 TYR D C 1
ATOM 4890 O O . TYR D 1 120 ? -41.223 48.104 31.943 1.00 18.29 1441 TYR D O 1
ATOM 4899 N N . ALA D 1 121 ? -41.044 45.852 31.868 1.00 13.83 1442 ALA D N 1
ATOM 4900 C CA . ALA D 1 121 ? -42.192 45.642 32.745 1.00 14.28 1442 ALA D CA 1
ATOM 4901 C C . ALA D 1 121 ? -41.957 44.411 33.603 1.00 15.52 1442 ALA D C 1
ATOM 4902 O O . ALA D 1 121 ? -41.801 43.307 33.076 1.00 22.40 1442 ALA D O 1
ATOM 4904 N N . ALA D 1 122 ? -41.918 44.603 34.920 1.00 17.66 1443 ALA D N 1
ATOM 4905 C CA . ALA D 1 122 ? -41.583 43.520 35.841 1.00 19.37 1443 ALA D CA 1
ATOM 4906 C C . ALA D 1 122 ? -42.552 42.334 35.767 1.00 20.38 1443 ALA D C 1
ATOM 4907 O O . ALA D 1 122 ? -42.167 41.216 36.130 1.00 20.03 1443 ALA D O 1
ATOM 4909 N N . THR D 1 123 ? -43.785 42.547 35.308 1.00 16.54 1444 THR D N 1
ATOM 4910 C CA . THR D 1 123 ? -44.848 41.555 35.347 1.00 16.93 1444 THR D CA 1
ATOM 4911 C C . THR D 1 123 ? -45.618 41.550 34.034 1.00 17.70 1444 THR D C 1
ATOM 4912 O O . THR D 1 123 ? -45.726 42.590 33.371 1.00 13.48 1444 THR D O 1
ATOM 4916 N N . PRO D 1 124 ? -46.123 40.382 33.605 1.00 22.66 1445 PRO D N 1
ATOM 4917 C CA . PRO D 1 124 ? -47.009 40.364 32.422 1.00 21.99 1445 PRO D CA 1
ATOM 4918 C C . PRO D 1 124 ? -48.184 41.333 32.480 1.00 16.48 1445 PRO D C 1
ATOM 4919 O O . PRO D 1 124 ? -48.505 41.937 31.452 1.00 16.23 1445 PRO D O 1
ATOM 4923 N N . ILE D 1 125 ? -48.850 41.492 33.626 1.00 18.29 1446 ILE D N 1
ATOM 4924 C CA . ILE D 1 125 ? -49.888 42.519 33.723 1.00 20.93 1446 ILE D CA 1
ATOM 4925 C C . ILE D 1 125 ? -49.315 43.886 33.349 1.00 15.55 1446 ILE D C 1
ATOM 4926 O O . ILE D 1 125 ? -49.872 44.602 32.511 1.00 18.44 1446 ILE D O 1
ATOM 4931 N N . ASP D 1 126 ? -48.179 44.254 33.947 1.00 15.24 1447 ASP D N 1
ATOM 4932 C CA . ASP D 1 126 ? -47.574 45.554 33.665 1.00 17.43 1447 ASP D CA 1
ATOM 4933 C C . ASP D 1 126 ? -47.188 45.672 32.206 1.00 18.41 1447 ASP D C 1
ATOM 4934 O O . ASP D 1 126 ? -47.315 46.744 31.601 1.00 19.10 1447 ASP D O 1
ATOM 4939 N N . PHE D 1 127 ? -46.733 44.566 31.629 1.00 14.70 1448 PHE D N 1
ATOM 4940 C CA . PHE D 1 127 ? -46.245 44.551 30.262 1.00 14.29 1448 PHE D CA 1
ATOM 4941 C C . PHE D 1 127 ? -47.353 44.845 29.273 1.00 17.54 1448 PHE D C 1
ATOM 4942 O O . PHE D 1 127 ? -47.160 45.628 28.333 1.00 18.62 1448 PHE D O 1
ATOM 4950 N N . VAL D 1 128 ? -48.511 44.196 29.440 1.00 15.90 1449 VAL D N 1
ATOM 4951 C CA . VAL D 1 128 ? -49.590 44.379 28.478 1.00 16.48 1449 VAL D CA 1
ATOM 4952 C C . VAL D 1 128 ? -50.052 45.826 28.507 1.00 20.30 1449 VAL D C 1
ATOM 4953 O O . VAL D 1 128 ? -50.071 46.520 27.484 1.00 18.67 1449 VAL D O 1
ATOM 4957 N N . GLY D 1 129 ? -50.356 46.324 29.699 1.00 20.39 1450 GLY D N 1
ATOM 4958 C CA . GLY D 1 129 ? -50.671 47.735 29.832 1.00 24.21 1450 GLY D CA 1
ATOM 4959 C C . GLY D 1 129 ? -49.610 48.638 29.242 1.00 15.21 1450 GLY D C 1
ATOM 4960 O O . GLY D 1 129 ? -49.922 49.590 28.532 1.00 22.32 1450 GLY D O 1
ATOM 4961 N N . ALA D 1 130 ? -48.338 48.343 29.508 1.00 17.89 1451 ALA D N 1
ATOM 4962 C CA . ALA D 1 130 ? -47.267 49.168 28.941 1.00 19.70 1451 ALA D CA 1
ATOM 4963 C C . ALA D 1 130 ? -47.322 49.181 27.414 1.00 16.33 1451 ALA D C 1
ATOM 4964 O O . ALA D 1 130 ? -47.354 50.258 26.804 1.00 19.19 1451 ALA D O 1
ATOM 4966 N N . VAL D 1 131 ? -47.366 48.001 26.776 1.00 13.62 1452 VAL D N 1
ATOM 4967 C CA . VAL D 1 131 ? -47.383 47.955 25.306 1.00 18.65 1452 VAL D CA 1
ATOM 4968 C C . VAL D 1 131 ? -48.617 48.666 24.756 1.00 20.49 1452 VAL D C 1
ATOM 4969 O O . VAL D 1 131 ? -48.555 49.353 23.727 1.00 20.68 1452 VAL D O 1
ATOM 4973 N N . LYS D 1 132 ? -49.753 48.527 25.438 1.00 22.61 1453 LYS D N 1
ATOM 4974 C CA . LYS D 1 132 ? -50.978 49.156 24.956 1.00 20.74 1453 LYS D CA 1
ATOM 4975 C C . LYS D 1 132 ? -50.902 50.674 25.087 1.00 24.03 1453 LYS D C 1
ATOM 4976 O O . LYS D 1 132 ? -51.352 51.398 24.189 1.00 24.64 1453 LYS D O 1
ATOM 4982 N N . THR D 1 133 ? -50.329 51.177 26.190 1.00 21.68 1454 THR D N 1
ATOM 4983 C CA . THR D 1 133 ? -50.059 52.608 26.292 1.00 20.18 1454 THR D CA 1
ATOM 4984 C C . THR D 1 133 ? -49.232 53.081 25.101 1.00 32.36 1454 THR D C 1
ATOM 4985 O O . THR D 1 133 ? -49.629 54.006 24.378 1.00 38.05 1454 THR D O 1
ATOM 4989 N N . CYS D 1 134 ? -48.084 52.431 24.866 1.00 29.14 1455 CYS D N 1
ATOM 4990 C CA . CYS D 1 134 ? -47.194 52.875 23.796 1.00 28.59 1455 CYS D CA 1
ATOM 4991 C C . CYS D 1 134 ? -47.872 52.768 22.448 1.00 27.35 1455 CYS D C 1
ATOM 4992 O O . CYS D 1 134 ? -47.683 53.638 21.593 1.00 26.86 1455 CYS D O 1
ATOM 4995 N N . ASN D 1 135 ? -48.679 51.719 22.240 1.00 21.12 1456 ASN D N 1
ATOM 4996 C CA . ASN D 1 135 ? -49.232 51.525 20.907 1.00 26.27 1456 ASN D CA 1
ATOM 4997 C C . ASN D 1 135 ? -50.295 52.558 20.549 1.00 29.12 1456 ASN D C 1
ATOM 4998 O O . ASN D 1 135 ? -50.551 52.764 19.358 1.00 29.81 1456 ASN D O 1
ATOM 5003 N N . LYS D 1 136 ? -50.919 53.208 21.539 1.00 35.49 1457 LYS D N 1
ATOM 5004 C CA . LYS D 1 136 ? -51.764 54.366 21.247 1.00 33.30 1457 LYS D CA 1
ATOM 5005 C C . LYS D 1 136 ? -50.995 55.417 20.448 1.00 37.28 1457 LYS D C 1
ATOM 5006 O O . LYS D 1 136 ? -51.500 55.967 19.465 1.00 38.18 1457 LYS D O 1
ATOM 5012 N N . TYR D 1 137 ? -49.754 55.690 20.858 1.00 29.01 1458 TYR D N 1
ATOM 5013 C CA . TYR D 1 137 ? -48.952 56.749 20.255 1.00 33.43 1458 TYR D CA 1
ATOM 5014 C C . TYR D 1 137 ? -48.372 56.336 18.909 1.00 35.40 1458 TYR D C 1
ATOM 5015 O O . TYR D 1 137 ? -48.395 57.116 17.948 1.00 35.17 1458 TYR D O 1
ATOM 5024 N N . ALA D 1 138 ? -47.826 55.121 18.828 1.00 32.79 1459 ALA D N 1
ATOM 5025 C CA . ALA D 1 138 ? -47.340 54.616 17.552 1.00 33.60 1459 ALA D CA 1
ATOM 5026 C C . ALA D 1 138 ? -48.433 54.679 16.494 1.00 35.58 1459 ALA D C 1
ATOM 5027 O O . ALA D 1 138 ? -48.201 55.147 15.375 1.00 34.49 1459 ALA D O 1
ATOM 5029 N N . LYS D 1 139 ? -49.647 54.239 16.836 1.00 34.54 1460 LYS D N 1
ATOM 5030 C CA . LYS D 1 139 ? -50.696 54.221 15.825 1.00 34.44 1460 LYS D CA 1
ATOM 5031 C C . LYS D 1 139 ? -51.159 55.620 15.454 1.00 33.03 1460 LYS D C 1
ATOM 5032 O O . LYS D 1 139 ? -51.647 55.813 14.336 1.00 35.42 1460 LYS D O 1
ATOM 5038 N N . ASP D 1 140 ? -50.971 56.605 16.338 1.00 34.64 1461 ASP D N 1
ATOM 5039 C CA . ASP D 1 140 ? -51.378 57.979 16.045 1.00 35.34 1461 ASP D CA 1
ATOM 5040 C C . ASP D 1 140 ? -50.377 58.724 15.179 1.00 35.84 1461 ASP D C 1
ATOM 5041 O O . ASP D 1 140 ? -50.745 59.712 14.530 1.00 36.47 1461 ASP D O 1
ATOM 5046 N N . ASN D 1 141 ? -49.125 58.295 15.179 1.00 33.90 1462 ASN D N 1
ATOM 5047 C CA . ASN D 1 141 ? -48.058 58.958 14.438 1.00 30.53 1462 ASN D CA 1
ATOM 5048 C C . ASN D 1 141 ? -47.292 57.897 13.670 1.00 36.44 1462 ASN D C 1
ATOM 5049 O O . ASN D 1 141 ? -46.079 57.751 13.835 1.00 39.95 1462 ASN D O 1
ATOM 5054 N N . PRO D 1 142 ? -47.978 57.127 12.819 1.00 39.28 1463 PRO D N 1
ATOM 5055 C CA . PRO D 1 142 ? -47.340 55.925 12.240 1.00 36.05 1463 PRO D CA 1
ATOM 5056 C C . PRO D 1 142 ? -46.109 56.221 11.412 1.00 33.40 1463 PRO D C 1
ATOM 5057 O O . PRO D 1 142 ? -45.217 55.368 11.319 1.00 35.37 1463 PRO D O 1
ATOM 5061 N N . LYS D 1 143 ? -46.035 57.404 10.801 1.00 32.83 1464 LYS D N 1
ATOM 5062 C CA . LYS D 1 143 ? -44.885 57.753 9.982 1.00 38.05 1464 LYS D CA 1
ATOM 5063 C C . LYS D 1 143 ? -43.684 58.163 10.813 1.00 37.65 1464 LYS D C 1
ATOM 5064 O O . LYS D 1 143 ? -42.550 58.064 10.329 1.00 41.85 1464 LYS D O 1
ATOM 5070 N N . GLU D 1 144 ? -43.904 58.603 12.054 1.00 34.84 1465 GLU D N 1
ATOM 5071 C CA . GLU D 1 144 ? -42.831 59.125 12.888 1.00 38.75 1465 GLU D CA 1
ATOM 5072 C C . GLU D 1 144 ? -42.400 58.191 14.006 1.00 36.29 1465 GLU D C 1
ATOM 5073 O O . GLU D 1 144 ? -41.313 58.387 14.555 1.00 31.31 1465 GLU D O 1
ATOM 5079 N N . ILE D 1 145 ? -43.210 57.185 14.350 1.00 33.99 1466 ILE D N 1
ATOM 5080 C CA . ILE D 1 145 ? -43.004 56.380 15.547 1.00 31.61 1466 ILE D CA 1
ATOM 5081 C C . ILE D 1 145 ? -43.285 54.923 15.212 1.00 33.06 1466 ILE D C 1
ATOM 5082 O O . ILE D 1 145 ? -44.416 54.576 14.852 1.00 34.30 1466 ILE D O 1
ATOM 5087 N N . VAL D 1 146 ? -42.274 54.067 15.380 1.00 27.60 1467 VAL D N 1
ATOM 5088 C CA . VAL D 1 146 ? -42.381 52.632 15.151 1.00 24.10 1467 VAL D CA 1
ATOM 5089 C C . VAL D 1 146 ? -42.227 51.897 16.479 1.00 23.73 1467 VAL D C 1
ATOM 5090 O O . VAL D 1 146 ? -41.372 52.257 17.301 1.00 21.62 1467 VAL D O 1
ATOM 5094 N N . LEU D 1 147 ? -43.057 50.869 16.691 1.00 17.47 1468 LEU D N 1
ATOM 5095 C CA . LEU D 1 147 ? -43.035 50.060 17.907 1.00 20.01 1468 LEU D CA 1
ATOM 5096 C C . LEU D 1 147 ? -42.647 48.626 17.583 1.00 16.46 1468 LEU D C 1
ATOM 5097 O O . LEU D 1 147 ? -43.080 48.080 16.572 1.00 20.96 1468 LEU D O 1
ATOM 5102 N N . ARG D 1 148 ? -41.868 48.007 18.471 1.00 18.67 1469 ARG D N 1
ATOM 5103 C CA . ARG D 1 148 ? -41.490 46.597 18.380 1.00 20.37 1469 ARG D CA 1
ATOM 5104 C C . ARG D 1 148 ? -41.301 46.042 19.796 1.00 22.54 1469 ARG D C 1
ATOM 5105 O O . ARG D 1 148 ? -40.901 46.772 20.709 1.00 19.19 1469 ARG D O 1
ATOM 5113 N N . VAL D 1 149 ? -41.578 44.747 19.984 1.00 23.14 1470 VAL D N 1
ATOM 5114 C CA . VAL D 1 149 ? -41.258 44.065 21.240 1.00 24.36 1470 VAL D CA 1
ATOM 5115 C C . VAL D 1 149 ? -40.162 43.039 20.978 1.00 28.60 1470 VAL D C 1
ATOM 5116 O O . VAL D 1 149 ? -39.975 42.567 19.853 1.00 28.05 1470 VAL D O 1
ATOM 5120 N N . CYS D 1 150 ? -39.427 42.686 22.039 1.00 27.30 1471 CYS D N 1
ATOM 5121 C CA . CYS D 1 150 ? -38.334 41.731 21.899 1.00 29.77 1471 CYS D CA 1
ATOM 5122 C C . CYS D 1 150 ? -38.285 40.849 23.145 1.00 25.12 1471 CYS D C 1
ATOM 5123 O O . CYS D 1 150 ? -38.827 41.187 24.200 1.00 22.08 1471 CYS D O 1
ATOM 5126 N N . SER D 1 151 ? -37.660 39.688 23.000 1.00 21.01 1472 SER D N 1
ATOM 5127 C CA . SER D 1 151 ? -37.422 38.777 24.107 1.00 24.25 1472 SER D CA 1
ATOM 5128 C C . SER D 1 151 ? -35.922 38.602 24.274 1.00 27.51 1472 SER D C 1
ATOM 5129 O O . SER D 1 151 ? -35.218 38.309 23.303 1.00 32.18 1472 SER D O 1
ATOM 5132 N N . ILE D 1 152 ? -35.441 38.764 25.500 1.00 25.88 1473 ILE D N 1
ATOM 5133 C CA . ILE D 1 152 ? -34.015 38.815 25.792 1.00 23.76 1473 ILE D CA 1
ATOM 5134 C C . ILE D 1 152 ? -33.586 37.463 26.345 1.00 22.71 1473 ILE D C 1
ATOM 5135 O O . ILE D 1 152 ? -34.072 37.039 27.398 1.00 21.40 1473 ILE D O 1
ATOM 5140 N N . ILE D 1 153 ? -32.673 36.784 25.645 1.00 22.64 1474 ILE D N 1
ATOM 5141 C CA . ILE D 1 153 ? -32.271 35.433 26.039 1.00 21.52 1474 ILE D CA 1
ATOM 5142 C C . ILE D 1 153 ? -31.547 35.491 27.383 1.00 25.19 1474 ILE D C 1
ATOM 5143 O O . ILE D 1 153 ? -30.526 36.178 27.530 1.00 19.45 1474 ILE D O 1
ATOM 5148 N N . ASP D 1 154 ? -32.073 34.759 28.371 1.00 26.41 1475 ASP D N 1
ATOM 5149 C CA . ASP D 1 154 ? -31.574 34.735 29.746 1.00 26.88 1475 ASP D CA 1
ATOM 5150 C C . ASP D 1 154 ? -31.828 36.050 30.466 1.00 26.05 1475 ASP D C 1
ATOM 5151 O O . ASP D 1 154 ? -31.248 36.285 31.537 1.00 29.34 1475 ASP D O 1
ATOM 5156 N N . GLY D 1 155 ? -32.686 36.909 29.917 1.00 18.60 1476 GLY D N 1
ATOM 5157 C CA . GLY D 1 155 ? -32.813 38.266 30.422 1.00 25.25 1476 GLY D CA 1
ATOM 5158 C C . GLY D 1 155 ? -33.578 38.328 31.735 1.00 22.55 1476 GLY D C 1
ATOM 5159 O O . GLY D 1 155 ? -34.563 37.617 31.941 1.00 25.06 1476 GLY D O 1
ATOM 5160 N N . ASP D 1 156 ? -33.111 39.202 32.623 1.00 14.30 1477 ASP D N 1
ATOM 5161 C CA . ASP D 1 156 ? -33.767 39.486 33.888 1.00 21.06 1477 ASP D CA 1
ATOM 5162 C C . ASP D 1 156 ? -34.213 40.956 33.923 1.00 19.49 1477 ASP D C 1
ATOM 5163 O O . ASP D 1 156 ? -34.016 41.713 32.971 1.00 15.90 1477 ASP D O 1
ATOM 5168 N N . ASN D 1 157 ? -34.836 41.339 35.038 1.00 18.98 1478 ASN D N 1
ATOM 5169 C CA . ASN D 1 157 ? -35.199 42.728 35.317 1.00 18.25 1478 ASN D CA 1
ATOM 5170 C C . ASN D 1 157 ? -33.946 43.585 35.348 1.00 22.25 1478 ASN D C 1
ATOM 5171 O O . ASN D 1 157 ? -33.030 43.308 36.145 1.00 16.98 1478 ASN D O 1
ATOM 5176 N N . PRO D 1 158 ? -33.856 44.618 34.509 1.00 21.94 1479 PRO D N 1
ATOM 5177 C CA . PRO D 1 158 ? -32.682 45.495 34.558 1.00 23.48 1479 PRO D CA 1
ATOM 5178 C C . PRO D 1 158 ? -32.499 46.155 35.904 1.00 19.69 1479 PRO D C 1
ATOM 5179 O O . PRO D 1 158 ? -31.362 46.454 36.281 1.00 22.14 1479 PRO D O 1
ATOM 5183 N N . ILE D 1 159 ? -33.567 46.372 36.661 1.00 24.05 1480 ILE D N 1
ATOM 5184 C CA . ILE D 1 159 ? -33.470 46.917 38.014 1.00 20.29 1480 ILE D CA 1
ATOM 5185 C C . ILE D 1 159 ? -33.820 45.801 38.986 1.00 18.66 1480 ILE D C 1
ATOM 5186 O O . ILE D 1 159 ? -34.990 45.426 39.109 1.00 26.38 1480 ILE D O 1
ATOM 5191 N N . SER D 1 160 ? -32.809 45.287 39.687 1.00 16.15 1481 SER D N 1
ATOM 5192 C CA . SER D 1 160 ? -32.954 44.095 40.517 1.00 22.64 1481 SER D CA 1
ATOM 5193 C C . SER D 1 160 ? -34.114 44.191 41.500 1.00 24.05 1481 SER D C 1
ATOM 5194 O O . SER D 1 160 ? -34.712 43.164 41.856 1.00 24.61 1481 SER D O 1
ATOM 5197 N N . ILE D 1 161 ? -34.435 45.407 41.956 1.00 16.68 1482 ILE D N 1
ATOM 5198 C CA . ILE D 1 161 ? -35.449 45.624 42.985 1.00 17.95 1482 ILE D CA 1
ATOM 5199 C C . ILE D 1 161 ? -36.762 44.947 42.626 1.00 16.87 1482 ILE D C 1
ATOM 5200 O O . ILE D 1 161 ? -37.550 44.602 43.515 1.00 16.11 1482 ILE D O 1
ATOM 5205 N N . TYR D 1 162 ? -36.988 44.702 41.339 1.00 18.38 1483 TYR D N 1
ATOM 5206 C CA . TYR D 1 162 ? -38.191 44.088 40.808 1.00 19.74 1483 TYR D CA 1
ATOM 5207 C C . TYR D 1 162 ? -38.193 42.564 40.902 1.00 22.10 1483 TYR D C 1
ATOM 5208 O O . TYR D 1 162 ? -39.255 41.956 40.703 1.00 19.08 1483 TYR D O 1
ATOM 5217 N N . ASN D 1 163 ? -37.037 41.942 41.160 1.00 18.57 1484 ASN D N 1
ATOM 5218 C CA . ASN D 1 163 ? -36.949 40.485 41.095 1.00 19.75 1484 ASN D CA 1
ATOM 5219 C C . ASN D 1 163 ? -37.948 39.787 42.005 1.00 24.11 1484 ASN D C 1
ATOM 5220 O O . ASN D 1 163 ? -38.680 38.914 41.507 1.00 28.06 1484 ASN D O 1
ATOM 5225 N N . PRO D 1 164 ? -38.040 40.089 43.316 1.00 21.47 1485 PRO D N 1
ATOM 5226 C CA . PRO D 1 164 ? -39.086 39.436 44.135 1.00 21.32 1485 PRO D CA 1
ATOM 5227 C C . PRO D 1 164 ? -40.490 39.562 43.549 1.00 22.72 1485 PRO D C 1
ATOM 5228 O O . PRO D 1 164 ? -41.279 38.609 43.618 1.00 22.23 1485 PRO D O 1
ATOM 5232 N N . ILE D 1 165 ? -40.808 40.711 42.948 1.00 17.79 1486 ILE D N 1
ATOM 5233 C CA . ILE D 1 165 ? -42.132 40.926 42.370 1.00 18.15 1486 ILE D CA 1
ATOM 5234 C C . ILE D 1 165 ? -42.337 40.008 41.170 1.00 22.37 1486 ILE D C 1
ATOM 5235 O O . ILE D 1 165 ? -43.403 39.396 41.002 1.00 21.66 1486 ILE D O 1
ATOM 5240 N N . SER D 1 166 ? -41.306 39.877 40.334 1.00 21.37 1487 SER D N 1
ATOM 5241 C CA . SER D 1 166 ? -41.350 38.939 39.224 1.00 19.92 1487 SER D CA 1
ATOM 5242 C C . SER D 1 166 ? -41.514 37.504 39.706 1.00 23.83 1487 SER D C 1
ATOM 5243 O O . SER D 1 166 ? -42.362 36.770 39.185 1.00 22.15 1487 SER D O 1
ATOM 5246 N N . LYS D 1 167 ? -40.715 37.084 40.696 1.00 24.13 1488 LYS D N 1
ATOM 5247 C CA . LYS D 1 167 ? -40.742 35.697 41.164 1.00 23.61 1488 LYS D CA 1
ATOM 5248 C C . LYS D 1 167 ? -42.035 35.374 41.900 1.00 20.10 1488 LYS D C 1
ATOM 5249 O O . LYS D 1 167 ? -42.588 34.281 41.741 1.00 18.96 1488 LYS D O 1
ATOM 5255 N N . GLU D 1 168 ? -42.534 36.313 42.703 1.00 21.33 1489 GLU D N 1
ATOM 5256 C CA . GLU D 1 168 ? -43.801 36.074 43.383 1.00 23.64 1489 GLU D CA 1
ATOM 5257 C C . GLU D 1 168 ? -44.937 35.942 42.378 1.00 23.48 1489 GLU D C 1
ATOM 5258 O O . GLU D 1 168 ? -45.818 35.088 42.542 1.00 25.97 1489 GLU D O 1
ATOM 5264 N N . PHE D 1 169 ? -44.924 36.765 41.316 1.00 19.63 1490 PHE D N 1
ATOM 5265 C CA . PHE D 1 169 ? -45.963 36.660 40.294 1.00 18.35 1490 PHE D CA 1
ATOM 5266 C C . PHE D 1 169 ? -45.933 35.286 39.642 1.00 21.58 1490 PHE D C 1
ATOM 5267 O O . PHE D 1 169 ? -46.961 34.598 39.557 1.00 18.04 1490 PHE D O 1
ATOM 5275 N N . LYS D 1 170 ? -44.745 34.856 39.205 1.00 26.84 1491 LYS D N 1
ATOM 5276 C CA . LYS D 1 170 ? -44.599 33.560 38.551 1.00 20.47 1491 LYS D CA 1
ATOM 5277 C C . LYS D 1 170 ? -45.050 32.431 39.469 1.00 21.88 1491 LYS D C 1
ATOM 5278 O O . LYS D 1 170 ? -45.752 31.508 39.034 1.00 20.75 1491 LYS D O 1
ATOM 5284 N N . SER D 1 171 ? -44.672 32.505 40.747 1.00 16.72 1492 SER D N 1
ATOM 5285 C CA . SER D 1 171 ? -45.014 31.453 41.697 1.00 19.75 1492 SER D CA 1
ATOM 5286 C C . SER D 1 171 ? -46.529 31.334 41.874 1.00 27.82 1492 SER D C 1
ATOM 5287 O O . SER D 1 171 ? -47.095 30.233 41.796 1.00 25.41 1492 SER D O 1
ATOM 5290 N N . LYS D 1 172 ? -47.205 32.463 42.116 1.00 21.38 1493 LYS D N 1
ATOM 5291 C CA . LYS D 1 172 ? -48.665 32.441 42.171 1.00 24.74 1493 LYS D CA 1
ATOM 5292 C C . LYS D 1 172 ? -49.264 32.097 40.815 1.00 23.87 1493 LYS D C 1
ATOM 5293 O O . LYS D 1 172 ? -50.270 31.386 40.747 1.00 26.26 1493 LYS D O 1
ATOM 5299 N N . PHE D 1 173 ? -48.657 32.590 39.721 1.00 25.22 1494 PHE D N 1
ATOM 5300 C CA . PHE D 1 173 ? -49.172 32.326 38.373 1.00 20.40 1494 PHE D CA 1
ATOM 5301 C C . PHE D 1 173 ? -49.254 30.827 38.083 1.00 25.28 1494 PHE D C 1
ATOM 5302 O O . PHE D 1 173 ? -50.233 30.361 37.487 1.00 24.35 1494 PHE D O 1
ATOM 5310 N N . SER D 1 174 ? -48.227 30.060 38.483 1.00 24.29 1495 SER D N 1
ATOM 5311 C CA . SER D 1 174 ? -48.208 28.625 38.211 1.00 25.74 1495 SER D CA 1
ATOM 5312 C C . SER D 1 174 ? -49.203 27.890 39.086 1.00 25.15 1495 SER D C 1
ATOM 5313 O O . SER D 1 174 ? -49.813 26.906 38.650 1.00 22.96 1495 SER D O 1
ATOM 5316 N N . THR D 1 175 ? -49.360 28.342 40.332 1.00 24.17 1496 THR D N 1
ATOM 5317 C CA . THR D 1 175 ? -50.333 27.730 41.224 1.00 25.98 1496 THR D CA 1
ATOM 5318 C C . THR D 1 175 ? -51.742 27.930 40.695 1.00 28.28 1496 THR D C 1
ATOM 5319 O O . THR D 1 175 ? -52.509 26.971 40.553 1.00 30.98 1496 THR D O 1
ATOM 5323 N N . LEU D 1 176 ? -52.076 29.170 40.344 1.00 27.12 1497 LEU D N 1
ATOM 5324 C CA . LEU D 1 176 ? -53.359 29.503 39.739 1.00 29.66 1497 LEU D CA 1
ATOM 5325 C C . LEU D 1 176 ? -53.572 28.802 38.394 1.00 34.28 1497 LEU D C 1
ATOM 5326 O O . LEU D 1 176 ? -54.646 28.914 37.788 1.00 33.30 1497 LEU D O 1
ATOM 5331 N N . SER D 1 177 ? -52.573 28.082 37.907 1.00 26.24 1498 SER D N 1
ATOM 5332 C CA . SER D 1 177 ? -52.745 27.463 36.610 1.00 34.23 1498 SER D CA 1
ATOM 5333 C C . SER D 1 177 ? -53.092 25.986 36.715 1.00 28.67 1498 SER D C 1
ATOM 5334 O O . SER D 1 177 ? -53.411 25.380 35.705 1.00 33.77 1498 SER D O 1
#